Protein AF-0000000077956823 (afdb_homodimer)

pLDDT: mean 92.93, std 8.86, range [56.44, 98.88]

Radius of gyration: 39.24 Å; Cα contacts (8 Å, |Δi|>4): 1219; chains: 2; bounding box: 78×123×87 Å

Structure (mmCIF, N/CA/C/O backbone):
data_AF-0000000077956823-model_v1
#
loop_
_entity.id
_entity.type
_entity.pdbx_description
1 polymer 'B30.2/SPRY domain-containing protein'
#
loop_
_atom_site.group_PDB
_atom_site.id
_atom_site.type_symbol
_atom_site.label_atom_id
_atom_site.label_alt_id
_atom_site.label_comp_id
_atom_site.label_asym_id
_atom_site.label_entity_id
_atom_site.label_seq_id
_atom_site.pdbx_PDB_ins_code
_atom_site.Cartn_x
_atom_site.Cartn_y
_atom_site.Cartn_z
_atom_site.occupancy
_atom_site.B_iso_or_equiv
_atom_site.auth_seq_id
_atom_site.auth_comp_id
_atom_site.auth_asym_id
_atom_site.auth_atom_id
_atom_site.pdbx_PDB_model_num
ATOM 1 N N . MET A 1 1 ? 33.406 -70 -12.953 1 62.03 1 MET A N 1
ATOM 2 C CA . MET A 1 1 ? 33.906 -68.625 -13.039 1 62.03 1 MET A CA 1
ATOM 3 C C . MET A 1 1 ? 35.281 -68.5 -12.445 1 62.03 1 MET A C 1
ATOM 5 O O . MET A 1 1 ? 35.531 -68.938 -11.312 1 62.03 1 MET A O 1
ATOM 9 N N . THR A 1 2 ? 36.219 -68.312 -13.32 1 72.81 2 THR A N 1
ATOM 10 C CA . THR A 1 2 ? 37.625 -68.25 -12.859 1 72.81 2 THR A CA 1
ATOM 11 C C . THR A 1 2 ? 37.812 -67.062 -11.898 1 72.81 2 THR A C 1
ATOM 13 O O . THR A 1 2 ? 37.031 -66.188 -11.852 1 72.81 2 THR A O 1
ATOM 16 N N . GLY A 1 3 ? 38.688 -67.25 -10.914 1 75.56 3 GLY A N 1
ATOM 17 C CA . GLY A 1 3 ? 39.094 -66.188 -9.953 1 75.56 3 GLY A CA 1
ATOM 18 C C . GLY A 1 3 ? 39.219 -64.812 -10.57 1 75.56 3 GLY A C 1
ATOM 19 O O . GLY A 1 3 ? 38.781 -63.844 -9.969 1 75.56 3 GLY A O 1
ATOM 20 N N . SER A 1 4 ? 39.688 -64.75 -11.789 1 82.5 4 SER A N 1
ATOM 21 C CA . SER A 1 4 ? 39.875 -63.5 -12.516 1 82.5 4 S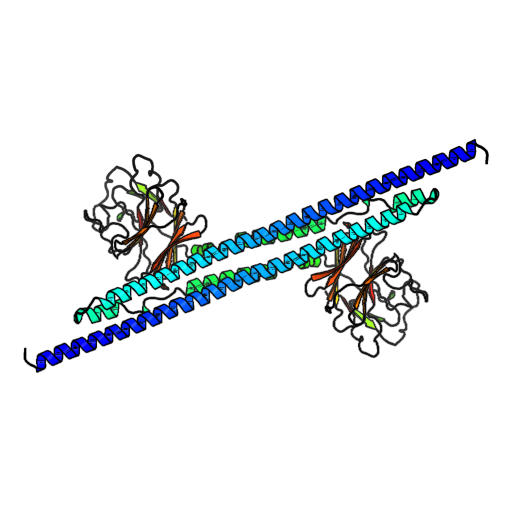ER A CA 1
ATOM 22 C C . SER A 1 4 ? 38.531 -62.906 -12.93 1 82.5 4 SER A C 1
ATOM 24 O O . SER A 1 4 ? 38.344 -61.688 -12.852 1 82.5 4 SER A O 1
ATOM 26 N N . GLU A 1 5 ? 37.594 -63.75 -13.25 1 80.5 5 GLU A N 1
ATOM 27 C CA . GLU A 1 5 ? 36.281 -63.312 -13.664 1 80.5 5 GLU A CA 1
ATOM 28 C C . GLU A 1 5 ? 35.5 -62.75 -12.484 1 80.5 5 GLU A C 1
ATOM 30 O O . GLU A 1 5 ? 34.781 -61.719 -12.617 1 80.5 5 GLU A O 1
ATOM 35 N N . MET A 1 6 ? 35.719 -63.406 -11.359 1 81.75 6 MET A N 1
ATOM 36 C CA . MET A 1 6 ? 35.031 -62.969 -10.141 1 81.75 6 MET A CA 1
ATOM 37 C C . MET A 1 6 ? 35.594 -61.594 -9.711 1 81.75 6 MET A C 1
ATOM 39 O O . MET A 1 6 ? 34.812 -60.75 -9.25 1 81.75 6 MET A O 1
ATOM 43 N N . GLU A 1 7 ? 36.812 -61.469 -9.883 1 81.62 7 GLU A N 1
ATOM 44 C CA . GLU A 1 7 ? 37.438 -60.188 -9.516 1 81.62 7 GLU A CA 1
ATOM 45 C C . GLU A 1 7 ? 36.969 -59.062 -10.414 1 81.62 7 GLU A C 1
ATOM 47 O O . GLU A 1 7 ? 36.781 -57.938 -9.953 1 81.62 7 GLU A O 1
ATOM 52 N N . LYS A 1 8 ? 36.688 -59.25 -11.625 1 79.75 8 LYS A N 1
ATOM 53 C CA . LYS A 1 8 ? 36.188 -58.25 -12.578 1 79.75 8 LYS A CA 1
ATOM 54 C C . LYS A 1 8 ? 34.75 -57.812 -12.242 1 79.75 8 LYS A C 1
ATOM 56 O O . LYS A 1 8 ? 34.438 -56.625 -12.289 1 79.75 8 LYS A O 1
ATOM 61 N N . VAL A 1 9 ? 34 -58.812 -11.828 1 77.12 9 VAL A N 1
ATOM 62 C CA . VAL A 1 9 ? 32.625 -58.531 -11.461 1 77.12 9 VAL A CA 1
ATOM 63 C C . VAL A 1 9 ? 32.562 -57.719 -10.172 1 77.12 9 VAL A C 1
ATOM 65 O O . VAL A 1 9 ? 31.797 -56.781 -10.055 1 77.12 9 VAL A O 1
ATOM 68 N N . GLN A 1 10 ? 33.438 -58.156 -9.266 1 79.25 10 GLN A N 1
ATOM 69 C CA . GLN A 1 10 ? 33.5 -57.438 -7.992 1 79.25 10 GLN A CA 1
ATOM 70 C C . GLN A 1 10 ? 33.938 -56 -8.18 1 79.25 10 GLN A C 1
ATOM 72 O O . GLN A 1 10 ? 33.375 -55.094 -7.566 1 79.25 10 GLN A O 1
ATOM 77 N N . ASN A 1 11 ? 34.938 -55.781 -8.992 1 81 11 ASN A N 1
ATOM 78 C CA . ASN A 1 11 ? 35.406 -54.438 -9.258 1 81 11 ASN A CA 1
ATOM 79 C C . ASN A 1 11 ? 34.344 -53.594 -9.945 1 81 11 ASN A C 1
ATOM 81 O O . ASN A 1 11 ? 34.219 -52.406 -9.672 1 81 11 ASN A O 1
ATOM 85 N N . ARG A 1 12 ? 33.625 -54.188 -10.805 1 78.56 12 ARG A N 1
ATOM 86 C CA . ARG A 1 12 ? 32.562 -53.469 -11.5 1 78.56 12 ARG A CA 1
ATOM 87 C C . ARG A 1 12 ? 31.469 -53.031 -10.516 1 78.56 12 ARG A C 1
ATOM 89 O O . ARG A 1 12 ? 30.984 -51.906 -10.578 1 78.56 12 ARG A O 1
ATOM 96 N N . LEU A 1 13 ? 31.141 -53.906 -9.562 1 76.88 13 LEU A N 1
ATOM 97 C CA . LEU A 1 13 ? 30.125 -53.625 -8.562 1 76.88 13 LEU A CA 1
ATOM 98 C C . LEU A 1 13 ? 30.578 -52.5 -7.629 1 76.88 13 LEU A C 1
ATOM 100 O O . LEU A 1 13 ? 29.781 -51.656 -7.242 1 76.88 13 LEU A O 1
ATOM 104 N N . ILE A 1 14 ? 31.812 -52.531 -7.344 1 80.06 14 ILE A N 1
ATOM 105 C CA . ILE A 1 14 ? 32.344 -51.5 -6.484 1 80.06 14 ILE A CA 1
ATOM 106 C C . ILE A 1 14 ? 32.281 -50.156 -7.195 1 80.06 14 ILE A C 1
ATOM 108 O O . ILE A 1 14 ? 31.891 -49.156 -6.594 1 80.06 14 ILE A O 1
ATOM 112 N N . ARG A 1 15 ? 32.625 -50.156 -8.445 1 80.44 15 ARG A N 1
ATOM 113 C CA . ARG A 1 15 ? 32.562 -48.906 -9.211 1 80.44 15 ARG A CA 1
ATOM 114 C C . ARG A 1 15 ? 31.141 -48.375 -9.312 1 80.44 15 ARG A C 1
ATOM 116 O O . ARG A 1 15 ? 30.922 -47.156 -9.211 1 80.44 15 ARG A O 1
ATOM 123 N N . GLN A 1 16 ? 30.188 -49.25 -9.469 1 76.81 16 GLN A N 1
ATOM 124 C CA . GLN A 1 16 ? 28.781 -48.875 -9.562 1 76.81 16 GLN A CA 1
ATOM 125 C C . GLN A 1 16 ? 28.297 -48.281 -8.25 1 76.81 16 GLN A C 1
ATOM 127 O O . GLN A 1 16 ? 27.578 -47.281 -8.258 1 76.81 16 GLN A O 1
ATOM 132 N N . ARG A 1 17 ? 28.734 -48.906 -7.219 1 78 17 ARG A N 1
ATOM 133 C CA . ARG A 1 17 ? 28.328 -48.406 -5.906 1 78 17 ARG A CA 1
ATOM 134 C C . ARG A 1 17 ? 28.906 -47 -5.652 1 78 17 ARG A C 1
ATOM 136 O O . ARG A 1 17 ? 28.25 -46.156 -5.055 1 78 17 ARG A O 1
ATOM 143 N N . GLU A 1 18 ? 30.062 -46.844 -6.125 1 81.88 18 GLU A N 1
ATOM 144 C CA . GLU A 1 18 ? 30.688 -45.531 -5.961 1 81.88 18 GLU A CA 1
ATOM 145 C C . GLU A 1 18 ? 29.984 -44.469 -6.797 1 81.88 18 GLU A C 1
ATOM 147 O O . GLU A 1 18 ? 29.844 -43.344 -6.363 1 81.88 18 GLU A O 1
ATOM 152 N N . MET A 1 19 ? 29.641 -44.844 -7.949 1 79.25 19 MET A N 1
ATOM 153 C CA . MET A 1 19 ? 28.922 -43.906 -8.82 1 79.25 19 MET A CA 1
ATOM 154 C C . MET A 1 19 ? 27.594 -43.5 -8.211 1 79.25 19 MET A C 1
ATOM 156 O O . MET A 1 19 ? 27.203 -42.344 -8.258 1 79.25 19 MET A O 1
ATOM 160 N N . ILE A 1 20 ? 26.891 -44.469 -7.605 1 79.56 20 ILE A N 1
ATOM 161 C CA . ILE A 1 20 ? 25.594 -44.219 -6.98 1 79.56 20 ILE A CA 1
ATOM 162 C C . ILE A 1 20 ? 25.781 -43.344 -5.75 1 79.56 20 ILE A C 1
ATOM 164 O O . ILE A 1 20 ? 25 -42.406 -5.52 1 79.56 20 ILE A O 1
ATOM 168 N N . ARG A 1 21 ? 26.812 -43.688 -5.027 1 82.25 21 ARG A N 1
ATOM 169 C CA . ARG A 1 21 ? 27.109 -42.875 -3.85 1 82.25 21 ARG A CA 1
ATOM 170 C C . ARG A 1 21 ? 27.406 -41.438 -4.234 1 82.25 21 ARG A C 1
ATOM 172 O O . ARG A 1 21 ? 26.953 -40.5 -3.562 1 82.25 21 ARG A O 1
ATOM 179 N N . SER A 1 22 ? 28.172 -41.312 -5.254 1 85.31 22 SER A N 1
ATOM 180 C CA . SER A 1 22 ? 28.5 -39.969 -5.734 1 85.31 22 SER A CA 1
ATOM 181 C C . SER A 1 22 ? 27.25 -39.219 -6.203 1 85.31 22 SER A C 1
ATOM 183 O O . SER A 1 22 ? 27.109 -38.031 -5.957 1 85.31 22 SER A O 1
ATOM 185 N N . ARG A 1 23 ? 26.359 -39.906 -6.84 1 83.06 23 ARG A N 1
ATOM 186 C CA . ARG A 1 23 ? 25.109 -39.312 -7.316 1 83.06 23 ARG A CA 1
ATOM 187 C C . ARG A 1 23 ? 24.219 -38.906 -6.152 1 83.06 23 ARG A C 1
ATOM 189 O O . ARG A 1 23 ? 23.641 -37.812 -6.172 1 83.06 23 ARG A O 1
ATOM 196 N N . LEU A 1 24 ? 24.141 -39.719 -5.195 1 84.12 24 LEU A N 1
ATOM 197 C CA . LEU A 1 24 ? 23.344 -39.438 -4.012 1 84.12 24 LEU A CA 1
ATOM 198 C C . LEU A 1 24 ? 23.875 -38.188 -3.299 1 84.12 24 LEU A C 1
ATOM 200 O O . LEU A 1 24 ? 23.094 -37.344 -2.82 1 84.12 24 LEU A O 1
ATOM 204 N N . LYS A 1 25 ? 25.125 -38.125 -3.303 1 87.88 25 LYS A N 1
ATOM 205 C CA . LYS A 1 25 ? 25.734 -36.938 -2.711 1 87.88 25 LYS A CA 1
ATOM 206 C C . LYS A 1 25 ? 25.359 -35.688 -3.494 1 87.88 25 LYS A C 1
ATOM 208 O O . LYS A 1 25 ? 25.031 -34.656 -2.904 1 87.88 25 LYS A O 1
ATOM 213 N N . LYS A 1 26 ? 25.422 -35.75 -4.793 1 88.56 26 LYS A N 1
ATOM 214 C CA . LYS A 1 26 ? 25.078 -34.625 -5.641 1 88.56 26 LYS A CA 1
ATOM 215 C C . LYS A 1 26 ? 23.625 -34.25 -5.477 1 88.56 26 LYS A C 1
ATOM 217 O O . LYS A 1 26 ? 23.281 -33.062 -5.492 1 88.56 26 LYS A O 1
ATOM 222 N N . LEU A 1 27 ? 22.766 -35.188 -5.352 1 89.44 27 LEU A N 1
ATOM 223 C CA . LEU A 1 27 ? 21.328 -34.938 -5.168 1 89.44 27 LEU A CA 1
ATOM 224 C C . LEU A 1 27 ? 21.062 -34.25 -3.83 1 89.44 27 LEU A C 1
ATOM 226 O O . LEU A 1 27 ? 20.234 -33.344 -3.742 1 89.44 27 LEU A O 1
ATOM 230 N N . ASN A 1 28 ? 21.828 -34.688 -2.867 1 90.44 28 ASN A N 1
ATOM 231 C CA . ASN A 1 28 ? 21.703 -34.062 -1.555 1 90.44 28 ASN A CA 1
ATOM 232 C C . ASN A 1 28 ? 22.156 -32.625 -1.582 1 90.44 28 ASN A C 1
ATOM 234 O O . ASN A 1 28 ? 21.547 -31.766 -0.947 1 90.44 28 ASN A O 1
ATOM 238 N N . ILE A 1 29 ? 23.219 -32.406 -2.254 1 92.56 29 ILE A N 1
ATOM 239 C CA . ILE A 1 29 ? 23.703 -31.031 -2.402 1 92.56 29 ILE A CA 1
ATOM 240 C C . ILE A 1 29 ? 22.656 -30.172 -3.117 1 92.56 29 ILE A C 1
ATOM 242 O O . ILE A 1 29 ? 22.391 -29.047 -2.713 1 92.56 29 ILE A O 1
ATOM 246 N N . LYS A 1 30 ? 22.078 -30.734 -4.188 1 92.75 30 LYS A N 1
ATOM 247 C CA . LYS A 1 30 ? 21.062 -30.031 -4.941 1 92.75 30 LYS A CA 1
ATOM 248 C C . LYS A 1 30 ? 19.844 -29.719 -4.07 1 92.75 30 LYS A C 1
ATOM 250 O O . LYS A 1 30 ? 19.266 -28.641 -4.18 1 92.75 30 LYS A O 1
ATOM 255 N N . GLN A 1 31 ? 19.469 -30.656 -3.264 1 93.25 31 GLN A N 1
ATOM 256 C CA . GLN A 1 31 ? 18.359 -30.453 -2.332 1 93.25 31 GLN A CA 1
ATOM 257 C C . GLN A 1 31 ? 18.625 -29.266 -1.413 1 93.25 31 GLN A C 1
ATOM 259 O O . GLN A 1 31 ? 17.75 -28.422 -1.225 1 93.25 31 GLN A O 1
ATOM 264 N N . SER A 1 32 ? 19.828 -29.203 -0.846 1 94.75 32 SER A N 1
ATOM 265 C CA . SER A 1 32 ? 20.219 -28.125 0.04 1 94.75 32 SER A CA 1
ATOM 266 C C . SER A 1 32 ? 20.234 -26.781 -0.703 1 94.75 32 SER A C 1
ATOM 268 O O . SER A 1 32 ? 19.828 -25.75 -0.154 1 94.75 32 SER A O 1
ATOM 270 N N . GLU A 1 33 ? 20.703 -26.844 -1.94 1 94.88 33 GLU A N 1
ATOM 271 C CA . GLU A 1 33 ? 20.75 -25.641 -2.764 1 94.88 33 GLU A CA 1
ATOM 272 C C . GLU A 1 33 ? 19.344 -25.109 -3.037 1 94.88 33 GLU A C 1
ATOM 274 O O . GLU A 1 33 ? 19.109 -23.906 -2.938 1 94.88 33 GLU A O 1
ATOM 279 N N . ILE A 1 34 ? 18.438 -25.984 -3.398 1 95.44 34 ILE A N 1
ATOM 280 C CA . ILE A 1 34 ? 17.062 -25.609 -3.697 1 95.44 34 ILE A CA 1
ATOM 281 C C . ILE A 1 34 ? 16.422 -24.984 -2.459 1 95.44 34 ILE A C 1
ATOM 283 O O . ILE A 1 34 ? 15.789 -23.922 -2.543 1 95.44 34 ILE A O 1
ATOM 287 N N . LYS A 1 35 ? 16.625 -25.625 -1.317 1 96.12 35 LYS A N 1
ATOM 288 C CA . LYS A 1 35 ? 16.078 -25.125 -0.065 1 96.12 35 LYS A CA 1
ATOM 289 C C . LYS A 1 35 ? 16.625 -23.75 0.274 1 96.12 35 LYS A C 1
ATOM 291 O O . LYS A 1 35 ? 15.883 -22.844 0.633 1 96.12 35 LYS A O 1
ATOM 296 N N . ALA A 1 36 ? 17.922 -23.594 0.128 1 96.62 36 ALA A N 1
ATOM 297 C CA . ALA A 1 36 ? 18.594 -22.344 0.458 1 96.62 36 ALA A CA 1
ATOM 298 C C . ALA A 1 36 ? 18.141 -21.219 -0.468 1 96.62 36 ALA A C 1
ATOM 300 O O . ALA A 1 36 ? 17.812 -20.125 -0.009 1 96.62 36 ALA A O 1
ATOM 301 N N . ASN A 1 37 ? 18.141 -21.5 -1.785 1 95.81 37 ASN A N 1
ATOM 302 C CA . ASN A 1 37 ? 17.75 -20.5 -2.77 1 95.81 37 ASN A CA 1
ATOM 303 C C . ASN A 1 37 ? 16.281 -20.078 -2.609 1 95.81 37 ASN A C 1
ATOM 305 O O . ASN A 1 37 ? 15.961 -18.906 -2.709 1 95.81 37 ASN A O 1
ATOM 309 N N . SER A 1 38 ? 15.438 -21.062 -2.391 1 96.56 38 SER A N 1
ATOM 310 C CA . SER A 1 38 ? 14.016 -20.781 -2.193 1 96.56 38 SER A CA 1
ATOM 311 C C . SER A 1 38 ? 13.789 -19.938 -0.942 1 96.56 38 SER A C 1
ATOM 313 O O . SER A 1 38 ? 13.031 -18.969 -0.969 1 96.56 38 SER A O 1
ATOM 315 N N . SER A 1 39 ? 14.469 -20.297 0.173 1 97 39 SER A N 1
ATOM 316 C CA . SER A 1 39 ? 14.344 -19.562 1.425 1 97 39 SER A CA 1
ATOM 317 C C . SER A 1 39 ? 14.82 -18.125 1.268 1 97 39 SER A C 1
ATOM 319 O O . SER A 1 39 ? 14.195 -17.188 1.78 1 97 39 SER A O 1
ATOM 321 N N . ALA A 1 40 ? 15.922 -17.953 0.57 1 97.5 40 ALA A N 1
ATOM 322 C CA . ALA A 1 40 ? 16.469 -16.625 0.336 1 97.5 40 ALA A CA 1
ATOM 323 C C . ALA A 1 40 ? 15.484 -15.766 -0.464 1 97.5 40 ALA A C 1
ATOM 325 O O . ALA A 1 40 ? 15.25 -14.602 -0.131 1 97.5 40 ALA A O 1
ATOM 326 N N . MET A 1 41 ? 14.906 -16.328 -1.519 1 97.62 41 MET A N 1
ATOM 327 C CA . MET A 1 41 ? 13.953 -15.617 -2.367 1 97.62 41 MET A CA 1
ATOM 328 C C . MET A 1 41 ? 12.695 -15.25 -1.586 1 97.62 41 MET A C 1
ATOM 330 O O . MET A 1 41 ? 12.242 -14.109 -1.638 1 97.62 41 MET A O 1
ATOM 334 N N . ARG A 1 42 ? 12.156 -16.172 -0.819 1 97.94 42 ARG A N 1
ATOM 335 C CA . ARG A 1 42 ? 10.977 -15.906 0.005 1 97.94 42 ARG A CA 1
ATOM 336 C C . ARG A 1 42 ? 11.266 -14.82 1.034 1 97.94 42 ARG A C 1
ATOM 338 O O . ARG A 1 42 ? 10.43 -13.938 1.259 1 97.94 42 ARG A O 1
ATOM 345 N N . GLY A 1 43 ? 12.43 -14.93 1.639 1 98.25 43 GLY A N 1
ATOM 346 C CA . GLY A 1 43 ? 12.828 -13.906 2.592 1 98.25 43 GLY A CA 1
ATOM 347 C C . GLY A 1 43 ? 12.883 -12.516 1.987 1 98.25 43 GLY A C 1
ATOM 348 O O . GLY A 1 43 ? 12.445 -11.547 2.607 1 98.25 43 GLY A O 1
ATOM 349 N N . SER A 1 44 ? 13.43 -12.422 0.782 1 98.44 44 SER A N 1
ATOM 350 C CA . SER A 1 44 ? 13.547 -11.133 0.098 1 98.44 44 SER A CA 1
ATOM 351 C C . SER A 1 44 ? 12.172 -10.547 -0.214 1 98.44 44 SER A C 1
ATOM 353 O O . SER A 1 44 ? 11.945 -9.352 -0.038 1 98.44 44 SER A O 1
ATOM 355 N N . ILE A 1 45 ? 11.281 -11.359 -0.698 1 98.38 45 ILE A N 1
ATOM 356 C CA . ILE A 1 45 ? 9.938 -10.906 -1.025 1 98.38 45 ILE A CA 1
ATOM 357 C C . ILE A 1 45 ? 9.195 -10.508 0.253 1 98.38 45 ILE A C 1
ATOM 359 O O . ILE A 1 45 ? 8.547 -9.469 0.303 1 98.38 45 ILE A O 1
ATOM 363 N N . MET A 1 46 ? 9.336 -11.344 1.297 1 98.44 46 MET A N 1
ATOM 364 C CA . MET A 1 46 ? 8.695 -11.078 2.58 1 98.44 46 MET A CA 1
ATOM 365 C C . MET A 1 46 ? 9.164 -9.742 3.154 1 98.44 46 MET A C 1
ATOM 367 O O . MET A 1 46 ? 8.375 -9.008 3.746 1 98.44 46 MET A O 1
ATOM 371 N N . LYS A 1 47 ? 10.422 -9.484 2.977 1 98.56 47 LYS A N 1
ATOM 372 C CA . LYS A 1 47 ? 10.984 -8.227 3.467 1 98.56 47 LYS A CA 1
ATOM 373 C C . LYS A 1 47 ? 10.305 -7.027 2.812 1 98.56 47 LYS A C 1
ATOM 375 O O . LYS A 1 47 ? 10.094 -6 3.459 1 98.56 47 LYS A O 1
ATOM 380 N N . LYS A 1 48 ? 9.984 -7.105 1.457 1 98.62 48 LYS A N 1
ATOM 381 C CA . LYS A 1 48 ? 9.273 -6.031 0.776 1 98.62 48 LYS A CA 1
ATOM 382 C C . LYS A 1 48 ? 7.914 -5.777 1.419 1 98.62 48 LYS A C 1
ATOM 384 O O . LYS A 1 48 ? 7.543 -4.629 1.672 1 98.62 48 LYS A O 1
ATOM 389 N N . TYR A 1 49 ? 7.207 -6.855 1.734 1 98.62 49 TYR A N 1
ATOM 390 C CA . TYR A 1 49 ? 5.891 -6.727 2.35 1 98.62 49 TYR A CA 1
ATOM 391 C C . TYR A 1 49 ? 5.996 -6.141 3.752 1 98.62 49 TYR A C 1
ATOM 393 O O . TYR A 1 49 ? 5.16 -5.332 4.156 1 98.62 49 TYR A O 1
ATOM 401 N N . GLU A 1 50 ? 7 -6.559 4.492 1 98.5 50 GLU A N 1
ATOM 402 C CA . GLU A 1 50 ? 7.227 -6.012 5.828 1 98.5 50 GLU A CA 1
ATOM 403 C C . GLU A 1 50 ? 7.492 -4.512 5.77 1 98.5 50 GLU A C 1
ATOM 405 O O . GLU A 1 50 ? 6.996 -3.758 6.613 1 98.5 50 GLU A O 1
ATOM 410 N N . GLU A 1 51 ? 8.281 -4.137 4.797 1 98.5 51 GLU A N 1
ATOM 411 C CA . GLU A 1 51 ? 8.562 -2.715 4.629 1 98.5 51 GLU A CA 1
ATOM 412 C C . GLU A 1 51 ? 7.305 -1.937 4.262 1 98.5 51 GLU A C 1
ATOM 414 O O . GLU A 1 51 ? 7.09 -0.827 4.754 1 98.5 51 GLU A O 1
ATOM 419 N N . MET A 1 52 ? 6.449 -2.496 3.379 1 98.62 52 MET A N 1
ATOM 420 C CA . MET A 1 52 ? 5.184 -1.859 3.037 1 98.62 52 MET A CA 1
ATOM 421 C C . MET A 1 52 ? 4.332 -1.637 4.281 1 98.62 52 MET A C 1
ATOM 423 O O . MET A 1 52 ? 3.795 -0.547 4.488 1 98.62 52 MET A O 1
ATOM 427 N N . ARG A 1 53 ? 4.258 -2.68 5.121 1 98.25 53 ARG A N 1
ATOM 428 C CA . ARG A 1 53 ? 3.479 -2.588 6.355 1 98.25 53 ARG A CA 1
ATOM 429 C C . ARG A 1 53 ? 4.043 -1.513 7.277 1 98.25 53 ARG A C 1
ATOM 431 O O . ARG A 1 53 ? 3.291 -0.722 7.852 1 98.25 53 ARG A O 1
ATOM 438 N N . ARG A 1 54 ? 5.32 -1.501 7.41 1 98.06 54 ARG A N 1
ATOM 439 C CA . ARG A 1 54 ? 5.988 -0.564 8.305 1 98.06 54 ARG A CA 1
ATOM 440 C C . ARG A 1 54 ? 5.727 0.878 7.891 1 98.06 54 ARG A C 1
ATOM 442 O O . ARG A 1 54 ? 5.387 1.721 8.727 1 98.06 54 ARG A O 1
ATOM 449 N N . VAL A 1 55 ? 5.93 1.16 6.586 1 97.94 55 VAL A N 1
ATOM 450 C CA . VAL A 1 55 ? 5.77 2.531 6.113 1 97.94 55 VAL A CA 1
ATOM 451 C C . VAL A 1 55 ? 4.312 2.961 6.254 1 97.94 55 VAL A C 1
ATOM 453 O O . VAL A 1 55 ? 4.027 4.125 6.555 1 97.94 55 VAL A O 1
ATOM 456 N N . LEU A 1 56 ? 3.371 2.074 6.027 1 98.5 56 LEU A N 1
ATOM 457 C CA . LEU A 1 56 ? 1.957 2.385 6.195 1 98.5 56 LEU A CA 1
ATOM 458 C C . LEU A 1 56 ? 1.633 2.656 7.66 1 98.5 56 LEU A C 1
ATOM 460 O O . LEU A 1 56 ? 0.887 3.586 7.977 1 98.5 56 LEU A O 1
ATOM 464 N N . ASP A 1 57 ? 2.191 1.829 8.594 1 98.06 57 ASP A N 1
ATOM 465 C CA . ASP A 1 57 ? 1.987 2.025 10.031 1 98.06 57 ASP A CA 1
ATOM 466 C C . ASP A 1 57 ? 2.51 3.389 10.477 1 98.06 57 ASP A C 1
ATOM 468 O O . ASP A 1 57 ? 1.858 4.082 11.266 1 98.06 57 ASP A O 1
ATOM 472 N N . GLU A 1 58 ? 3.678 3.713 9.992 1 97.56 58 GLU A N 1
ATOM 473 C CA . GLU A 1 58 ? 4.266 5.008 10.328 1 97.56 58 GLU A CA 1
ATOM 474 C C . GLU A 1 58 ? 3.396 6.152 9.812 1 97.56 58 GLU A C 1
ATOM 476 O O . GLU A 1 58 ? 3.172 7.133 10.531 1 97.56 58 GLU A O 1
ATOM 481 N N . ASP A 1 59 ? 2.916 6.07 8.609 1 98.19 59 ASP A N 1
ATOM 482 C CA . ASP A 1 59 ? 2.059 7.098 8.023 1 98.19 59 ASP A CA 1
ATOM 483 C C . ASP A 1 59 ? 0.757 7.234 8.812 1 98.19 59 ASP A C 1
ATOM 485 O O . ASP A 1 59 ? 0.291 8.352 9.055 1 98.19 59 ASP A O 1
ATOM 489 N N . CYS A 1 60 ? 0.175 6.09 9.195 1 98.12 60 CYS A N 1
ATOM 490 C CA . CYS A 1 60 ? -1.043 6.09 10 1 98.12 60 CYS A CA 1
ATOM 491 C C . CYS A 1 60 ? -0.821 6.812 11.328 1 98.12 60 CYS A C 1
ATOM 493 O O . CYS A 1 60 ? -1.632 7.652 11.719 1 98.12 60 CYS A O 1
ATOM 495 N N . ARG A 1 61 ? 0.255 6.5 11.969 1 97.56 61 ARG A N 1
ATOM 496 C CA . ARG A 1 61 ? 0.575 7.125 13.25 1 97.56 61 ARG A CA 1
ATOM 497 C C . ARG A 1 61 ? 0.697 8.641 13.102 1 97.56 61 ARG A C 1
ATOM 499 O O . ARG A 1 61 ? 0.168 9.391 13.922 1 97.56 61 ARG A O 1
ATOM 506 N N . THR A 1 62 ? 1.416 9.062 12.062 1 97.19 62 THR A N 1
ATOM 507 C CA . THR A 1 62 ? 1.607 10.492 11.828 1 97.19 62 THR A CA 1
ATOM 508 C C . THR A 1 62 ? 0.273 11.18 11.555 1 97.19 62 THR A C 1
ATOM 510 O O . THR A 1 62 ? 0.006 12.258 12.086 1 97.19 62 THR A O 1
ATOM 513 N N . THR A 1 63 ? -0.584 10.578 10.758 1 97.94 63 THR A N 1
ATOM 514 C CA . THR A 1 63 ? -1.898 11.117 10.43 1 97.94 63 THR A CA 1
ATOM 515 C C . THR A 1 63 ? -2.77 11.211 11.68 1 97.94 63 THR A C 1
ATOM 517 O O . THR A 1 63 ? -3.42 12.234 11.914 1 97.94 63 THR A O 1
ATOM 520 N N . MET A 1 64 ? -2.734 10.172 12.555 1 97.94 64 MET A N 1
ATOM 521 C CA . MET A 1 64 ? -3.502 10.172 13.789 1 97.94 64 MET A CA 1
ATOM 522 C C . MET A 1 64 ? -3.004 11.258 14.742 1 97.94 64 MET A C 1
ATOM 524 O O . MET A 1 64 ? -3.805 11.953 15.367 1 97.94 64 MET A O 1
ATOM 528 N N . ALA A 1 65 ? -1.688 11.336 14.766 1 97.38 65 ALA A N 1
ATOM 529 C CA . ALA A 1 65 ? -1.096 12.344 15.648 1 97.38 65 ALA A CA 1
ATOM 530 C C . ALA A 1 65 ? -1.536 13.75 15.242 1 97.38 65 ALA A C 1
ATOM 532 O O . ALA A 1 65 ? -1.847 14.578 16.109 1 97.38 65 ALA A O 1
ATOM 533 N N . LEU A 1 66 ? -1.552 14.031 13.953 1 97.81 66 LEU A N 1
ATOM 534 C CA . LEU A 1 66 ? -1.97 15.336 13.461 1 97.81 66 LEU A CA 1
ATOM 535 C C . LEU A 1 66 ? -3.426 15.617 13.828 1 97.81 66 LEU A C 1
ATOM 537 O O . LEU A 1 66 ? -3.746 16.672 14.359 1 97.81 66 LEU A O 1
ATOM 541 N N . LEU A 1 67 ? -4.301 14.688 13.586 1 97.62 67 LEU A N 1
ATOM 542 C CA . LEU A 1 67 ? -5.723 14.867 13.852 1 97.62 67 LEU A CA 1
ATOM 543 C C . LEU A 1 67 ? -5.984 15.008 15.344 1 97.62 67 LEU A C 1
ATOM 545 O O . LEU A 1 67 ? -6.812 15.82 15.758 1 97.62 67 LEU A O 1
ATOM 549 N N . GLU A 1 68 ? -5.297 14.188 16.156 1 97.38 68 GLU A N 1
ATOM 550 C CA . GLU A 1 68 ? -5.438 14.281 17.609 1 97.38 68 GLU A CA 1
ATOM 551 C C . GLU A 1 68 ? -4.965 15.641 18.125 1 97.38 68 GLU A C 1
ATOM 553 O O . GLU A 1 68 ? -5.586 16.219 19.016 1 97.38 68 GLU A O 1
ATOM 558 N N . MET A 1 69 ? -3.914 16.094 17.578 1 97.25 69 MET A N 1
ATOM 559 C CA . MET A 1 69 ? -3.389 17.406 17.969 1 97.25 69 MET A CA 1
ATOM 560 C C . MET A 1 69 ? -4.383 18.516 17.656 1 97.25 69 MET A C 1
ATOM 562 O O . MET A 1 69 ? -4.598 19.422 18.469 1 97.25 69 MET A O 1
ATOM 566 N N . GLU A 1 70 ? -4.965 18.5 16.5 1 96.75 70 GLU A N 1
ATOM 567 C CA . GLU A 1 70 ? -5.973 19.484 16.109 1 96.75 70 GLU A CA 1
ATOM 568 C C . GLU A 1 70 ? -7.195 19.406 17.016 1 96.75 70 GLU A C 1
ATOM 570 O O . GLU A 1 70 ? -7.766 20.438 17.391 1 96.75 70 GLU A O 1
ATOM 575 N N . GLU A 1 71 ? -7.609 18.172 17.344 1 96.69 71 GLU A N 1
ATOM 576 C CA . GLU A 1 71 ? -8.703 17.984 18.297 1 96.69 71 GLU A CA 1
ATOM 577 C C . GLU A 1 71 ? -8.383 18.625 19.641 1 96.69 71 GLU A C 1
ATOM 579 O O . GLU A 1 71 ? -9.203 19.359 20.203 1 96.69 71 GLU A O 1
ATOM 584 N N . MET A 1 72 ? -7.207 18.328 20.141 1 96.62 72 MET A N 1
ATOM 585 C CA . MET A 1 72 ? -6.793 18.875 21.438 1 96.62 72 MET A CA 1
ATOM 586 C C . MET A 1 72 ? -6.777 20.391 21.422 1 96.62 72 MET A C 1
ATOM 588 O O . MET A 1 72 ? -7.137 21.031 22.406 1 96.62 72 MET A O 1
ATOM 592 N N . ALA A 1 73 ? -6.332 20.984 20.312 1 96.81 73 ALA A N 1
ATOM 593 C CA . ALA A 1 73 ? -6.32 22.438 20.188 1 96.81 73 ALA A CA 1
ATOM 594 C C . ALA A 1 73 ? -7.73 23.016 20.281 1 96.81 73 ALA A C 1
ATOM 596 O O . ALA A 1 73 ? -7.953 24.016 20.969 1 96.81 73 ALA A O 1
ATOM 597 N N . ALA A 1 74 ? -8.641 22.406 19.594 1 95.56 74 ALA A N 1
ATOM 598 C CA . ALA A 1 74 ? -10.039 22.844 19.641 1 95.56 74 ALA A CA 1
ATOM 599 C C . ALA A 1 74 ? -10.602 22.719 21.047 1 95.56 74 ALA A C 1
ATOM 601 O O . ALA A 1 74 ? -11.289 23.625 21.531 1 95.56 74 ALA A O 1
ATOM 602 N N . LEU A 1 75 ? -10.312 21.594 21.719 1 94.81 75 LEU A N 1
ATOM 603 C CA . LEU A 1 75 ? -10.805 21.359 23.062 1 94.81 75 LEU A CA 1
ATOM 604 C C . LEU A 1 75 ? -10.203 22.359 24.047 1 94.81 75 LEU A C 1
ATOM 606 O O . LEU A 1 75 ? -10.891 22.828 24.953 1 94.81 75 LEU A O 1
ATOM 610 N N . HIS A 1 76 ? -8.961 22.625 23.891 1 93.81 76 HIS A N 1
ATOM 611 C CA . HIS A 1 76 ? -8.305 23.625 24.734 1 93.81 76 HIS A CA 1
ATOM 612 C C . HIS A 1 76 ? -8.961 24.984 24.594 1 93.81 76 HIS A C 1
ATOM 614 O O . HIS A 1 76 ? -9.133 25.703 25.578 1 93.81 76 HIS A O 1
ATOM 620 N N . LYS A 1 77 ? -9.281 25.344 23.375 1 92.75 77 LYS A N 1
ATOM 621 C CA . LYS A 1 77 ? -9.961 26.609 23.141 1 92.75 77 LYS A CA 1
ATOM 622 C C . LYS A 1 77 ? -11.32 26.641 23.828 1 92.75 77 LYS A C 1
ATOM 624 O O . LYS A 1 77 ? -11.703 27.656 24.422 1 92.75 77 LYS A O 1
ATOM 629 N N . LEU A 1 78 ? -12.047 25.562 23.781 1 90.94 78 LEU A N 1
ATOM 630 C CA . LEU A 1 78 ? -13.344 25.453 24.438 1 90.94 78 LEU A CA 1
ATOM 631 C C . LEU A 1 78 ? -13.203 25.594 25.953 1 90.94 78 LEU A C 1
ATOM 633 O O . LEU A 1 78 ? -14.016 26.25 26.594 1 90.94 78 LEU A O 1
ATOM 637 N N . GLU A 1 79 ? -12.211 24.953 26.469 1 89.06 79 GLU A N 1
ATOM 638 C CA . GLU A 1 79 ? -11.953 25.047 27.906 1 89.06 79 GLU A CA 1
ATOM 639 C C . GLU A 1 79 ? -11.68 26.484 28.328 1 89.06 79 GLU A C 1
ATOM 641 O O . GLU A 1 79 ? -12.156 26.922 29.375 1 89.06 79 GLU A O 1
ATOM 646 N N . LYS A 1 80 ? -10.906 27.172 27.531 1 87.25 80 LYS A N 1
ATOM 647 C CA . LYS A 1 80 ? -10.625 28.578 27.812 1 87.25 80 LYS A CA 1
ATOM 648 C C . LYS A 1 80 ? -11.906 29.406 27.781 1 87.25 80 LYS A C 1
ATOM 650 O O . LYS A 1 80 ? -12.102 30.297 28.625 1 87.25 80 LYS A O 1
ATOM 655 N N . LEU A 1 81 ? -12.773 29.141 26.828 1 84 81 LEU A N 1
ATOM 656 C CA . LEU A 1 81 ? -14.047 29.844 26.734 1 84 81 LEU A CA 1
ATOM 657 C C . LEU A 1 81 ? -14.906 29.547 27.969 1 84 81 LEU A C 1
ATOM 659 O O . LEU A 1 81 ? -15.594 30.438 28.469 1 84 81 LEU A O 1
ATOM 663 N N . MET A 1 82 ? -14.891 28.359 28.453 1 83.62 82 MET A N 1
ATOM 664 C CA . MET A 1 82 ? -15.641 27.969 29.641 1 83.62 82 MET A CA 1
ATOM 665 C C . MET A 1 82 ? -15.125 28.703 30.875 1 83.62 82 MET A C 1
ATOM 667 O O . MET A 1 82 ? -15.914 29.188 31.688 1 83.62 82 MET A O 1
ATOM 671 N N . GLU A 1 83 ? -13.789 28.781 30.969 1 83 83 GLU A N 1
ATOM 672 C CA . GLU A 1 83 ? -13.18 29.469 32.094 1 83 83 GLU A CA 1
ATOM 673 C C . GLU A 1 83 ? -13.539 30.953 32.094 1 83 83 GLU A C 1
ATOM 675 O O . GLU A 1 83 ? -13.828 31.531 33.125 1 83 83 GLU A O 1
ATOM 680 N N . GLU A 1 84 ? -13.492 31.578 30.891 1 79.31 84 GLU A N 1
ATOM 681 C CA . GLU A 1 84 ? -13.828 33 30.766 1 79.31 84 GLU A CA 1
ATOM 682 C C . GLU A 1 84 ? -15.289 33.25 31.109 1 79.31 84 GLU A C 1
ATOM 684 O O . GLU A 1 84 ? -15.625 34.312 31.641 1 79.31 84 GLU A O 1
ATOM 689 N N . SER A 1 85 ? -16.141 32.344 30.734 1 76.12 85 SER A N 1
ATOM 690 C CA . SER A 1 85 ? -17.562 32.469 31.016 1 76.12 85 SER A CA 1
ATOM 691 C C . SER A 1 85 ? -17.844 32.406 32.5 1 76.12 85 SER A C 1
ATOM 693 O O . SER A 1 85 ? -18.797 33.031 33 1 76.12 85 SER A O 1
ATOM 695 N N . CYS A 1 86 ? -17.141 31.719 33.281 1 72.38 86 CYS A N 1
ATOM 696 C CA . CYS A 1 86 ? -17.359 31.516 34.719 1 72.38 86 CYS A CA 1
ATOM 697 C C . CYS A 1 86 ? -16.875 32.719 35.5 1 72.38 86 CYS A C 1
ATOM 699 O O . CYS A 1 86 ? -17.328 32.938 36.625 1 72.38 86 CYS A O 1
ATOM 701 N N . VAL A 1 87 ? -16.062 33.562 35.031 1 69.5 87 VAL A N 1
ATOM 702 C CA . VAL A 1 87 ? -15.445 34.625 35.812 1 69.5 87 VAL A CA 1
ATOM 703 C C . VAL A 1 87 ? -16.281 35.875 35.719 1 69.5 87 VAL A C 1
ATOM 705 O O . VAL A 1 87 ? -16.344 36.688 36.656 1 69.5 87 VAL A O 1
ATOM 708 N N . THR A 1 88 ? -17.031 36.219 34.594 1 62.62 88 THR A N 1
ATOM 709 C CA . THR A 1 88 ? -17.547 37.562 34.406 1 62.62 88 THR A CA 1
ATOM 710 C C . THR A 1 88 ? -18.938 37.688 35.062 1 62.62 88 THR A C 1
ATOM 712 O O . THR A 1 88 ? -19.844 36.938 34.719 1 62.62 88 THR A O 1
ATOM 715 N N . MET A 1 89 ? -19.094 38.094 36.312 1 59.66 89 MET A N 1
ATOM 716 C CA . MET A 1 89 ? -20.312 38.312 37.062 1 59.66 89 MET A CA 1
ATOM 717 C C . MET A 1 89 ? -20.938 39.656 36.719 1 59.66 89 MET A C 1
ATOM 719 O O . MET A 1 89 ? -22.031 40 37.188 1 59.66 89 MET A O 1
ATOM 723 N N . ASN A 1 90 ? -20.297 40.531 36.125 1 57.81 90 ASN A N 1
ATOM 724 C CA . ASN A 1 90 ? -20.938 41.812 35.875 1 57.81 90 ASN A CA 1
ATOM 725 C C . ASN A 1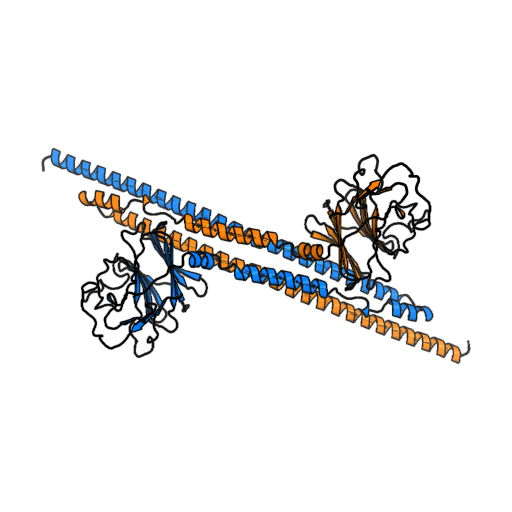 90 ? -21.719 41.812 34.594 1 57.81 90 ASN A C 1
ATOM 727 O O . ASN A 1 90 ? -21.359 41.156 33.625 1 57.81 90 ASN A O 1
ATOM 731 N N . GLU A 1 91 ? -22.984 42.344 34.5 1 58.06 91 GLU A N 1
ATOM 732 C CA . GLU A 1 91 ? -23.984 42.344 33.438 1 58.06 91 GLU A CA 1
ATOM 733 C C . GLU A 1 91 ? -23.375 42.656 32.094 1 58.06 91 GLU A C 1
ATOM 735 O O . GLU A 1 91 ? -23.641 41.969 31.094 1 58.06 91 GLU A O 1
ATOM 740 N N . GLU A 1 92 ? -22.906 43.906 31.859 1 57.91 92 GLU A N 1
ATOM 741 C CA . GLU A 1 92 ? -22.406 44.375 30.578 1 57.91 92 GLU A CA 1
ATOM 742 C C . GLU A 1 92 ? -21.344 43.438 30.016 1 57.91 92 GLU A C 1
ATOM 744 O O . GLU A 1 92 ? -21.312 43.188 28.812 1 57.91 92 GLU A O 1
ATOM 749 N N . ARG A 1 93 ? -20.781 42.844 30.766 1 64.69 93 ARG A N 1
ATOM 750 C CA . ARG A 1 93 ? -19.656 42 30.406 1 64.69 93 ARG A CA 1
ATOM 751 C C . ARG A 1 93 ? -20.125 40.594 30.016 1 64.69 93 ARG A C 1
ATOM 753 O O . ARG A 1 93 ? -19.484 39.906 29.203 1 64.69 93 ARG A O 1
ATOM 760 N N . VAL A 1 94 ? -21.438 40.438 30.5 1 68.06 94 VAL A N 1
ATOM 761 C CA . VAL A 1 94 ? -21.969 39.094 30.203 1 68.06 94 VAL A CA 1
ATOM 762 C C . VAL A 1 94 ? -22.312 39 28.719 1 68.06 94 VAL A C 1
ATOM 764 O O . VAL A 1 94 ? -22.031 37.969 28.094 1 68.06 94 VAL A O 1
ATOM 767 N N . LYS A 1 95 ? -22.984 40.125 28.109 1 67.62 95 LYS A N 1
ATOM 768 C CA . LYS A 1 95 ? -23.328 40.062 26.688 1 67.62 95 LYS A CA 1
ATOM 769 C C . LYS A 1 95 ? -22.062 39.938 25.844 1 67.62 95 LYS A C 1
ATOM 771 O O . LYS A 1 95 ? -22.047 39.156 24.891 1 67.62 95 LYS A O 1
ATOM 776 N N . GLU A 1 96 ? -21.109 40.719 26.078 1 69 96 GLU A N 1
ATOM 777 C CA . GLU A 1 96 ? -19.859 40.656 25.344 1 69 96 GLU A CA 1
ATOM 778 C C . GLU A 1 96 ? -19.203 39.281 25.5 1 69 96 GLU A C 1
ATOM 780 O O . GLU A 1 96 ? -18.656 38.75 24.547 1 69 96 GLU A O 1
ATOM 785 N N . LEU A 1 97 ? -19.438 38.875 26.688 1 68.44 97 LEU A N 1
ATOM 786 C CA . LEU A 1 97 ? -18.844 37.594 27.016 1 68.44 97 LEU A CA 1
ATOM 787 C C . LEU A 1 97 ? -19.547 36.469 26.234 1 68.44 97 LEU A C 1
ATOM 789 O O . LEU A 1 97 ? -18.891 35.562 25.734 1 68.44 97 LEU A O 1
ATOM 793 N N . LEU A 1 98 ? -20.859 36.688 26.156 1 72.25 98 LEU A N 1
ATOM 794 C CA . LEU A 1 98 ? -21.625 35.625 25.484 1 72.25 98 LEU A CA 1
ATOM 795 C C . LEU A 1 98 ? -21.312 35.594 23.984 1 72.25 98 LEU A C 1
ATOM 797 O O . LEU A 1 98 ? -21.281 34.5 23.391 1 72.25 98 LEU A O 1
ATOM 801 N N . THR A 1 99 ? -21.047 36.719 23.422 1 70.12 99 THR A N 1
ATOM 802 C CA . THR A 1 99 ? -20.688 36.75 22 1 70.12 99 THR A CA 1
ATOM 803 C C . THR A 1 99 ? -19.297 36.156 21.781 1 70.12 99 THR A C 1
ATOM 805 O O . THR A 1 99 ? -19.078 35.438 20.797 1 70.12 99 THR A O 1
ATOM 808 N N . ALA A 1 100 ? -18.469 36.406 22.75 1 67.25 100 ALA A N 1
ATOM 809 C CA . ALA A 1 100 ? -17.078 35.938 22.625 1 67.25 100 ALA A CA 1
ATOM 810 C C . ALA A 1 100 ? -16.969 34.438 22.875 1 67.25 100 ALA A C 1
ATOM 812 O O . ALA A 1 100 ? -16.016 33.812 22.422 1 67.25 100 ALA A O 1
ATOM 813 N N . THR A 1 101 ? -17.969 33.969 23.531 1 75.25 101 THR A N 1
ATOM 814 C CA . THR A 1 101 ? -17.875 32.562 23.938 1 75.25 101 THR A CA 1
ATOM 815 C C . THR A 1 101 ? -18.844 31.703 23.125 1 75.25 101 THR A C 1
ATOM 817 O O . THR A 1 101 ? -19.328 30.688 23.609 1 75.25 101 THR A O 1
ATOM 820 N N . ASP A 1 102 ? -19.141 32.188 21.906 1 80.62 102 ASP A N 1
ATOM 821 C CA . ASP A 1 102 ? -20.031 31.422 21.031 1 80.62 102 ASP A CA 1
ATOM 822 C C . ASP A 1 102 ? -19.422 30.078 20.656 1 80.62 102 ASP A C 1
ATOM 824 O O . ASP A 1 102 ? -18.406 30.031 19.953 1 80.62 102 ASP A O 1
ATOM 828 N N . PRO A 1 103 ? -20.016 29 21.219 1 83.5 103 PRO A N 1
ATOM 829 C CA . PRO A 1 103 ? -19.5 27.672 20.891 1 83.5 103 PRO A CA 1
ATOM 830 C C . PRO A 1 103 ? -19.484 27.391 19.391 1 83.5 103 PRO A C 1
ATOM 832 O O . PRO A 1 103 ? -18.719 26.531 18.938 1 83.5 103 PRO A O 1
ATOM 835 N N . GLY A 1 104 ? -20.312 28.047 18.609 1 85.5 104 GLY A N 1
ATOM 836 C CA . GLY A 1 104 ? -20.406 27.828 17.172 1 85.5 104 GLY A CA 1
ATOM 837 C C . GLY A 1 104 ? -19.156 28.25 16.422 1 85.5 104 GLY A C 1
ATOM 838 O O . GLY A 1 104 ? -18.969 27.875 15.266 1 85.5 104 GLY A O 1
ATOM 839 N N . LEU A 1 105 ? -18.312 29.016 17.078 1 86.12 105 LEU A N 1
ATOM 840 C CA . LEU A 1 105 ? -17.109 29.516 16.438 1 86.12 105 LEU A CA 1
ATOM 841 C C . LEU A 1 105 ? -16.016 28.438 16.438 1 86.12 105 LEU A C 1
ATOM 843 O O . LEU A 1 105 ? -15.039 28.547 15.695 1 86.12 105 LEU A O 1
ATOM 847 N N . ILE A 1 106 ? -16.172 27.453 17.281 1 91.81 106 ILE A N 1
ATOM 848 C CA . ILE A 1 106 ? -15.188 26.375 17.375 1 91.81 106 ILE A CA 1
ATOM 849 C C . ILE A 1 106 ? -15.664 25.172 16.578 1 91.81 106 ILE A C 1
ATOM 851 O O . ILE A 1 106 ? -16.719 24.594 16.891 1 91.81 106 ILE A O 1
ATOM 855 N N . LYS A 1 107 ? -14.961 24.891 15.5 1 91 107 LYS A N 1
ATOM 856 C CA . LYS A 1 107 ? -15.328 23.75 14.656 1 91 107 LYS A CA 1
ATOM 857 C C . LYS A 1 107 ? -14.094 23.016 14.156 1 91 107 LYS A C 1
ATOM 859 O O . LYS A 1 107 ? -13.016 23.609 14.039 1 91 107 LYS A O 1
ATOM 864 N N . LEU A 1 108 ? -14.305 21.766 13.992 1 93.12 108 LEU A N 1
ATOM 865 C CA . LEU A 1 108 ? -13.25 21 13.344 1 93.12 108 LEU A CA 1
ATOM 866 C C . LEU A 1 108 ? -13.203 21.281 11.844 1 93.12 108 LEU A C 1
ATOM 868 O O . LEU A 1 108 ? -14.227 21.625 11.25 1 93.12 108 LEU A O 1
ATOM 872 N N . ASP A 1 109 ? -12.062 21.203 11.234 1 95.44 109 ASP A N 1
ATOM 873 C CA . ASP A 1 109 ? -11.898 21.359 9.789 1 95.44 109 ASP A CA 1
ATOM 874 C C . ASP A 1 109 ? -12.312 20.094 9.055 1 95.44 109 ASP A C 1
ATOM 876 O O . ASP A 1 109 ? -11.461 19.281 8.688 1 95.44 109 ASP A O 1
ATOM 880 N N . THR A 1 110 ? -13.578 19.922 8.766 1 94.19 110 THR A N 1
ATOM 881 C CA . THR A 1 110 ? -14.109 18.703 8.164 1 94.19 110 THR A CA 1
ATOM 882 C C . THR A 1 110 ? -13.656 18.578 6.715 1 94.19 110 THR A C 1
ATOM 884 O O . THR A 1 110 ? -13.461 17.469 6.215 1 94.19 110 THR A O 1
ATOM 887 N N . ALA A 1 111 ? -13.523 19.688 6.039 1 95.69 111 ALA A N 1
ATOM 888 C CA . ALA A 1 111 ? -13.07 19.656 4.648 1 95.69 111 ALA A CA 1
ATOM 889 C C . ALA A 1 111 ? -11.688 19.016 4.539 1 95.69 111 ALA A C 1
ATOM 891 O O . ALA A 1 111 ? -11.461 18.141 3.705 1 95.69 111 ALA A O 1
ATOM 892 N N . LYS A 1 112 ? -10.789 19.453 5.305 1 97.19 112 LYS A N 1
ATOM 893 C CA . LYS A 1 112 ? -9.43 18.906 5.32 1 97.19 112 LYS A CA 1
ATOM 894 C C . LYS A 1 112 ? -9.445 17.422 5.695 1 97.19 112 LYS A C 1
ATOM 896 O O . LYS A 1 112 ? -8.766 16.609 5.059 1 97.19 112 LYS A O 1
ATOM 901 N N . SER A 1 113 ? -10.172 17.094 6.789 1 97.25 113 SER A N 1
ATOM 902 C CA . SER A 1 113 ? -10.234 15.703 7.238 1 97.25 113 SER A CA 1
ATOM 903 C C . SER A 1 113 ? -10.836 14.797 6.164 1 97.25 113 SER A C 1
ATOM 905 O O . SER A 1 113 ? -10.398 13.656 5.988 1 97.25 113 SER A O 1
ATOM 907 N N . ASP A 1 114 ? -11.852 15.328 5.465 1 97.75 114 ASP A N 1
ATOM 908 C CA . ASP A 1 114 ? -12.445 14.578 4.363 1 97.75 114 ASP A CA 1
ATOM 909 C C . ASP A 1 114 ? -11.43 14.344 3.248 1 97.75 114 ASP A C 1
ATOM 911 O O . ASP A 1 114 ? -11.43 13.281 2.617 1 97.75 114 ASP A O 1
ATOM 915 N N . GLN A 1 115 ? -10.617 15.328 2.965 1 97.94 115 GLN A N 1
ATOM 916 C CA . GLN A 1 115 ? -9.578 15.164 1.956 1 97.94 115 GLN A CA 1
ATOM 917 C C . GLN A 1 115 ? -8.562 14.109 2.377 1 97.94 115 GLN A C 1
ATOM 919 O O . GLN A 1 115 ? -8.117 13.305 1.556 1 97.94 115 GLN A O 1
ATOM 924 N N . LEU A 1 116 ? -8.211 14.102 3.68 1 98 116 LEU A N 1
ATOM 925 C CA . LEU A 1 116 ? -7.312 13.07 4.203 1 98 116 LEU A CA 1
ATOM 926 C C . LEU A 1 116 ? -7.91 11.68 4.012 1 98 116 LEU A C 1
ATOM 928 O O . LEU A 1 116 ? -7.219 10.766 3.564 1 98 116 LEU A O 1
ATOM 932 N N . LEU A 1 117 ? -9.188 11.578 4.395 1 98.38 117 LEU A N 1
ATOM 933 C CA . LEU A 1 117 ? -9.891 10.32 4.219 1 98.38 117 LEU A CA 1
ATOM 934 C C . LEU A 1 117 ? -9.914 9.906 2.748 1 98.38 117 LEU A C 1
ATOM 936 O O . LEU A 1 117 ? -9.688 8.742 2.422 1 98.38 117 LEU A O 1
ATOM 940 N N . GLY A 1 118 ? -10.172 10.891 1.874 1 98.44 118 GLY A N 1
ATOM 941 C CA . GLY A 1 118 ? -10.164 10.625 0.444 1 98.44 118 GLY A CA 1
ATOM 942 C C . GLY A 1 118 ? -8.828 10.102 -0.055 1 98.44 118 GLY A C 1
ATOM 943 O O . GLY A 1 118 ? -8.773 9.148 -0.829 1 98.44 118 GLY A O 1
ATOM 944 N N . LEU A 1 119 ? -7.754 10.727 0.355 1 98.12 119 LEU A N 1
ATOM 945 C CA . LEU A 1 119 ? -6.414 10.312 -0.058 1 98.12 119 LEU A CA 1
ATOM 946 C C . LEU A 1 119 ? -6.098 8.914 0.447 1 98.12 119 LEU A C 1
ATOM 948 O O . LEU A 1 119 ? -5.504 8.109 -0.277 1 98.12 119 LEU A O 1
ATOM 952 N N . SER A 1 120 ? -6.469 8.609 1.724 1 98.38 120 SER A N 1
ATOM 953 C CA . SER A 1 120 ? -6.266 7.273 2.279 1 98.38 120 SER A CA 1
ATOM 954 C C . SER A 1 120 ? -7.062 6.227 1.505 1 98.38 120 SER A C 1
ATOM 956 O O . SER A 1 120 ? -6.559 5.133 1.237 1 98.38 120 SER A O 1
ATOM 958 N N . ASN A 1 121 ? -8.273 6.594 1.188 1 98.44 121 ASN A N 1
ATOM 959 C CA . ASN A 1 121 ? -9.102 5.695 0.396 1 98.44 121 ASN A CA 1
ATOM 960 C C . ASN A 1 121 ? -8.492 5.438 -0.981 1 98.44 121 ASN A C 1
ATOM 962 O O . ASN A 1 121 ? -8.508 4.309 -1.47 1 98.44 121 ASN A O 1
ATOM 966 N N . ASN A 1 122 ? -8.016 6.488 -1.61 1 98.06 122 ASN A N 1
ATOM 967 C CA . ASN A 1 122 ? -7.387 6.34 -2.916 1 98.06 122 ASN A CA 1
ATOM 968 C C . ASN A 1 122 ? -6.184 5.402 -2.854 1 98.06 122 ASN A C 1
ATOM 970 O O . ASN A 1 122 ? -5.98 4.582 -3.75 1 98.06 122 ASN A O 1
ATOM 974 N N . LEU A 1 123 ? -5.379 5.543 -1.85 1 98.25 123 LEU A N 1
ATOM 975 C CA . LEU A 1 123 ? -4.227 4.664 -1.678 1 98.25 123 LEU A CA 1
ATOM 976 C C . LEU A 1 123 ? -4.672 3.211 -1.533 1 98.25 123 LEU A C 1
ATOM 978 O O . LEU A 1 123 ? -4.09 2.316 -2.152 1 98.25 123 LEU A O 1
ATOM 982 N N . LEU A 1 124 ? -5.723 2.949 -0.736 1 98.5 124 LEU A N 1
ATOM 983 C CA . LEU A 1 124 ? -6.281 1.611 -0.562 1 98.5 124 LEU A CA 1
ATOM 984 C C . LEU A 1 124 ? -6.73 1.031 -1.898 1 98.5 124 LEU A C 1
ATOM 986 O O . LEU A 1 124 ? -6.395 -0.108 -2.23 1 98.5 124 LEU A O 1
ATOM 990 N N . LEU A 1 125 ? -7.492 1.872 -2.658 1 98.06 125 LEU A N 1
ATOM 991 C CA . LEU A 1 125 ? -7.996 1.42 -3.951 1 98.06 125 LEU A CA 1
ATOM 992 C C . LEU A 1 125 ? -6.844 1.073 -4.891 1 98.06 125 LEU A C 1
ATOM 994 O O . LEU A 1 125 ? -6.922 0.098 -5.641 1 98.06 125 LEU A O 1
ATOM 998 N N . PHE A 1 126 ? -5.852 1.775 -4.852 1 97.19 126 PHE A N 1
ATOM 999 C CA . PHE A 1 126 ? -4.688 1.509 -5.688 1 97.19 126 PHE A CA 1
ATOM 1000 C C . PHE A 1 126 ? -4.035 0.186 -5.301 1 97.19 126 PHE A C 1
ATOM 1002 O O . PHE A 1 126 ? -3.73 -0.637 -6.168 1 97.19 126 PHE A O 1
ATOM 1009 N N . ILE A 1 127 ? -3.771 0.03 -4.012 1 98.06 127 ILE A N 1
ATOM 1010 C CA . ILE A 1 127 ? -3.158 -1.211 -3.549 1 98.06 127 ILE A CA 1
ATOM 1011 C C . ILE A 1 127 ? -4 -2.402 -4 1 98.06 127 ILE A C 1
ATOM 1013 O O . ILE A 1 127 ? -3.469 -3.377 -4.539 1 98.06 127 ILE A O 1
ATOM 1017 N N . ARG A 1 128 ? -5.344 -2.262 -3.838 1 97.19 128 ARG A N 1
ATOM 1018 C CA . ARG A 1 128 ? -6.258 -3.33 -4.227 1 97.19 128 ARG A CA 1
ATOM 1019 C C . ARG A 1 128 ? -6.16 -3.621 -5.719 1 97.19 128 ARG A C 1
ATOM 1021 O O . ARG A 1 128 ? -6.336 -4.762 -6.148 1 97.19 128 ARG A O 1
ATOM 1028 N N . SER A 1 129 ? -5.891 -2.594 -6.5 1 96.75 129 SER A N 1
ATOM 1029 C CA . SER A 1 129 ? -5.805 -2.762 -7.945 1 96.75 129 SER A CA 1
ATOM 1030 C C . SER A 1 129 ? -4.516 -3.471 -8.344 1 96.75 129 SER A C 1
ATOM 1032 O O . SER A 1 129 ? -4.426 -4.027 -9.445 1 96.75 129 SER A O 1
ATOM 1034 N N . GLN A 1 130 ? -3.531 -3.438 -7.551 1 95.56 130 GLN A N 1
ATOM 1035 C CA . GLN A 1 130 ? -2.219 -3.98 -7.883 1 95.56 130 GLN A CA 1
ATOM 1036 C C . GLN A 1 130 ? -2.082 -5.422 -7.406 1 95.56 130 GLN A C 1
ATOM 1038 O O . GLN A 1 130 ? -1.201 -6.152 -7.863 1 95.56 130 GLN A O 1
ATOM 1043 N N . ILE A 1 131 ? -2.928 -5.844 -6.426 1 95.38 131 ILE A N 1
ATOM 1044 C CA . ILE A 1 131 ? -2.822 -7.176 -5.84 1 95.38 131 ILE A CA 1
ATOM 1045 C C . ILE A 1 131 ? -4.004 -8.031 -6.289 1 95.38 13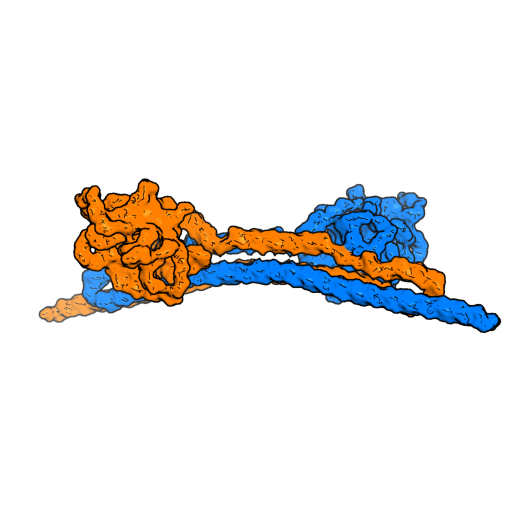1 ILE A C 1
ATOM 1047 O O . ILE A 1 131 ? -5.062 -7.508 -6.637 1 95.38 131 ILE A O 1
ATOM 1051 N N . PRO A 1 132 ? -3.9 -9.312 -6.293 1 96.94 132 PRO A N 1
ATOM 1052 C CA . PRO A 1 132 ? -2.748 -10.133 -5.914 1 96.94 132 PRO A CA 1
ATOM 1053 C C . PRO A 1 132 ? -1.608 -10.055 -6.926 1 96.94 132 PRO A C 1
ATOM 1055 O O . PRO A 1 132 ? -1.838 -10.18 -8.133 1 96.94 132 PRO A O 1
ATOM 1058 N N . ILE A 1 133 ? -0.388 -9.977 -6.473 1 97.69 133 ILE A N 1
ATOM 1059 C CA . ILE A 1 133 ? 0.789 -9.875 -7.328 1 97.69 133 ILE A CA 1
ATOM 1060 C C . ILE A 1 133 ? 0.93 -11.141 -8.164 1 97.69 133 ILE A C 1
ATOM 1062 O O . ILE A 1 133 ? 1.341 -11.078 -9.328 1 97.69 133 ILE A O 1
ATOM 1066 N N . THR A 1 134 ? 0.592 -12.203 -7.559 1 97.69 134 THR A N 1
ATOM 1067 C CA . THR A 1 134 ? 0.646 -13.477 -8.266 1 97.69 134 THR A CA 1
ATOM 1068 C C . THR A 1 134 ? -0.311 -13.469 -9.453 1 97.69 134 THR A C 1
ATOM 1070 O O . THR A 1 134 ? 0.016 -13.992 -10.523 1 97.69 134 THR A O 1
ATOM 1073 N N . LYS A 1 135 ? -1.493 -13 -9.266 1 97.38 135 LYS A N 1
ATOM 1074 C CA . LYS A 1 135 ? -2.465 -12.906 -10.352 1 97.38 135 LYS A CA 1
ATOM 1075 C C . LYS A 1 135 ? -1.926 -12.062 -11.5 1 97.38 135 LYS A C 1
ATOM 1077 O O . LYS A 1 135 ? -2.033 -12.445 -12.664 1 97.38 135 LYS A O 1
ATOM 1082 N N . ARG A 1 136 ? -1.344 -10.914 -11.148 1 96.94 136 ARG A N 1
ATOM 1083 C CA . ARG A 1 136 ? -0.768 -10.031 -12.156 1 96.94 136 ARG A CA 1
ATOM 1084 C C . ARG A 1 136 ? 0.325 -10.742 -12.945 1 96.94 136 ARG A C 1
ATOM 1086 O O . ARG A 1 136 ? 0.375 -10.641 -14.172 1 96.94 136 ARG A O 1
ATOM 1093 N N . LEU A 1 137 ? 1.142 -11.391 -12.258 1 98.19 137 LEU A N 1
ATOM 1094 C CA . LEU A 1 137 ? 2.229 -12.102 -12.922 1 98.19 137 LEU A CA 1
ATOM 1095 C C . LEU A 1 137 ? 1.687 -13.18 -13.852 1 98.19 137 LEU A C 1
ATOM 1097 O O . LEU A 1 137 ? 2.041 -13.227 -15.031 1 98.19 137 LEU A O 1
ATOM 1101 N N . LEU A 1 138 ? 0.834 -14.047 -13.336 1 98.19 138 LEU A N 1
ATOM 1102 C CA . LEU A 1 138 ? 0.334 -15.18 -14.102 1 98.19 138 LEU A CA 1
ATOM 1103 C C . LEU A 1 138 ? -0.473 -14.703 -15.305 1 98.19 138 LEU A C 1
ATOM 1105 O O . LEU A 1 138 ? -0.397 -15.297 -16.391 1 98.19 138 LEU A O 1
ATOM 1109 N N . LYS A 1 139 ? -1.214 -13.656 -15.156 1 97.19 139 LYS A N 1
ATOM 1110 C CA . LYS A 1 139 ? -1.971 -13.094 -16.266 1 97.19 139 LYS A CA 1
ATOM 1111 C C . LYS A 1 139 ? -1.039 -12.594 -17.375 1 97.19 139 LYS A C 1
ATOM 1113 O O . LYS A 1 139 ? -1.391 -12.625 -18.547 1 97.19 139 LYS A O 1
ATOM 1118 N N . SER A 1 140 ? 0.144 -12.164 -16.969 1 97.75 140 SER A N 1
ATOM 1119 C CA . SER A 1 140 ? 1.114 -11.742 -17.969 1 97.75 140 SER A CA 1
ATOM 1120 C C . SER A 1 140 ? 1.61 -12.922 -18.797 1 97.75 140 SER A C 1
ATOM 1122 O O . SER A 1 140 ? 2.18 -12.734 -19.875 1 97.75 140 SER A O 1
ATOM 1124 N N . TYR A 1 141 ? 1.413 -14.133 -18.297 1 98.31 141 TYR A N 1
ATOM 1125 C CA . TYR A 1 141 ? 1.799 -15.352 -19 1 98.31 141 TYR A CA 1
ATOM 1126 C C . TYR A 1 141 ? 0.621 -15.938 -19.781 1 98.31 141 TYR A C 1
ATOM 1128 O O . TYR A 1 141 ? 0.713 -17.031 -20.328 1 98.31 141 TYR A O 1
ATOM 1136 N N . SER A 1 142 ? -0.509 -15.211 -19.781 1 98.38 142 SER A N 1
ATOM 1137 C CA . SER A 1 142 ? -1.707 -15.727 -20.438 1 98.38 142 SER A CA 1
ATOM 1138 C C . SER A 1 142 ? -1.423 -16.109 -21.891 1 98.38 142 SER A C 1
ATOM 1140 O O . SER A 1 142 ? -0.812 -15.336 -22.625 1 98.38 142 SER A O 1
ATOM 1142 N N . THR A 1 143 ? -1.867 -17.25 -22.266 1 98.06 143 THR A N 1
ATOM 1143 C CA . THR A 1 143 ? -1.568 -17.812 -23.578 1 98.06 143 THR A CA 1
ATOM 1144 C C . THR A 1 143 ? -2.854 -18.203 -24.297 1 98.06 143 THR A C 1
ATOM 1146 O O . THR A 1 143 ? -3.715 -18.875 -23.734 1 98.06 143 THR A O 1
ATOM 1149 N N . GLU A 1 144 ? -2.949 -17.766 -25.562 1 97 144 GLU A N 1
ATOM 1150 C CA . GLU A 1 144 ? -4.105 -18.156 -26.359 1 97 144 GLU A CA 1
ATOM 1151 C C . GLU A 1 144 ? -4.078 -19.641 -26.688 1 97 144 GLU A C 1
ATOM 1153 O O . GLU A 1 144 ? -3.012 -20.203 -26.953 1 97 144 GLU A O 1
ATOM 1158 N N . VAL A 1 145 ? -5.305 -20.203 -26.609 1 98.19 145 VAL A N 1
ATOM 1159 C CA . VAL A 1 145 ? -5.379 -21.641 -26.859 1 98.19 145 VAL A CA 1
ATOM 1160 C C . VAL A 1 145 ? -6.742 -21.984 -27.453 1 98.19 145 VAL A C 1
ATOM 1162 O O . VAL A 1 145 ? -7.75 -21.359 -27.109 1 98.19 145 VAL A O 1
ATOM 1165 N N . VAL A 1 146 ? -6.719 -22.906 -28.406 1 98.5 146 VAL A N 1
ATOM 1166 C CA . VAL A 1 146 ? -7.934 -23.406 -29.047 1 98.5 146 VAL A CA 1
ATOM 1167 C C . VAL A 1 146 ? -7.984 -24.922 -28.953 1 98.5 146 VAL A C 1
ATOM 1169 O O . VAL A 1 146 ? -6.984 -25.609 -29.188 1 98.5 146 VAL A O 1
ATOM 1172 N N . LEU A 1 147 ? -9.156 -25.438 -28.625 1 98.62 147 LEU A N 1
ATOM 1173 C CA . LEU A 1 147 ? -9.328 -26.891 -28.547 1 98.62 147 LEU A CA 1
ATOM 1174 C C . LEU A 1 147 ? -9.391 -27.5 -29.938 1 98.62 147 LEU A C 1
ATOM 1176 O O . LEU A 1 147 ? -9.984 -26.922 -30.844 1 98.62 147 LEU A O 1
ATOM 1180 N N . ASP A 1 148 ? -8.836 -28.641 -30.078 1 98.31 148 ASP A N 1
ATOM 1181 C CA . ASP A 1 148 ? -8.781 -29.359 -31.344 1 98.31 148 ASP A CA 1
ATOM 1182 C C . ASP A 1 148 ? -9.93 -30.359 -31.469 1 98.31 148 ASP A C 1
ATOM 1184 O O . ASP A 1 148 ? -9.859 -31.453 -30.922 1 98.31 148 ASP A O 1
ATOM 1188 N N . PRO A 1 149 ? -10.906 -30.078 -32.281 1 97.88 149 PRO A N 1
ATOM 1189 C CA . PRO A 1 149 ? -12.023 -31.016 -32.406 1 97.88 149 PRO A CA 1
ATOM 1190 C C . PRO A 1 149 ? -11.586 -32.375 -32.938 1 97.88 149 PRO A C 1
ATOM 1192 O O . PRO A 1 149 ? -12.227 -33.406 -32.656 1 97.88 149 PRO A O 1
ATOM 1195 N N . SER A 1 150 ? -10.555 -32.406 -33.656 1 97.56 150 SER A N 1
ATOM 1196 C CA . SER A 1 150 ? -10.102 -33.688 -34.25 1 97.56 150 SER A CA 1
ATOM 1197 C C . SER A 1 150 ? -9.539 -34.625 -33.188 1 97.56 150 SER A C 1
ATOM 1199 O O . SER A 1 150 ? -9.445 -35.812 -33.438 1 97.56 150 SER A O 1
ATOM 1201 N N . SER A 1 151 ? -9.156 -34.062 -32.031 1 97.88 151 SER A N 1
ATOM 1202 C CA . SER A 1 151 ? -8.609 -34.906 -30.984 1 97.88 151 SER A CA 1
ATOM 1203 C C . SER A 1 151 ? -9.711 -35.344 -30.016 1 97.88 151 SER A C 1
ATOM 1205 O O . SER A 1 151 ? -9.5 -36.25 -29.203 1 97.88 151 SER A O 1
ATOM 1207 N N . ALA A 1 152 ? -10.883 -34.75 -30.078 1 98.12 152 ALA A N 1
ATO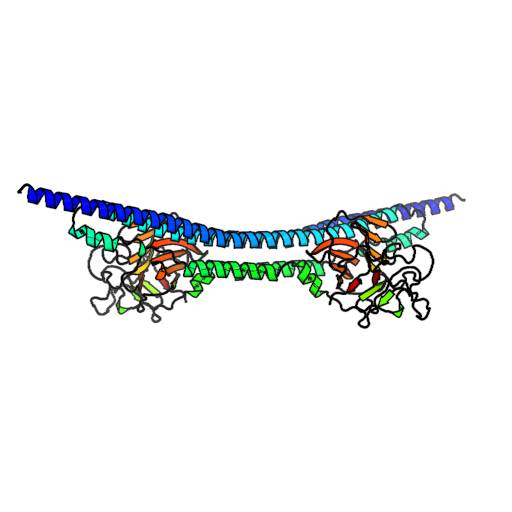M 1208 C CA . ALA A 1 152 ? -11.922 -34.875 -29.062 1 98.12 152 ALA A CA 1
ATOM 1209 C C . ALA A 1 152 ? -12.625 -36.219 -29.156 1 98.12 152 ALA A C 1
ATOM 1211 O O . ALA A 1 152 ? -12.867 -36.719 -30.25 1 98.12 152 ALA A O 1
ATOM 1212 N N . HIS A 1 153 ? -12.922 -36.781 -28 1 96.94 153 HIS A N 1
ATOM 1213 C CA . HIS A 1 153 ? -13.82 -37.938 -27.969 1 96.94 153 HIS A CA 1
ATOM 1214 C C . HIS A 1 153 ? -15.109 -37.656 -28.734 1 96.94 153 HIS A C 1
ATOM 1216 O O . HIS A 1 153 ? -15.648 -36.531 -28.672 1 96.94 153 HIS A O 1
ATOM 1222 N N . PRO A 1 154 ? -15.648 -38.688 -29.344 1 97.06 154 PRO A N 1
ATOM 1223 C CA . PRO A 1 154 ? -16.828 -38.438 -30.172 1 97.06 154 PRO A CA 1
ATOM 1224 C C . PRO A 1 154 ? -18.031 -37.969 -29.375 1 97.06 154 PRO A C 1
ATOM 1226 O O . PRO A 1 154 ? -18.969 -37.406 -29.938 1 97.06 154 PRO A O 1
ATOM 1229 N N . LYS A 1 155 ? -18 -38.156 -28.109 1 97.25 155 LYS A N 1
ATOM 1230 C CA . LYS A 1 155 ? -19.125 -37.719 -27.281 1 97.25 155 LYS A CA 1
ATOM 1231 C C . LYS A 1 155 ? -18.906 -36.344 -26.719 1 97.25 155 LYS A C 1
ATOM 1233 O O . LYS A 1 155 ? -19.562 -35.938 -25.75 1 97.25 155 LYS A O 1
ATOM 1238 N N . LEU A 1 156 ? -17.984 -35.625 -27.219 1 98 156 LEU A N 1
ATOM 1239 C CA . LEU A 1 156 ? -17.766 -34.25 -26.828 1 98 156 LEU A CA 1
ATOM 1240 C C . LEU A 1 156 ? -18.172 -33.281 -27.953 1 98 156 LEU A C 1
ATOM 1242 O O . LEU A 1 156 ? -17.938 -33.562 -29.125 1 98 156 LEU A O 1
ATOM 1246 N N . ILE A 1 157 ? -18.781 -32.219 -27.547 1 97.62 157 ILE A N 1
ATOM 1247 C CA . ILE A 1 157 ? -19.094 -31.125 -28.453 1 97.62 157 ILE A CA 1
ATOM 1248 C C . ILE A 1 157 ? -18.141 -29.953 -28.188 1 97.62 157 ILE A C 1
ATOM 1250 O O . ILE A 1 157 ? -18.125 -29.406 -27.094 1 97.62 157 ILE A O 1
ATOM 1254 N N . ILE A 1 158 ? -17.391 -29.609 -29.188 1 98.06 158 ILE A N 1
ATOM 1255 C CA . ILE A 1 158 ? -16.484 -28.469 -29.094 1 98.06 158 ILE A CA 1
ATOM 1256 C C . ILE A 1 158 ? -17.125 -27.234 -29.719 1 98.06 158 ILE A C 1
ATOM 1258 O O . ILE A 1 158 ? -17.703 -27.312 -30.812 1 98.06 158 ILE A O 1
ATOM 1262 N N . SER A 1 159 ? -17.109 -26.188 -29 1 97.88 159 SER A N 1
ATOM 1263 C CA . SER A 1 159 ? -17.688 -24.953 -29.531 1 97.88 159 SER A CA 1
ATOM 1264 C C . SER A 1 159 ? -17.016 -24.531 -30.828 1 97.88 159 SER A C 1
ATOM 1266 O O . SER A 1 159 ? -15.875 -24.906 -31.094 1 97.88 159 SER A O 1
ATOM 1268 N N . PRO A 1 160 ? -17.75 -23.766 -31.656 1 96.69 160 PRO A N 1
ATOM 1269 C CA . PRO A 1 160 ? -17.156 -23.297 -32.906 1 96.69 160 PRO A CA 1
ATOM 1270 C C . PRO A 1 160 ? -15.875 -22.5 -32.719 1 96.69 160 PRO A C 1
ATOM 1272 O O . PRO A 1 160 ? -14.961 -22.578 -33.531 1 96.69 160 PRO A O 1
ATOM 1275 N N . GLN A 1 161 ? -15.773 -21.766 -31.625 1 96.19 161 GLN A N 1
ATOM 1276 C CA . GLN A 1 161 ? -14.586 -20.953 -31.344 1 96.19 161 GLN A CA 1
ATOM 1277 C C . GLN A 1 161 ? -13.461 -21.812 -30.766 1 96.19 161 GLN A C 1
ATOM 1279 O O . GLN A 1 161 ? -12.32 -21.359 -30.688 1 96.19 161 GLN A O 1
ATOM 1284 N N . GLY A 1 162 ? -13.766 -23.047 -30.359 1 98 162 GLY A N 1
ATOM 1285 C CA . GLY A 1 162 ? -12.773 -23.953 -29.812 1 98 162 GLY A CA 1
ATOM 1286 C C . GLY A 1 162 ? -12.398 -23.641 -28.375 1 98 162 GLY A C 1
ATOM 1287 O O . GLY A 1 162 ? -11.266 -23.891 -27.953 1 98 162 GLY A O 1
ATOM 1288 N N . ASP A 1 163 ? -13.297 -22.984 -27.672 1 98.12 163 ASP A N 1
ATOM 1289 C CA . ASP A 1 163 ? -12.922 -22.547 -26.328 1 98.12 163 ASP A CA 1
ATOM 1290 C C . ASP A 1 163 ? -13.797 -23.219 -25.266 1 98.12 163 ASP A C 1
ATOM 1292 O O . ASP A 1 163 ? -13.727 -22.875 -24.094 1 98.12 163 ASP A O 1
ATOM 1296 N N . SER A 1 164 ? -14.633 -24.188 -25.625 1 98.38 164 SER A N 1
ATOM 1297 C CA . SER A 1 164 ? -15.422 -24.922 -24.641 1 98.38 164 SER A CA 1
ATOM 1298 C C . SER A 1 164 ? -15.727 -26.328 -25.109 1 98.38 164 SER A C 1
ATOM 1300 O O . SER A 1 164 ? -15.688 -26.609 -26.312 1 98.38 164 SER A O 1
ATOM 1302 N N . ALA A 1 165 ? -15.945 -27.234 -24.188 1 98.5 165 ALA A N 1
ATOM 1303 C CA . ALA A 1 165 ? -16.281 -28.625 -24.438 1 98.5 165 ALA A CA 1
ATOM 1304 C C . ALA A 1 165 ? -17.422 -29.078 -23.531 1 98.5 165 ALA A C 1
ATOM 1306 O O . ALA A 1 165 ? -17.422 -28.781 -22.328 1 98.5 165 ALA A O 1
ATOM 1307 N N . SER A 1 166 ? -18.359 -29.719 -24.062 1 97.12 166 SER A N 1
ATOM 1308 C CA . SER A 1 166 ? -19.469 -30.281 -23.312 1 97.12 166 SER A CA 1
ATOM 1309 C C . SER A 1 166 ? -19.719 -31.734 -23.688 1 97.12 166 SER A C 1
ATOM 1311 O O . SER A 1 166 ? -19.328 -32.188 -24.766 1 97.12 166 SER A O 1
ATOM 1313 N N . PHE A 1 167 ? -20.312 -32.438 -22.766 1 97.62 167 PHE A N 1
ATOM 1314 C CA . PHE A 1 167 ? -20.625 -33.844 -22.953 1 97.62 167 PHE A CA 1
ATOM 1315 C C . PHE A 1 167 ? -21.984 -34 -23.609 1 97.62 167 PHE A C 1
ATOM 1317 O O . PHE A 1 167 ? -22.906 -33.25 -23.344 1 97.62 167 PHE A O 1
ATOM 1324 N N . THR A 1 168 ? -22.062 -34.938 -24.531 1 95.94 168 THR A N 1
ATOM 1325 C CA . THR A 1 168 ? -23.328 -35.375 -25.109 1 95.94 168 THR A CA 1
ATOM 1326 C C . THR A 1 168 ? -23.422 -36.906 -25.094 1 95.94 168 THR A C 1
ATOM 1328 O O . THR A 1 168 ? -22.406 -37.594 -25.188 1 95.94 168 THR A O 1
ATOM 1331 N N . ASP A 1 169 ? -24.578 -37.438 -24.953 1 93.94 169 ASP A N 1
ATOM 1332 C CA . ASP A 1 169 ? -24.781 -38.875 -24.938 1 93.94 169 ASP A CA 1
ATOM 1333 C C . ASP A 1 169 ? -24.781 -39.469 -26.359 1 93.94 169 ASP A C 1
ATOM 1335 O O . ASP A 1 169 ? -24.75 -40.688 -26.547 1 93.94 169 ASP A O 1
ATOM 1339 N N . VAL A 1 170 ? -24.625 -38.594 -27.297 1 94.56 170 VAL A N 1
ATOM 1340 C CA . VAL A 1 170 ? -24.641 -39 -28.703 1 94.56 170 VAL A CA 1
ATOM 1341 C C . VAL A 1 170 ? -23.203 -39.25 -29.188 1 94.56 170 VAL A C 1
ATOM 1343 O O . VAL A 1 170 ? -22.328 -38.406 -29 1 94.56 170 VAL A O 1
ATOM 1346 N N . TRP A 1 171 ? -23 -40.406 -29.719 1 96.06 171 TRP A N 1
ATOM 1347 C CA . TRP A 1 171 ? -21.75 -40.656 -30.422 1 96.06 171 TRP A CA 1
ATOM 1348 C C . TRP A 1 171 ? -21.719 -39.938 -31.766 1 96.06 171 TRP A C 1
ATOM 1350 O O . TRP A 1 171 ? -22.297 -40.406 -32.75 1 96.06 171 TRP A O 1
ATOM 1360 N N . GLN A 1 172 ? -21.047 -38.844 -31.875 1 95 172 GLN A N 1
ATOM 1361 C CA . GLN A 1 172 ? -21.047 -38 -33.062 1 95 172 GLN A CA 1
ATOM 1362 C C . GLN A 1 172 ? -20.359 -38.688 -34.219 1 95 172 GLN A C 1
ATOM 1364 O O . GLN A 1 172 ? -19.484 -39.531 -34.031 1 95 172 GLN A O 1
ATOM 1369 N N . ASP A 1 173 ? -20.875 -38.312 -35.438 1 95.12 173 ASP A N 1
ATOM 1370 C CA . ASP A 1 173 ? -20.266 -38.844 -36.656 1 95.12 173 ASP A CA 1
ATOM 1371 C C . ASP A 1 173 ? -19.016 -38.062 -37.031 1 95.12 173 ASP A C 1
ATOM 1373 O O . ASP A 1 173 ? -19.078 -37.156 -37.875 1 95.12 173 ASP A O 1
ATOM 1377 N N . VAL A 1 174 ? -17.984 -38.375 -36.406 1 95.56 174 VAL A N 1
ATOM 1378 C CA . VAL A 1 174 ? -16.703 -37.75 -36.688 1 95.56 174 VAL A CA 1
ATOM 1379 C C . VAL A 1 174 ? -15.703 -38.781 -37.188 1 95.56 174 VAL A C 1
ATOM 1381 O O . VAL A 1 174 ? -15.812 -39.969 -36.844 1 95.56 174 VAL A O 1
ATOM 1384 N N . PRO A 1 175 ? -14.742 -38.406 -38.031 1 94.5 175 PRO A N 1
ATOM 1385 C CA . PRO A 1 175 ? -13.773 -39.375 -38.562 1 94.5 175 PRO A CA 1
ATOM 1386 C C . PRO A 1 175 ? -12.961 -40.062 -37.469 1 94.5 175 PRO A C 1
ATOM 1388 O O . PRO A 1 175 ? -12.57 -39.406 -36.5 1 94.5 175 PRO A O 1
ATOM 1391 N N . ASP A 1 176 ? -12.781 -41.312 -37.625 1 92.56 176 ASP A N 1
ATOM 1392 C CA . ASP A 1 176 ? -11.914 -42.062 -36.719 1 92.56 176 ASP A CA 1
ATOM 1393 C C . ASP A 1 176 ? -10.469 -42.062 -37.219 1 92.56 176 ASP A C 1
ATOM 1395 O O . ASP A 1 176 ? -10.211 -42.312 -38.406 1 92.56 176 ASP A O 1
ATOM 1399 N N . HIS A 1 177 ? -9.562 -41.562 -36.406 1 94.12 177 HIS A N 1
ATOM 1400 C CA . HIS A 1 177 ? -8.133 -41.562 -36.688 1 94.12 177 HIS A CA 1
ATOM 1401 C C . HIS A 1 177 ? -7.324 -41.75 -35.406 1 94.12 177 HIS A C 1
ATOM 1403 O O . HIS A 1 177 ? -7.867 -41.594 -34.312 1 94.12 177 HIS A O 1
ATOM 1409 N N . ASP A 1 178 ? -6.086 -41.969 -35.438 1 92.81 178 ASP A N 1
ATOM 1410 C CA . ASP A 1 178 ? -5.25 -42.344 -34.312 1 92.81 178 ASP A CA 1
ATOM 1411 C C . ASP A 1 178 ? -5.141 -41.188 -33.312 1 92.81 178 ASP A C 1
ATOM 1413 O O . ASP A 1 178 ? -4.895 -41.406 -32.125 1 92.81 178 ASP A O 1
ATOM 1417 N N . GLY A 1 179 ? -5.434 -40.031 -33.75 1 94.81 179 GLY A N 1
ATOM 1418 C CA . GLY A 1 179 ? -5.254 -38.875 -32.906 1 94.81 179 GLY A CA 1
ATOM 1419 C C . GLY A 1 179 ? -6.484 -38.531 -32.094 1 94.81 179 GLY A C 1
ATOM 1420 O O . GLY A 1 179 ? -6.449 -37.625 -31.25 1 94.81 179 GLY A O 1
ATOM 1421 N N . ARG A 1 180 ? -7.582 -39.219 -32.281 1 96.5 180 ARG A N 1
ATOM 1422 C CA . ARG A 1 180 ? -8.828 -38.938 -31.578 1 96.5 180 ARG A CA 1
ATOM 1423 C C . ARG A 1 180 ? -9.008 -39.875 -30.391 1 96.5 180 ARG A C 1
ATOM 1425 O O . ARG A 1 180 ? -8.766 -41.094 -30.5 1 96.5 180 ARG A O 1
ATOM 1432 N N . PHE A 1 181 ? -9.406 -39.281 -29.297 1 96.19 181 PHE A N 1
ATOM 1433 C CA . PHE A 1 181 ? -9.742 -40.125 -28.156 1 96.19 181 PHE A CA 1
ATOM 1434 C C . PHE A 1 181 ? -11.016 -40.906 -28.406 1 96.19 181 PHE A C 1
ATOM 1436 O O . PHE A 1 181 ? -11.93 -40.438 -29.078 1 96.19 181 PHE A O 1
ATOM 1443 N N . ASP A 1 182 ? -11.109 -42.125 -27.891 1 92.25 182 ASP A N 1
ATOM 1444 C CA . ASP A 1 182 ? -12.344 -42.875 -28.094 1 92.25 182 ASP A CA 1
ATOM 1445 C C . ASP A 1 182 ? -12.766 -43.562 -26.797 1 92.25 182 ASP A C 1
ATOM 1447 O O . ASP A 1 182 ? -13.789 -44.281 -26.781 1 92.25 182 ASP A O 1
ATOM 1451 N N . THR A 1 183 ? -11.984 -43.438 -25.781 1 91.38 183 THR A N 1
ATOM 1452 C CA . THR A 1 183 ? -12.328 -44.062 -24.5 1 91.38 183 THR A CA 1
ATOM 1453 C C . THR A 1 183 ? -12.562 -42.969 -23.438 1 91.38 183 THR A C 1
ATOM 1455 O O . THR A 1 183 ? -13.594 -42.969 -22.766 1 91.38 183 THR A O 1
ATOM 1458 N N . THR A 1 184 ? -11.609 -42.094 -23.344 1 93.94 184 THR A N 1
ATOM 1459 C CA . THR A 1 184 ? -11.695 -41.031 -22.344 1 93.94 184 THR A CA 1
ATOM 1460 C C . THR A 1 184 ? -12.297 -39.781 -22.969 1 93.94 184 THR A C 1
ATOM 1462 O O . THR A 1 184 ? -12.031 -39.438 -24.125 1 93.94 184 THR A O 1
ATOM 1465 N N . LEU A 1 185 ? -13.016 -39.062 -22.188 1 95.94 185 LEU A N 1
ATOM 1466 C CA . LEU A 1 185 ? -13.703 -37.844 -22.641 1 95.94 185 LEU A CA 1
ATOM 1467 C C . LEU A 1 185 ? -12.758 -36.656 -22.641 1 95.94 185 LEU A C 1
ATOM 1469 O O . LEU A 1 185 ? -13.039 -35.625 -22.016 1 95.94 185 LEU A O 1
ATOM 1473 N N . ASN A 1 186 ? -11.688 -36.812 -23.359 1 97.38 186 ASN A N 1
ATOM 1474 C CA . ASN A 1 186 ? -10.656 -35.781 -23.391 1 97.38 186 ASN A CA 1
ATOM 1475 C C . ASN A 1 186 ? -10.688 -35 -24.719 1 97.38 186 ASN A C 1
ATOM 1477 O O . ASN A 1 186 ? -11.219 -35.5 -25.703 1 97.38 186 ASN A O 1
ATOM 1481 N N . VAL A 1 187 ? -10.203 -33.844 -24.688 1 98.38 187 VAL A N 1
ATOM 1482 C CA . VAL A 1 187 ? -9.891 -33.031 -25.859 1 98.38 187 VAL A CA 1
ATOM 1483 C C . VAL A 1 187 ? -8.586 -32.25 -25.625 1 98.38 187 VAL A C 1
ATOM 1485 O O . VAL A 1 187 ? -8.336 -31.781 -24.516 1 98.38 187 VAL A O 1
ATOM 1488 N N . LEU A 1 188 ? -7.738 -32.188 -26.641 1 98.62 188 LEU A N 1
ATOM 1489 C CA . LEU A 1 188 ? -6.465 -31.469 -26.562 1 98.62 188 LEU A CA 1
ATOM 1490 C C . LEU A 1 188 ? -6.531 -30.141 -27.297 1 98.62 188 LEU A C 1
ATOM 1492 O O . LEU A 1 188 ? -7.43 -29.922 -28.109 1 98.62 188 LEU A O 1
ATOM 1496 N N . SER A 1 189 ? -5.633 -29.312 -26.969 1 98.75 189 SER A N 1
ATOM 1497 C CA . SER A 1 189 ? -5.48 -28.062 -27.719 1 98.75 189 SER A CA 1
ATOM 1498 C C . SER A 1 189 ? -4.82 -28.312 -29.062 1 98.75 189 SER A C 1
ATOM 1500 O O . SER A 1 189 ? -4.109 -29.297 -29.25 1 98.75 189 SER A O 1
ATOM 1502 N N . ILE A 1 190 ? -5.078 -27.391 -29.953 1 98.25 190 ILE A N 1
ATOM 1503 C CA . ILE A 1 190 ? -4.414 -27.406 -31.25 1 98.25 190 ILE A CA 1
ATOM 1504 C C . ILE A 1 190 ? -2.941 -27.047 -31.078 1 98.25 190 ILE A C 1
ATOM 1506 O O . ILE A 1 190 ? -2.064 -27.719 -31.625 1 98.25 190 ILE A O 1
ATOM 1510 N N . GLN A 1 191 ? -2.736 -25.906 -30.297 1 98 191 GLN A N 1
ATOM 1511 C CA . GLN A 1 191 ? -1.376 -25.422 -30.078 1 98 191 GLN A CA 1
ATOM 1512 C C . GLN A 1 191 ? -0.633 -26.328 -29.094 1 98 191 GLN A C 1
ATOM 1514 O O . GLN A 1 191 ? -1.25 -26.953 -28.234 1 98 191 GLN A O 1
ATOM 1519 N N . SER A 1 192 ? 0.565 -26.438 -29.203 1 98.19 192 SER A N 1
ATOM 1520 C CA . SER A 1 192 ? 1.478 -27.031 -28.234 1 98.19 192 SER A CA 1
ATOM 1521 C C . SER A 1 192 ? 2.66 -26.109 -27.938 1 98.19 192 SER A C 1
ATOM 1523 O O . SER A 1 192 ? 2.996 -25.266 -28.766 1 98.19 192 SER A O 1
ATOM 1525 N N . TRP A 1 193 ? 3.201 -26.234 -26.781 1 98.44 193 TRP A N 1
ATOM 1526 C CA . TRP A 1 193 ? 4.273 -25.328 -26.359 1 98.44 193 TRP A CA 1
ATOM 1527 C C . TRP A 1 193 ? 5.445 -26.125 -25.797 1 98.44 193 TRP A C 1
ATOM 1529 O O . TRP A 1 193 ? 5.262 -27.219 -25.25 1 98.44 193 TRP A O 1
ATOM 1539 N N . ASP A 1 194 ? 6.695 -25.562 -25.891 1 98.06 194 ASP A N 1
ATOM 1540 C CA . ASP A 1 194 ? 7.871 -26.266 -25.391 1 98.06 194 ASP A CA 1
ATOM 1541 C C . ASP A 1 194 ? 8.844 -25.297 -24.719 1 98.06 194 ASP A C 1
ATOM 1543 O O . ASP A 1 194 ? 9.969 -25.672 -24.391 1 98.06 194 ASP A O 1
ATOM 1547 N N . THR A 1 195 ? 8.375 -24.031 -24.594 1 97.19 195 THR A N 1
ATOM 1548 C CA . THR A 1 195 ? 9.266 -23.062 -23.969 1 97.19 195 THR A CA 1
ATOM 1549 C C . THR A 1 195 ? 8.477 -21.969 -23.266 1 97.19 195 THR A C 1
ATOM 1551 O O . THR A 1 195 ? 7.27 -21.828 -23.484 1 97.19 195 THR A O 1
ATOM 1554 N N . GLY A 1 196 ? 9.195 -21.344 -22.344 1 97.56 196 GLY A N 1
ATOM 1555 C CA . GLY A 1 196 ? 8.656 -20.141 -21.719 1 97.56 196 GLY A CA 1
ATOM 1556 C C . GLY A 1 196 ? 7.672 -20.438 -20.609 1 97.56 196 GLY A C 1
ATOM 1557 O O . GLY A 1 196 ? 7.754 -21.469 -19.953 1 97.56 196 GLY A O 1
ATOM 1558 N N . HIS A 1 197 ? 6.926 -19.438 -20.172 1 98.56 197 HIS A N 1
ATOM 1559 C CA . HIS A 1 197 ? 5.844 -19.5 -19.188 1 98.56 197 HIS A CA 1
ATOM 1560 C C . HIS A 1 197 ? 4.48 -19.422 -19.875 1 98.56 197 HIS A C 1
ATOM 1562 O O . HIS A 1 197 ? 4.273 -18.594 -20.766 1 98.56 197 HIS A O 1
ATOM 1568 N N . ARG A 1 198 ? 3.623 -20.359 -19.516 1 98.69 198 ARG A N 1
ATOM 1569 C CA . ARG A 1 198 ? 2.281 -20.406 -20.078 1 98.69 198 ARG A CA 1
ATOM 1570 C C . ARG A 1 198 ? 1.225 -20.469 -18.984 1 98.69 198 ARG A C 1
ATOM 1572 O O . ARG A 1 198 ? 1.419 -21.141 -17.969 1 98.69 198 ARG A O 1
ATOM 1579 N N . TYR A 1 199 ? 0.128 -19.719 -19.203 1 98.75 199 TYR A N 1
ATOM 1580 C CA . TYR A 1 199 ? -0.934 -19.672 -18.203 1 98.75 199 TYR A CA 1
ATOM 1581 C C . TYR A 1 199 ? -2.307 -19.688 -18.875 1 98.75 199 TYR A C 1
ATOM 1583 O O . TYR A 1 199 ? -2.529 -18.984 -19.859 1 98.75 199 TYR A O 1
ATOM 1591 N N . TRP A 1 200 ? -3.221 -20.531 -18.375 1 98.75 200 TRP A N 1
ATOM 1592 C CA . TRP A 1 200 ? -4.602 -20.625 -18.828 1 98.75 200 TRP A CA 1
ATOM 1593 C C . TRP A 1 200 ? -5.57 -20.625 -17.656 1 98.75 200 TRP A C 1
ATOM 1595 O O . TRP A 1 200 ? -5.254 -21.156 -16.594 1 98.75 200 TRP A O 1
ATOM 1605 N N . GLU A 1 201 ? -6.695 -20.031 -17.781 1 98.75 201 GLU A N 1
ATOM 1606 C CA . GLU A 1 201 ? -7.793 -20.141 -16.828 1 98.75 201 GLU A CA 1
ATOM 1607 C C . GLU A 1 201 ? -8.984 -20.875 -17.438 1 98.75 201 GLU A C 1
ATOM 1609 O O . GLU A 1 201 ? -9.367 -20.609 -18.578 1 98.75 201 GLU A O 1
ATOM 1614 N N . VAL A 1 202 ? -9.5 -21.797 -16.719 1 98.81 202 VAL A N 1
ATOM 1615 C CA . VAL A 1 202 ? -10.594 -22.641 -17.188 1 98.81 202 VAL A CA 1
ATOM 1616 C C . VAL A 1 202 ? -11.805 -22.484 -16.266 1 98.81 202 VAL A C 1
ATOM 1618 O O . VAL A 1 202 ? -11.703 -22.641 -15.055 1 98.81 202 VAL A O 1
ATOM 1621 N N . ASP A 1 203 ? -12.93 -22.125 -16.875 1 98.81 203 ASP A N 1
ATOM 1622 C CA . ASP A 1 203 ? -14.188 -22 -16.141 1 98.81 203 ASP A CA 1
ATOM 1623 C C . ASP A 1 203 ? -14.836 -23.359 -15.93 1 98.81 203 ASP A C 1
ATOM 1625 O O . ASP A 1 203 ? -15.148 -24.062 -16.891 1 98.81 203 ASP A O 1
ATOM 1629 N N . VAL A 1 204 ? -15.047 -23.719 -14.695 1 98.31 204 VAL A N 1
ATOM 1630 C CA . VAL A 1 204 ? -15.633 -25.016 -14.344 1 98.31 204 VAL A CA 1
ATOM 1631 C C . VAL A 1 204 ? -16.891 -24.797 -13.5 1 98.31 204 VAL A C 1
ATOM 1633 O O . VAL A 1 204 ? -17.297 -25.688 -12.758 1 98.31 204 VAL A O 1
ATOM 1636 N N . THR A 1 205 ? -17.469 -23.641 -13.609 1 97.19 205 THR A N 1
ATOM 1637 C CA . THR A 1 205 ? -18.594 -23.25 -12.773 1 97.19 205 THR A CA 1
ATOM 1638 C C . THR A 1 205 ? -19.75 -24.234 -12.945 1 97.19 205 THR A C 1
ATOM 1640 O O . THR A 1 205 ? -20.125 -24.578 -14.07 1 97.19 205 THR A O 1
ATOM 1643 N N . GLY A 1 206 ? -20.281 -24.625 -11.844 1 95.06 206 GLY A N 1
ATOM 1644 C CA . GLY A 1 206 ? -21.484 -25.438 -11.836 1 95.06 206 GLY A CA 1
ATOM 1645 C C . GLY A 1 206 ? -21.219 -26.906 -12.141 1 95.06 206 GLY A C 1
ATOM 1646 O O . GLY A 1 206 ? -22.156 -27.703 -12.203 1 95.06 206 GLY A O 1
ATOM 1647 N N . LYS A 1 207 ? -20.016 -27.312 -12.344 1 96.94 207 LYS A N 1
ATOM 1648 C CA . LYS A 1 207 ? -19.688 -28.703 -12.641 1 96.94 207 LYS A CA 1
ATOM 1649 C C . LYS A 1 207 ? -19.281 -29.453 -11.383 1 96.94 207 LYS A C 1
ATOM 1651 O O . LYS A 1 207 ? -18.672 -28.875 -10.477 1 96.94 207 LYS A O 1
ATOM 1656 N N . ILE A 1 208 ? -19.594 -30.734 -11.32 1 96.44 208 ILE A N 1
ATOM 1657 C CA . ILE A 1 208 ? -19.25 -31.516 -10.141 1 96.44 208 ILE A CA 1
ATOM 1658 C C . ILE A 1 208 ? -18.219 -32.562 -10.508 1 96.44 208 ILE A C 1
ATOM 1660 O O . ILE A 1 208 ? -17.719 -33.281 -9.633 1 96.44 208 ILE A O 1
ATOM 1664 N N . TYR A 1 209 ? -17.891 -32.656 -11.797 1 97.62 209 TYR A N 1
ATOM 1665 C CA . TYR A 1 209 ? -16.812 -33.531 -12.242 1 97.62 209 TYR A CA 1
ATOM 1666 C C . TYR A 1 209 ? -16.094 -32.938 -13.445 1 97.62 209 TYR A C 1
ATOM 1668 O O . TYR A 1 209 ? -16.734 -32.5 -14.406 1 97.62 209 TYR A O 1
ATOM 1676 N N . TRP A 1 210 ? -14.852 -32.875 -13.398 1 98.06 210 TRP A N 1
ATOM 1677 C CA . TRP A 1 210 ? -14 -32.469 -14.508 1 98.06 210 TRP A CA 1
ATOM 1678 C C . TRP A 1 210 ? -12.547 -32.844 -14.258 1 98.06 210 TRP A C 1
ATOM 1680 O O . TRP A 1 210 ? -12.156 -33.094 -13.117 1 98.06 210 TRP A O 1
ATOM 1690 N N . GLU A 1 211 ? -11.781 -33 -15.297 1 98.25 211 GLU A N 1
ATOM 1691 C CA . GLU A 1 211 ? -10.328 -33.125 -15.273 1 98.25 211 GLU A CA 1
ATOM 1692 C C . GLU A 1 211 ? -9.672 -32.125 -16.234 1 98.25 211 GLU A C 1
ATOM 1694 O O . GLU A 1 211 ? -10.211 -31.859 -17.312 1 98.25 211 GLU A O 1
ATOM 1699 N N . LEU A 1 212 ? -8.672 -31.531 -15.781 1 98.56 212 LEU A N 1
ATOM 1700 C CA . LEU A 1 212 ? -7.914 -30.656 -16.672 1 98.56 212 LEU A CA 1
ATOM 1701 C C . LEU A 1 212 ? -6.426 -30.719 -16.344 1 98.56 212 LEU A C 1
ATOM 1703 O O . LEU A 1 212 ? -6.039 -31.094 -15.242 1 98.56 212 LEU A O 1
ATOM 1707 N N . GLY A 1 213 ? -5.586 -30.422 -17.344 1 98.62 213 GLY A N 1
ATOM 1708 C CA . GLY A 1 213 ? -4.145 -30.438 -17.141 1 98.62 213 GLY A CA 1
ATOM 1709 C C . GLY A 1 213 ? -3.361 -30.297 -18.438 1 98.62 213 GLY A C 1
ATOM 1710 O O . GLY A 1 213 ? -3.779 -29.594 -19.359 1 98.62 213 GLY A O 1
ATOM 1711 N N . LEU A 1 214 ? -2.148 -30.812 -18.406 1 98.88 214 LEU A N 1
ATOM 1712 C CA . LEU A 1 214 ? -1.238 -30.766 -19.531 1 98.88 214 LEU A CA 1
ATOM 1713 C C . LEU A 1 214 ? -0.766 -32.156 -19.906 1 98.88 214 LEU A C 1
ATOM 1715 O O . LEU A 1 214 ? -0.669 -33.031 -19.047 1 98.88 214 LEU A O 1
ATOM 1719 N N . THR A 1 215 ? -0.474 -32.375 -21.188 1 98.5 215 THR A N 1
ATOM 1720 C CA . THR A 1 215 ? -0.045 -33.688 -21.625 1 98.5 215 THR A CA 1
ATOM 1721 C C . THR A 1 215 ? 0.881 -33.594 -22.828 1 98.5 215 THR A C 1
ATOM 1723 O O . THR A 1 215 ? 0.791 -32.625 -23.609 1 98.5 215 THR A O 1
ATOM 1726 N N . TYR A 1 216 ? 1.748 -34.531 -22.906 1 98.19 216 TYR A N 1
ATOM 1727 C CA . TYR A 1 216 ? 2.475 -34.719 -24.156 1 98.19 216 TYR A CA 1
ATOM 1728 C C . TYR A 1 216 ? 1.555 -35.25 -25.234 1 98.19 216 TYR A C 1
ATOM 1730 O O . TYR A 1 216 ? 0.518 -35.844 -24.953 1 98.19 216 TYR A O 1
ATOM 1738 N N . SER A 1 217 ? 2 -35.062 -26.484 1 96.06 217 SER A N 1
ATOM 1739 C CA . SER A 1 217 ? 1.234 -35.531 -27.625 1 96.06 217 SER A CA 1
ATOM 1740 C C . SER A 1 217 ? 1.184 -37.062 -27.641 1 96.06 217 SER A C 1
ATOM 1742 O O . SER A 1 217 ? 0.311 -37.656 -28.281 1 96.06 217 SER A O 1
ATOM 1744 N N . SER A 1 218 ? 2.061 -37.719 -26.891 1 94.94 218 SER A N 1
ATOM 1745 C CA . SER A 1 218 ? 2.215 -39.156 -26.938 1 94.94 218 SER A CA 1
ATOM 1746 C C . SER A 1 218 ? 1.195 -39.844 -26.031 1 94.94 218 SER A C 1
ATOM 1748 O O . SER A 1 218 ? 1.155 -41.062 -25.953 1 94.94 218 SER A O 1
ATOM 1750 N N . ILE A 1 219 ? 0.394 -39.094 -25.328 1 95.38 219 ILE A N 1
ATOM 1751 C CA . ILE A 1 219 ? -0.618 -39.719 -24.5 1 95.38 219 ILE A CA 1
ATOM 1752 C C . ILE A 1 219 ? -1.446 -40.688 -25.328 1 95.38 219 ILE A C 1
ATOM 1754 O O . ILE A 1 219 ? -1.863 -40.375 -26.438 1 95.38 219 ILE A O 1
ATOM 1758 N N . PRO A 1 220 ? -1.655 -41.844 -24.797 1 94.12 220 PRO A N 1
ATOM 1759 C CA . PRO A 1 220 ? -2.486 -42.781 -25.547 1 94.12 220 PRO A CA 1
ATOM 1760 C C . PRO A 1 220 ? -3.9 -42.25 -25.797 1 94.12 220 PRO A C 1
ATOM 1762 O O . PRO A 1 220 ? -4.508 -41.656 -24.891 1 94.12 220 PRO A O 1
ATOM 1765 N N . ARG A 1 221 ? -4.383 -42.531 -27.062 1 94.06 221 ARG A N 1
ATOM 1766 C CA . ARG A 1 221 ? -5.691 -42 -27.438 1 94.06 221 ARG A CA 1
ATOM 1767 C C . ARG A 1 221 ? -6.734 -43.125 -27.484 1 94.06 221 ARG A C 1
ATOM 1769 O O . ARG A 1 221 ? -7.934 -42.844 -27.391 1 94.06 221 ARG A O 1
ATOM 1776 N N . LYS A 1 222 ? -6.207 -44.312 -27.719 1 88.81 222 LYS A N 1
ATOM 1777 C CA . LYS A 1 222 ? -7.086 -45.469 -27.875 1 88.81 222 LYS A CA 1
ATOM 1778 C C . LYS A 1 222 ? -6.902 -46.438 -26.719 1 88.81 222 LYS A C 1
ATOM 1780 O O . LYS A 1 222 ? -5.887 -46.406 -26.031 1 88.81 222 LYS A O 1
ATOM 1785 N N . GLY A 1 223 ? -7.828 -47.344 -26.594 1 73.19 223 GLY A N 1
ATOM 1786 C CA . GLY A 1 223 ? -7.641 -48.469 -25.703 1 73.19 223 GLY A CA 1
ATOM 1787 C C . GLY A 1 223 ? -8.5 -48.375 -24.453 1 73.19 223 GLY A C 1
ATOM 1788 O O . GLY A 1 223 ? -9.008 -47.312 -24.109 1 73.19 223 GLY A O 1
ATOM 1789 N N . LYS A 1 224 ? -9.062 -49.531 -24 1 66 224 LYS A N 1
ATOM 1790 C CA . LYS A 1 224 ? -10 -49.688 -22.891 1 66 224 LYS A CA 1
ATOM 1791 C C . LYS A 1 224 ? -9.336 -49.375 -21.562 1 66 224 LYS A C 1
ATOM 1793 O O . LYS A 1 224 ? -10.016 -49.25 -20.531 1 66 224 LYS A O 1
ATOM 1798 N N . LYS A 1 225 ? -8.031 -49.188 -21.547 1 68.06 225 LYS A N 1
ATOM 1799 C CA . LYS A 1 225 ? -7.363 -49.156 -20.25 1 68.06 225 LYS A CA 1
ATOM 1800 C C . LYS A 1 225 ? -7.117 -47.75 -19.781 1 68.06 225 LYS A C 1
ATOM 1802 O O . LYS A 1 225 ? -7.387 -46.781 -20.516 1 68.06 225 LYS A O 1
ATOM 1807 N N . GLU A 1 226 ? -6.812 -47.562 -18.516 1 78.94 226 GLU A N 1
ATOM 1808 C CA . GLU A 1 226 ? -6.539 -46.344 -17.766 1 78.94 226 GLU A CA 1
ATOM 1809 C C . GLU A 1 226 ? -5.34 -45.625 -18.344 1 78.94 226 GLU A C 1
ATOM 1811 O O . GLU A 1 226 ? -5.016 -44.5 -17.891 1 78.94 226 GLU A O 1
ATOM 1816 N N . ALA A 1 227 ? -4.887 -46.031 -19.516 1 82.62 227 ALA A N 1
ATOM 1817 C CA . ALA A 1 227 ? -3.66 -45.469 -20.062 1 82.62 227 ALA A CA 1
ATOM 1818 C C . ALA A 1 227 ? -3.938 -44.094 -20.703 1 82.62 227 ALA A C 1
ATOM 1820 O O . ALA A 1 227 ? -3.072 -43.219 -20.719 1 82.62 227 ALA A O 1
ATOM 1821 N N . SER A 1 228 ? -5.188 -43.938 -21.156 1 89.62 228 SER A N 1
ATOM 1822 C CA . SER A 1 228 ? -5.523 -42.719 -21.859 1 89.62 228 SER A CA 1
ATOM 1823 C C . SER A 1 228 ? -6.059 -41.656 -20.906 1 89.62 228 SER A C 1
ATOM 1825 O O . SER A 1 228 ? -6.34 -40.531 -21.312 1 89.62 228 SER A O 1
ATOM 1827 N N . TRP A 1 229 ? -6.125 -42.062 -19.609 1 92.12 229 TRP A N 1
ATOM 1828 C CA . TRP A 1 229 ? -6.629 -41.125 -18.609 1 92.12 229 TRP A CA 1
ATOM 1829 C C . TRP A 1 229 ? -5.566 -40.094 -18.25 1 92.12 229 TRP A C 1
ATOM 1831 O O . TRP A 1 229 ? -4.395 -40.438 -18.078 1 92.12 229 TRP A O 1
ATOM 1841 N N . LEU A 1 230 ? -6.059 -38.875 -18.188 1 95.56 230 LEU A N 1
ATOM 1842 C CA . LEU A 1 230 ? -5.133 -37.812 -17.812 1 95.56 230 LEU A CA 1
ATOM 1843 C C . LEU A 1 230 ? -4.508 -38.094 -16.453 1 95.56 230 LEU A C 1
ATOM 1845 O O . LEU A 1 230 ? -5.215 -38.406 -15.492 1 95.56 230 LEU A O 1
ATOM 1849 N N . GLY A 1 231 ? -3.213 -38.062 -16.359 1 96 231 GLY A N 1
ATOM 1850 C CA . GLY A 1 231 ? -2.484 -38.156 -15.102 1 96 231 GLY A CA 1
ATOM 1851 C C . GLY A 1 231 ? -2.209 -39.594 -14.695 1 96 231 GLY A C 1
ATOM 1852 O O . GLY A 1 231 ? -1.539 -39.844 -13.688 1 96 231 GLY A O 1
ATOM 1853 N N . ARG A 1 232 ? -2.631 -40.562 -15.406 1 94.56 232 ARG A N 1
ATOM 1854 C CA . ARG A 1 232 ? -2.512 -41.969 -14.977 1 94.56 232 ARG A CA 1
ATOM 1855 C C . ARG A 1 232 ? -1.22 -42.594 -15.492 1 94.56 232 ARG A C 1
ATOM 1857 O O . ARG A 1 232 ? -0.846 -43.688 -15.086 1 94.56 232 ARG A O 1
ATOM 1864 N N . ARG A 1 233 ? -0.599 -41.875 -16.391 1 92.94 233 ARG A N 1
ATOM 1865 C CA . ARG A 1 233 ? 0.724 -42.25 -16.859 1 92.94 233 ARG A CA 1
ATOM 1866 C C . ARG A 1 233 ? 1.679 -41.062 -16.859 1 92.94 233 ARG A C 1
ATOM 1868 O O . ARG A 1 233 ? 1.322 -39.969 -16.391 1 92.94 233 ARG A O 1
ATOM 1875 N N . ALA A 1 234 ? 2.887 -41.25 -17.312 1 92.94 234 ALA A N 1
ATOM 1876 C CA . ALA A 1 234 ? 3.955 -40.281 -17.188 1 92.94 234 ALA A CA 1
ATOM 1877 C C . ALA A 1 234 ? 3.781 -39.156 -18.203 1 92.94 234 ALA A C 1
ATOM 1879 O O . ALA A 1 234 ? 4.434 -38.125 -18.109 1 92.94 234 ALA A O 1
ATOM 1880 N N . GLU A 1 235 ? 2.803 -39.312 -19.078 1 95.19 235 GLU A N 1
ATOM 1881 C CA . GLU A 1 235 ? 2.711 -38.375 -20.203 1 95.19 235 GLU A CA 1
ATOM 1882 C C . GLU A 1 235 ? 1.938 -37.125 -19.828 1 95.19 235 GLU A C 1
ATOM 1884 O O . GLU A 1 235 ? 1.979 -36.125 -20.531 1 95.19 235 GLU A O 1
ATOM 1889 N N . SER A 1 236 ? 1.199 -37.25 -18.688 1 97.56 236 SER A N 1
ATOM 1890 C CA . SER A 1 236 ? 0.304 -36.125 -18.453 1 97.56 236 SER A CA 1
ATOM 1891 C C . SER A 1 236 ? 0.237 -35.781 -16.969 1 97.56 236 SER A C 1
ATOM 1893 O O . SER A 1 236 ? 0.604 -36.594 -16.109 1 97.56 236 SER A O 1
ATOM 1895 N N . TRP A 1 237 ? -0.051 -34.531 -16.609 1 98.56 237 TRP A N 1
ATOM 1896 C CA . TRP A 1 237 ? -0.345 -33.969 -15.289 1 98.56 237 TRP A CA 1
ATOM 1897 C C . TRP A 1 237 ? -1.78 -33.469 -15.219 1 98.56 237 TRP A C 1
ATOM 1899 O O . TRP A 1 237 ? -2.217 -32.719 -16.094 1 98.56 237 TRP A O 1
ATOM 1909 N N . CYS A 1 238 ? -2.48 -33.875 -14.117 1 98.38 238 CYS A N 1
ATOM 1910 C CA . CYS A 1 238 ? -3.92 -33.625 -14.164 1 98.38 238 CYS A CA 1
ATOM 1911 C C . CYS A 1 238 ? -4.449 -33.219 -12.789 1 98.38 238 CYS A C 1
ATOM 1913 O O . CYS A 1 238 ? -3.994 -33.75 -11.766 1 98.38 238 CYS A O 1
ATOM 1915 N N . LEU A 1 239 ? -5.316 -32.219 -12.742 1 98.81 239 LEU A N 1
ATOM 1916 C CA . LEU A 1 239 ? -6.176 -31.953 -11.594 1 98.81 239 LEU A CA 1
ATOM 1917 C C . LEU A 1 239 ? -7.59 -32.469 -11.844 1 98.81 239 LEU A C 1
ATOM 1919 O O . LEU A 1 239 ? -8.188 -32.188 -12.883 1 98.81 239 LEU A O 1
ATOM 1923 N N . GLU A 1 240 ? -8.055 -33.219 -10.938 1 98.44 240 GLU A N 1
ATOM 1924 C CA . GLU A 1 240 ? -9.383 -33.844 -11.008 1 98.44 240 GLU A CA 1
ATOM 1925 C C . GLU A 1 240 ? -10.289 -33.312 -9.898 1 98.44 240 GLU A C 1
ATOM 1927 O O . GLU A 1 240 ? -9.852 -33.156 -8.758 1 98.44 240 GLU A O 1
ATOM 1932 N N . TYR A 1 241 ? -11.469 -32.906 -10.242 1 98.19 241 TYR A N 1
ATOM 1933 C CA . TYR A 1 241 ? -12.516 -32.594 -9.281 1 98.19 241 TYR A CA 1
ATOM 1934 C C . TYR A 1 241 ? -13.695 -33.531 -9.414 1 98.19 241 TYR A C 1
ATOM 1936 O O . TYR A 1 241 ? -14.203 -33.75 -10.516 1 98.19 241 TYR A O 1
ATOM 1944 N N . PHE A 1 242 ? -14.078 -34.156 -8.32 1 96.25 242 PHE A N 1
ATOM 1945 C CA . PHE A 1 242 ? -15.234 -35.031 -8.32 1 96.25 242 PHE A CA 1
ATOM 1946 C C . PHE A 1 242 ? -16.016 -34.906 -7.016 1 96.25 242 PHE A C 1
ATOM 1948 O O . PHE A 1 242 ? -15.516 -35.312 -5.957 1 96.25 242 PHE A O 1
ATOM 1955 N N . ASP A 1 243 ? -17.156 -34.375 -7.094 1 92.69 243 ASP A N 1
ATOM 1956 C CA . ASP A 1 243 ? -18.125 -34.281 -6.016 1 92.69 243 ASP A CA 1
ATOM 1957 C C . ASP A 1 243 ? -17.5 -33.688 -4.758 1 92.69 243 ASP A C 1
ATOM 1959 O O . AS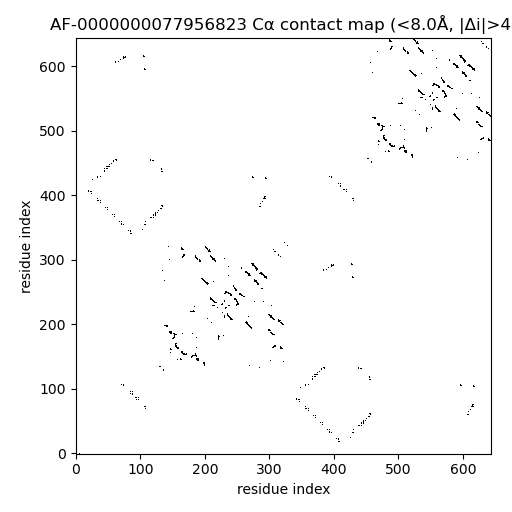P A 1 243 ? -17.578 -34.281 -3.676 1 92.69 243 ASP A O 1
ATOM 1963 N N . GLY A 1 244 ? -16.766 -32.656 -4.961 1 94.25 244 GLY A N 1
ATOM 1964 C CA . GLY A 1 244 ? -16.266 -31.891 -3.822 1 94.25 244 GLY A CA 1
ATOM 1965 C C . GLY A 1 244 ? -14.805 -32.188 -3.51 1 94.25 244 GLY A C 1
ATOM 1966 O O . GLY A 1 244 ? -14.18 -31.438 -2.748 1 94.25 244 GLY A O 1
ATOM 1967 N N . ASP A 1 245 ? -14.25 -33.188 -4.137 1 97 245 ASP A N 1
ATOM 1968 C CA . ASP A 1 245 ? -12.875 -33.562 -3.816 1 97 245 ASP A CA 1
ATOM 1969 C C . ASP A 1 245 ? -11.938 -33.25 -4.977 1 97 245 ASP A C 1
ATOM 1971 O O . ASP A 1 245 ? -12.281 -33.469 -6.141 1 97 245 ASP A O 1
ATOM 1975 N N . TYR A 1 246 ? -10.789 -32.656 -4.594 1 98.31 246 TYR A N 1
ATOM 1976 C CA . TYR A 1 246 ? -9.734 -32.438 -5.57 1 98.31 246 TYR A CA 1
ATOM 1977 C C . TYR A 1 246 ? -8.641 -33.469 -5.465 1 98.31 246 TYR A C 1
ATOM 1979 O O . TYR A 1 246 ? -8.242 -33.875 -4.359 1 98.31 246 TYR A O 1
ATOM 1987 N N . ASN A 1 247 ? -8.18 -34 -6.641 1 98.31 247 ASN A N 1
ATOM 1988 C CA . ASN A 1 247 ? -7.047 -34.906 -6.719 1 98.31 247 ASN A CA 1
ATOM 1989 C C . ASN A 1 247 ? -6.062 -34.5 -7.809 1 98.31 247 ASN A C 1
ATOM 1991 O O . ASN A 1 247 ? -6.465 -34.219 -8.938 1 98.31 247 ASN A O 1
ATOM 1995 N N . ALA A 1 248 ? -4.871 -34.406 -7.473 1 98.56 248 ALA A N 1
ATOM 1996 C CA . ALA A 1 248 ? -3.818 -34.219 -8.469 1 98.56 248 ALA A CA 1
ATOM 1997 C C . ALA A 1 248 ? -3.215 -35.562 -8.891 1 98.56 248 ALA A C 1
ATOM 1999 O O . ALA A 1 248 ? -2.855 -36.375 -8.039 1 98.56 248 ALA A O 1
ATOM 2000 N N . TRP A 1 249 ? -3.127 -35.781 -10.219 1 97.75 249 TRP A N 1
ATOM 2001 C CA . TRP A 1 249 ? -2.703 -37.094 -10.734 1 97.75 249 TRP A CA 1
ATOM 2002 C C . TRP A 1 249 ? -1.478 -36.938 -11.625 1 97.75 249 TRP A C 1
ATOM 2004 O O . TRP A 1 249 ? -1.428 -36.062 -12.484 1 97.75 249 TRP A O 1
ATOM 2014 N N . HIS A 1 250 ? -0.537 -37.812 -11.445 1 97.5 250 HIS A N 1
ATOM 2015 C CA . HIS A 1 250 ? 0.589 -38 -12.352 1 97.5 250 HIS A CA 1
ATOM 2016 C C . HIS A 1 250 ? 1.21 -39.375 -12.188 1 97.5 250 HIS A C 1
ATOM 2018 O O . HIS A 1 250 ? 1.412 -39.844 -11.062 1 97.5 250 HIS A O 1
ATOM 2024 N N . GLY A 1 251 ? 1.429 -40 -13.227 1 93.69 251 GLY A N 1
ATOM 2025 C CA . GLY A 1 251 ? 2.076 -41.281 -13.172 1 93.69 251 GLY A CA 1
ATOM 2026 C C . GLY A 1 251 ? 1.255 -42.344 -12.438 1 93.69 251 GLY A C 1
ATOM 2027 O O . GLY A 1 251 ? 1.809 -43.219 -11.773 1 93.69 251 GLY A O 1
ATOM 2028 N N . GLY A 1 252 ? 0.036 -42.125 -12.438 1 94.25 252 GLY A N 1
ATOM 2029 C CA . GLY A 1 252 ? -0.84 -43.062 -11.781 1 94.25 252 GLY A CA 1
ATOM 2030 C C . GLY A 1 252 ? -0.933 -42.844 -10.281 1 94.25 252 GLY A C 1
ATOM 2031 O O . GLY A 1 252 ? -1.596 -43.625 -9.578 1 94.25 252 GLY A O 1
ATOM 2032 N N . ILE A 1 253 ? -0.261 -41.906 -9.758 1 94.62 253 ILE A N 1
ATOM 2033 C CA . ILE A 1 253 ? -0.269 -41.594 -8.328 1 94.62 253 ILE A CA 1
ATOM 2034 C C . ILE A 1 253 ? -1.22 -40.438 -8.047 1 94.62 253 ILE A C 1
ATOM 2036 O O . ILE A 1 253 ? -1.099 -39.375 -8.648 1 94.62 253 ILE A O 1
ATOM 2040 N N . ALA A 1 254 ? -2.139 -40.656 -7.164 1 96.12 254 ALA A N 1
ATOM 2041 C CA . ALA A 1 254 ? -3.109 -39.625 -6.766 1 96.12 254 ALA A CA 1
ATOM 2042 C C . ALA A 1 254 ? -2.625 -38.875 -5.543 1 96.12 254 ALA A C 1
ATOM 2044 O O . ALA A 1 254 ? -2.059 -39.438 -4.617 1 96.12 254 ALA A O 1
ATOM 2045 N N . HIS A 1 255 ? -2.764 -37.594 -5.562 1 97 255 HIS A N 1
ATOM 2046 C CA . HIS A 1 255 ? -2.527 -36.719 -4.418 1 97 255 HIS A CA 1
ATOM 2047 C C . HIS A 1 255 ? -3.799 -35.969 -4.02 1 97 255 HIS A C 1
ATOM 2049 O O . HIS A 1 255 ? -4.117 -34.938 -4.586 1 97 255 HIS A O 1
ATOM 2055 N N . PRO A 1 256 ? -4.496 -36.531 -3.031 1 97.88 256 PRO A N 1
ATOM 2056 C CA . PRO A 1 256 ? -5.691 -35.812 -2.58 1 97.88 256 PRO A CA 1
ATOM 2057 C C . PRO A 1 256 ? -5.363 -34.469 -1.961 1 97.88 256 PRO A C 1
ATOM 2059 O O . PRO A 1 256 ? -4.387 -34.344 -1.217 1 97.88 256 PRO A O 1
ATOM 2062 N N . LEU A 1 257 ? -6.129 -33.5 -2.367 1 97.75 257 LEU A N 1
ATOM 2063 C CA . LEU A 1 257 ? -5.895 -32.156 -1.851 1 97.75 257 LEU A CA 1
ATOM 2064 C C . LEU A 1 257 ? -6.879 -31.828 -0.734 1 97.75 257 LEU A C 1
ATOM 2066 O O . LEU A 1 257 ? -8.086 -32.062 -0.878 1 97.75 257 LEU A O 1
ATOM 2070 N N . PRO A 1 258 ? -6.359 -31.375 0.456 1 95.56 258 PRO A N 1
ATOM 2071 C CA . PRO A 1 258 ? -7.23 -31.031 1.577 1 95.56 258 PRO A CA 1
ATOM 2072 C C . PRO A 1 258 ? -7.934 -29.688 1.374 1 95.56 258 PRO A C 1
ATOM 2074 O O . PRO A 1 258 ? -7.766 -28.766 2.178 1 95.56 258 PRO A O 1
ATOM 2077 N N . ILE A 1 259 ? -8.656 -29.5 0.334 1 95.06 259 ILE A N 1
ATOM 2078 C CA . ILE A 1 259 ? -9.359 -28.281 -0.033 1 95.06 259 ILE A CA 1
ATOM 2079 C C . ILE A 1 259 ? -10.859 -28.562 -0.147 1 95.06 259 ILE A C 1
ATOM 2081 O O . ILE A 1 259 ? -11.273 -29.5 -0.815 1 95.06 259 ILE A O 1
ATOM 2085 N N . SER A 1 260 ? -11.625 -27.75 0.499 1 92.56 260 SER A N 1
ATOM 2086 C CA . SER A 1 260 ? -13.07 -27.953 0.467 1 92.56 260 SER A CA 1
ATOM 2087 C C . SER A 1 260 ? -13.75 -26.859 -0.358 1 92.56 260 SER A C 1
ATOM 2089 O O . SER A 1 260 ? -14.93 -26.984 -0.703 1 92.56 260 SER A O 1
ATOM 2091 N N . THR A 1 261 ? -13.055 -25.875 -0.698 1 94.19 261 THR A N 1
ATOM 2092 C CA . THR A 1 261 ? -13.609 -24.766 -1.461 1 94.19 261 THR A CA 1
ATOM 2093 C C . THR A 1 261 ? -13.898 -25.188 -2.898 1 94.19 261 THR A C 1
ATOM 2095 O O . THR A 1 261 ? -13.078 -25.844 -3.533 1 94.19 261 THR A O 1
ATOM 2098 N N . CYS A 1 262 ? -15.055 -24.875 -3.381 1 95.44 262 CYS A N 1
ATOM 2099 C CA . CYS A 1 262 ? -15.391 -25.078 -4.785 1 95.44 262 CYS A CA 1
ATOM 2100 C C . CYS A 1 262 ? -14.992 -23.859 -5.617 1 95.44 262 CYS A C 1
ATOM 2102 O O . CYS A 1 262 ? -15.57 -22.781 -5.469 1 95.44 262 CYS A O 1
ATOM 2104 N N . PHE A 1 263 ? -14.062 -24.016 -6.457 1 97.62 263 PHE A N 1
ATOM 2105 C CA . PHE A 1 263 ? -13.578 -22.906 -7.273 1 97.62 263 PHE A CA 1
ATOM 2106 C C . PHE A 1 263 ? -14.367 -22.812 -8.57 1 97.62 263 PHE A C 1
ATOM 2108 O O . PHE A 1 263 ? -14.734 -23.844 -9.164 1 97.62 263 PHE A O 1
ATOM 2115 N N . HIS A 1 264 ? -14.594 -21.625 -9.031 1 97.69 264 HIS A N 1
ATOM 2116 C CA . HIS A 1 264 ? -15.289 -21.406 -10.297 1 97.69 264 HIS A CA 1
ATOM 2117 C C . HIS A 1 264 ? -14.312 -21.438 -11.469 1 97.69 264 HIS A C 1
ATOM 2119 O O . HIS A 1 264 ? -14.703 -21.766 -12.594 1 97.69 264 HIS A O 1
ATOM 2125 N N . ARG A 1 265 ? -13.141 -21.125 -11.258 1 98.19 265 ARG A N 1
ATOM 2126 C CA . ARG A 1 265 ? -12.109 -21.109 -12.289 1 98.19 265 ARG A CA 1
ATOM 2127 C C . ARG A 1 265 ? -10.812 -21.75 -11.789 1 98.19 265 ARG A C 1
ATOM 2129 O O . ARG A 1 265 ? -10.406 -21.516 -10.648 1 98.19 265 ARG A O 1
ATOM 2136 N N . ILE A 1 266 ? -10.289 -22.531 -12.633 1 98.75 266 ILE A N 1
ATOM 2137 C CA . ILE A 1 266 ? -9.023 -23.172 -12.312 1 98.75 266 ILE A CA 1
ATOM 2138 C C . ILE A 1 266 ? -7.926 -22.625 -13.227 1 98.75 266 ILE A C 1
ATOM 2140 O O . ILE A 1 266 ? -8.117 -22.531 -14.445 1 98.75 266 ILE A O 1
ATOM 2144 N N . GLY A 1 267 ? -6.859 -22.188 -12.586 1 98.75 267 GLY A N 1
ATOM 2145 C CA . GLY A 1 267 ? -5.691 -21.781 -13.352 1 98.75 267 GLY A CA 1
ATOM 2146 C C . GLY A 1 267 ? -4.707 -22.906 -13.586 1 98.75 267 GLY A C 1
ATOM 2147 O O . GLY A 1 267 ? -4.477 -23.734 -12.695 1 98.75 267 GLY A O 1
ATOM 2148 N N . VAL A 1 268 ? -4.18 -22.984 -14.734 1 98.88 268 VAL A N 1
ATOM 2149 C CA . VAL A 1 268 ? -3.117 -23.922 -15.102 1 98.88 268 VAL A CA 1
ATOM 2150 C C . VAL A 1 268 ? -1.874 -23.141 -15.531 1 98.88 268 VAL A C 1
ATOM 2152 O O . VAL A 1 268 ? -1.89 -22.438 -16.547 1 98.88 268 VAL A O 1
ATOM 2155 N N . PHE A 1 269 ? -0.845 -23.266 -14.719 1 98.81 269 PHE A N 1
ATOM 2156 C CA . PHE A 1 269 ? 0.412 -22.578 -14.992 1 98.81 269 PHE A CA 1
ATOM 2157 C C . PHE A 1 269 ? 1.509 -23.578 -15.336 1 98.81 269 PHE A C 1
ATOM 2159 O O . PHE A 1 269 ? 1.67 -24.594 -14.656 1 98.81 269 PHE A O 1
ATOM 2166 N N . CYS A 1 270 ? 2.229 -23.297 -16.438 1 98.75 270 CYS A N 1
ATOM 2167 C CA . CYS A 1 270 ? 3.346 -24.141 -16.875 1 98.75 270 CYS A CA 1
ATOM 2168 C C . CYS A 1 270 ? 4.633 -23.328 -16.953 1 98.75 270 CYS A C 1
ATOM 2170 O O . CYS A 1 270 ? 4.684 -22.312 -17.656 1 98.75 270 CYS A O 1
ATOM 2172 N N . SER A 1 271 ? 5.598 -23.719 -16.219 1 98.38 271 SER A N 1
ATOM 2173 C CA . SER A 1 271 ? 6.941 -23.156 -16.312 1 98.38 271 SER A CA 1
ATOM 2174 C C . SER A 1 271 ? 7.906 -24.141 -16.969 1 98.38 271 SER A C 1
ATOM 2176 O O . SER A 1 271 ? 8.32 -25.125 -16.359 1 98.38 271 SER A O 1
ATOM 2178 N N . PHE A 1 272 ? 8.305 -23.859 -18.188 1 97.75 272 PHE A N 1
ATOM 2179 C CA . PHE A 1 272 ? 9.258 -24.734 -18.859 1 97.75 272 PHE A CA 1
ATOM 2180 C C . PHE A 1 272 ? 10.648 -24.594 -18.25 1 97.75 272 PHE A C 1
ATOM 2182 O O . PHE A 1 272 ? 11.328 -25.609 -18.016 1 97.75 272 PHE A O 1
ATOM 2189 N N . PRO A 1 273 ? 11.031 -23.328 -17.844 1 95.69 273 PRO A N 1
ATOM 2190 C CA . PRO A 1 273 ? 12.344 -23.203 -17.203 1 95.69 273 PRO A CA 1
ATOM 2191 C C . PRO A 1 273 ? 12.43 -23.984 -15.898 1 95.69 273 PRO A C 1
ATOM 2193 O O . PRO A 1 273 ? 13.492 -24.531 -15.578 1 95.69 273 PRO A O 1
ATOM 2196 N N . GLY A 1 274 ? 11.352 -24.156 -15.195 1 95.56 274 GLY A N 1
ATOM 2197 C CA . GLY A 1 274 ? 11.359 -24.828 -13.914 1 95.56 274 GLY A CA 1
ATOM 2198 C C . GLY A 1 274 ? 10.812 -26.25 -13.992 1 95.56 274 GLY A C 1
ATOM 2199 O O . GLY A 1 274 ? 10.914 -27.016 -13.031 1 95.56 274 GLY A O 1
ATOM 2200 N N . GLY A 1 275 ? 10.273 -26.594 -15.18 1 97.12 275 GLY A N 1
ATOM 2201 C CA . GLY A 1 275 ? 9.641 -27.906 -15.32 1 97.12 275 GLY A CA 1
ATOM 2202 C C . GLY A 1 275 ? 8.438 -28.078 -14.414 1 97.12 275 GLY A C 1
ATOM 2203 O O . GLY A 1 275 ? 8.25 -29.141 -13.82 1 97.12 275 GLY A O 1
ATOM 2204 N N . LEU A 1 276 ? 7.688 -27 -14.227 1 98.25 276 LEU A N 1
ATOM 2205 C CA . LEU A 1 276 ? 6.598 -27.016 -13.258 1 98.25 276 LEU A CA 1
ATOM 2206 C C . LEU A 1 276 ? 5.242 -27.016 -13.961 1 98.25 276 LEU A C 1
ATOM 2208 O O . LEU A 1 276 ? 5.07 -26.328 -14.969 1 98.25 276 LEU A O 1
ATOM 2212 N N . VAL A 1 277 ? 4.312 -27.766 -13.5 1 98.75 277 VAL A N 1
ATOM 2213 C CA . VAL A 1 277 ? 2.883 -27.656 -13.773 1 98.75 277 VAL A CA 1
ATOM 2214 C C . VAL A 1 277 ? 2.135 -27.328 -12.484 1 98.75 277 VAL A C 1
ATOM 2216 O O . VAL A 1 277 ? 2.09 -28.125 -11.555 1 98.75 277 VAL A O 1
ATOM 2219 N N . THR A 1 278 ? 1.564 -26.156 -12.461 1 98.81 278 THR A N 1
ATOM 2220 C CA . THR A 1 278 ? 0.932 -25.688 -11.234 1 98.81 278 THR A CA 1
ATOM 2221 C C . THR A 1 278 ? -0.546 -25.391 -11.469 1 98.81 278 THR A C 1
ATOM 2223 O O . THR A 1 278 ? -0.912 -24.797 -12.492 1 98.81 278 THR A O 1
ATOM 2226 N N . PHE A 1 279 ? -1.374 -25.828 -10.531 1 98.88 279 PHE A N 1
ATOM 2227 C CA . PHE A 1 279 ? -2.807 -25.547 -10.555 1 98.88 279 PHE A CA 1
ATOM 2228 C C . PHE A 1 279 ? -3.195 -24.578 -9.453 1 98.88 279 PHE A C 1
ATOM 2230 O O . PHE A 1 279 ? -2.682 -24.656 -8.336 1 98.88 279 PHE A O 1
ATOM 2237 N N . LEU A 1 280 ? -4.094 -23.688 -9.773 1 98.44 280 LEU A N 1
ATOM 2238 C CA . LEU A 1 280 ? -4.508 -22.672 -8.82 1 98.44 280 LEU A CA 1
ATOM 2239 C C . LEU A 1 280 ? -6.016 -22.469 -8.859 1 98.44 280 LEU A C 1
ATOM 2241 O O . LEU A 1 280 ? -6.641 -22.625 -9.914 1 98.44 280 LEU A O 1
ATOM 2245 N N . GLY A 1 281 ? -6.566 -22.203 -7.672 1 98.12 281 GLY A N 1
ATOM 2246 C CA . GLY A 1 281 ? -7.902 -21.625 -7.652 1 98.12 281 GLY A CA 1
ATOM 2247 C C . GLY A 1 281 ? -7.914 -20.141 -7.961 1 98.12 281 GLY A C 1
ATOM 2248 O O . GLY A 1 281 ? -7.473 -19.328 -7.145 1 98.12 281 GLY A O 1
ATOM 2249 N N . VAL A 1 282 ? -8.5 -19.766 -9.078 1 97.75 282 VAL A N 1
ATOM 2250 C CA . VAL A 1 282 ? -8.375 -18.406 -9.617 1 97.75 282 VAL A CA 1
ATOM 2251 C C . VAL A 1 282 ? -9.164 -17.438 -8.742 1 97.75 282 VAL A C 1
ATOM 2253 O O . VAL A 1 282 ? -8.812 -16.25 -8.656 1 97.75 282 VAL A O 1
ATOM 2256 N N . ASP A 1 283 ? -10.164 -17.938 -8.039 1 95.12 283 ASP A N 1
ATOM 2257 C CA . ASP A 1 283 ? -11.062 -17.078 -7.266 1 95.12 283 ASP A CA 1
ATOM 2258 C C . ASP A 1 283 ? -10.289 -16.25 -6.238 1 95.12 283 ASP A C 1
ATOM 2260 O O . ASP A 1 283 ? -10.625 -15.102 -5.984 1 95.12 283 ASP A O 1
ATOM 2264 N N . ASN A 1 284 ? -9.32 -16.781 -5.68 1 93.31 284 ASN A N 1
ATOM 2265 C CA . ASN A 1 284 ? -8.492 -16.078 -4.699 1 93.31 284 ASN A CA 1
ATOM 2266 C C . ASN A 1 284 ? -7.016 -16.453 -4.848 1 93.31 284 ASN A C 1
ATOM 2268 O O . ASN A 1 284 ? -6.23 -16.281 -3.914 1 93.31 284 ASN A O 1
ATOM 2272 N N . MET A 1 285 ? -6.68 -17.016 -5.996 1 96.38 285 MET A N 1
ATOM 2273 C CA . MET A 1 285 ? -5.316 -17.375 -6.379 1 96.38 285 MET A CA 1
ATOM 2274 C C . MET A 1 285 ? -4.719 -18.375 -5.391 1 96.38 285 MET A C 1
ATOM 2276 O O . MET A 1 285 ? -3.52 -18.328 -5.113 1 96.38 285 MET A O 1
ATOM 2280 N N . THR A 1 286 ? -5.508 -19.234 -4.867 1 96.69 286 THR A N 1
ATOM 2281 C CA . THR A 1 286 ? -5.047 -20.297 -3.971 1 96.69 286 THR A CA 1
ATOM 2282 C C . THR A 1 286 ? -4.25 -21.344 -4.738 1 96.69 286 THR A C 1
ATOM 2284 O O . THR A 1 286 ? -4.758 -21.938 -5.688 1 96.69 286 THR A O 1
ATOM 2287 N N . PRO A 1 287 ? -3.01 -21.453 -4.344 1 97.75 287 PRO A N 1
ATOM 2288 C CA . PRO A 1 287 ? -2.293 -22.562 -4.961 1 97.75 287 PRO A CA 1
ATOM 2289 C C . PRO A 1 287 ? -2.873 -23.922 -4.57 1 97.75 287 PRO A C 1
ATOM 2291 O O . PRO A 1 287 ? -3.096 -24.188 -3.387 1 97.75 287 PRO A O 1
ATOM 2294 N N . LEU A 1 288 ? -3.127 -24.766 -5.492 1 98.25 288 LEU A N 1
ATOM 2295 C CA . LEU A 1 288 ? -3.729 -26.062 -5.219 1 98.25 288 LEU A CA 1
ATOM 2296 C C . LEU A 1 288 ? -2.67 -27.156 -5.195 1 98.25 288 LEU A C 1
ATOM 2298 O O . LEU A 1 288 ? -2.539 -27.875 -4.203 1 98.25 288 LEU A O 1
ATOM 2302 N N . PHE A 1 289 ? -1.882 -27.266 -6.305 1 98.56 289 PHE A N 1
ATOM 2303 C CA . PHE A 1 289 ? -0.855 -28.312 -6.383 1 98.56 289 PHE A CA 1
ATOM 2304 C C . PHE A 1 289 ? 0.15 -27.984 -7.484 1 98.56 289 PHE A C 1
ATOM 2306 O O . PHE A 1 289 ? -0.211 -27.422 -8.516 1 98.56 289 PHE A O 1
ATOM 2313 N N . SER A 1 290 ? 1.352 -28.328 -7.27 1 98.69 290 SER A N 1
ATOM 2314 C CA . SER A 1 290 ? 2.398 -28.172 -8.273 1 98.69 290 SER A CA 1
ATOM 2315 C C . SER A 1 290 ? 3.164 -29.484 -8.477 1 98.69 290 SER A C 1
ATOM 2317 O O . SER A 1 290 ? 3.549 -30.141 -7.508 1 98.69 290 SER A O 1
ATOM 2319 N N . PHE A 1 291 ? 3.305 -29.859 -9.734 1 98.31 291 PHE A N 1
ATOM 2320 C CA . PHE A 1 291 ? 4.188 -30.953 -10.117 1 98.31 291 PHE A CA 1
ATOM 2321 C C . PHE A 1 291 ? 5.516 -30.422 -10.641 1 98.31 291 PHE A C 1
ATOM 2323 O O . PHE A 1 291 ? 5.566 -29.344 -11.234 1 98.31 291 PHE A O 1
ATOM 2330 N N . CYS A 1 292 ? 6.52 -31.172 -10.383 1 97.12 292 CYS A N 1
ATOM 2331 C CA . CYS A 1 292 ? 7.809 -30.891 -11 1 97.12 292 CYS A CA 1
ATOM 2332 C C . CYS A 1 292 ? 8.25 -32.031 -11.906 1 97.12 292 CYS A C 1
ATOM 2334 O O . CYS A 1 292 ? 8.477 -33.156 -11.43 1 97.12 292 CYS A O 1
ATOM 2336 N N . ALA A 1 293 ? 8.398 -31.672 -13.156 1 94.56 293 ALA A N 1
ATOM 2337 C CA . ALA A 1 293 ? 8.859 -32.656 -14.125 1 94.56 293 ALA A CA 1
ATOM 2338 C C . ALA A 1 293 ? 10.375 -32.625 -14.258 1 94.56 293 ALA A C 1
ATOM 2340 O O . ALA A 1 293 ? 10.977 -33.531 -14.82 1 94.56 293 ALA A O 1
ATOM 2341 N N . GLY A 1 294 ? 10.992 -31.688 -13.648 1 92.38 294 GLY A N 1
ATOM 2342 C CA . GLY A 1 294 ? 12.391 -31.438 -13.953 1 92.38 294 GLY A CA 1
ATOM 2343 C C . GLY A 1 294 ? 12.609 -30.812 -15.312 1 92.38 294 GLY A C 1
ATOM 2344 O O . GLY A 1 294 ? 12.656 -29.594 -15.438 1 92.38 294 GLY A O 1
ATOM 2345 N N . GLN A 1 295 ? 12.664 -31.625 -16.297 1 92.69 295 GLN A N 1
ATOM 2346 C CA . GLN A 1 295 ? 12.68 -31.203 -17.688 1 92.69 295 GLN A CA 1
ATOM 2347 C C . GLN A 1 295 ? 11.617 -31.922 -18.5 1 92.69 295 GLN A C 1
ATOM 2349 O O . GLN A 1 295 ? 11.578 -33.156 -18.516 1 92.69 295 GLN A O 1
ATOM 2354 N N . PHE A 1 296 ? 10.812 -31.109 -19.141 1 96.19 296 PHE A N 1
ATOM 2355 C CA . PHE A 1 296 ? 9.836 -31.734 -20.016 1 96.19 296 PHE A CA 1
ATOM 2356 C C . PHE A 1 296 ? 10.523 -32.375 -21.219 1 96.19 296 PHE A C 1
ATOM 2358 O O . PHE A 1 296 ? 11.477 -31.812 -21.766 1 96.19 296 PHE A O 1
ATOM 2365 N N . ILE A 1 297 ? 10.055 -33.406 -21.625 1 93.88 297 ILE A N 1
ATOM 2366 C CA . ILE A 1 297 ? 10.758 -34.188 -22.656 1 93.88 297 ILE A CA 1
ATOM 2367 C C . ILE A 1 297 ? 10.148 -33.875 -24.031 1 93.88 297 ILE A C 1
ATOM 2369 O O . ILE A 1 297 ? 10.695 -34.281 -25.062 1 93.88 297 ILE A O 1
ATOM 2373 N N . ASP A 1 298 ? 9.023 -33.25 -24.094 1 97.06 298 ASP A N 1
ATOM 2374 C CA . ASP A 1 298 ? 8.328 -32.906 -25.328 1 97.06 298 ASP A CA 1
ATOM 2375 C C . ASP A 1 298 ? 7.41 -31.703 -25.141 1 97.06 298 ASP A C 1
ATOM 2377 O O . ASP A 1 298 ? 7.289 -31.172 -24.031 1 97.06 298 ASP A O 1
ATOM 2381 N N . SER A 1 299 ? 6.852 -31.203 -26.281 1 98.25 299 SER A N 1
ATOM 2382 C CA . SER A 1 299 ? 5.879 -30.125 -26.203 1 98.25 299 SER A CA 1
ATOM 2383 C C . SER A 1 299 ? 4.625 -30.547 -25.453 1 98.25 299 SER A C 1
ATOM 2385 O O . SER A 1 299 ? 4.301 -31.734 -25.406 1 98.25 299 SER A O 1
ATOM 2387 N N . LEU A 1 300 ? 3.984 -29.547 -24.859 1 98.69 300 LEU A N 1
ATOM 2388 C CA . LEU A 1 300 ? 2.809 -29.844 -24.031 1 98.69 300 LEU A CA 1
ATOM 2389 C C . LEU A 1 300 ? 1.555 -29.234 -24.656 1 98.69 300 LEU A C 1
ATOM 2391 O O . LEU A 1 300 ? 1.594 -28.125 -25.203 1 98.69 300 LEU A O 1
ATOM 2395 N N . HIS A 1 301 ? 0.454 -30.016 -24.562 1 98.75 301 HIS A N 1
ATOM 2396 C CA . HIS A 1 301 ? -0.883 -29.562 -24.922 1 98.75 301 HIS A CA 1
ATOM 2397 C C . HIS A 1 301 ? -1.752 -29.359 -23.688 1 98.75 301 HIS A C 1
ATOM 2399 O O . HIS A 1 301 ? -1.596 -30.062 -22.688 1 98.75 301 HIS A O 1
ATOM 2405 N N . LEU A 1 302 ? -2.629 -28.328 -23.766 1 98.81 302 LEU A N 1
ATOM 2406 C CA . LEU A 1 302 ? -3.705 -28.266 -22.781 1 98.81 302 LEU A CA 1
ATOM 2407 C C . LEU A 1 302 ? -4.711 -29.391 -23.016 1 98.81 302 LEU A C 1
ATOM 2409 O O . LEU A 1 302 ? -5.078 -29.688 -24.156 1 98.81 302 LEU A O 1
ATOM 2413 N N . ALA A 1 303 ? -5.059 -30.078 -21.969 1 98.75 303 ALA A N 1
ATOM 2414 C CA . ALA A 1 303 ? -6.016 -31.188 -22.047 1 98.75 303 ALA A CA 1
ATOM 2415 C C . ALA A 1 303 ? -7.195 -30.938 -21.109 1 98.75 303 ALA A C 1
ATOM 2417 O O . ALA A 1 303 ? -7.008 -30.609 -19.938 1 98.75 303 ALA A O 1
ATOM 2418 N N . LEU A 1 304 ? -8.406 -31.062 -21.594 1 98.69 304 LEU A N 1
ATOM 2419 C CA . LEU A 1 304 ? -9.609 -30.875 -20.797 1 98.69 304 LEU A CA 1
ATOM 2420 C C . LEU A 1 304 ? -10.531 -32.094 -20.906 1 98.69 304 LEU A C 1
ATOM 2422 O O . LEU A 1 304 ? -10.648 -32.688 -21.969 1 98.69 304 LEU A O 1
ATOM 2426 N N . CYS A 1 305 ? -11.156 -32.438 -19.812 1 98.25 305 CYS A N 1
ATOM 2427 C CA . CYS A 1 305 ? -12.203 -33.469 -19.703 1 98.25 305 CYS A CA 1
ATOM 2428 C C . CYS A 1 305 ? -13.414 -32.906 -18.953 1 98.25 305 CYS A C 1
ATOM 2430 O O . CYS A 1 305 ? -13.383 -32.781 -17.734 1 98.25 305 CYS A O 1
ATOM 2432 N N . PRO A 1 306 ? -14.523 -32.594 -19.641 1 97.94 306 PRO A N 1
ATOM 2433 C CA . PRO A 1 306 ? -15.711 -32.062 -18.969 1 97.94 306 PRO A CA 1
ATOM 2434 C C . PRO A 1 306 ? -16.453 -33.094 -18.125 1 97.94 306 PRO A C 1
ATOM 2436 O O . PRO A 1 306 ? -17.312 -32.75 -17.328 1 97.94 306 PRO A O 1
ATOM 2439 N N . GLY A 1 307 ? -16.094 -34.375 -18.297 1 95.69 307 GLY A N 1
ATOM 2440 C CA . GLY A 1 307 ? -16.797 -35.406 -17.547 1 95.69 307 GLY A CA 1
ATOM 2441 C C . GLY A 1 307 ? -18.172 -35.719 -18.109 1 95.69 307 GLY A C 1
ATOM 2442 O O . GLY A 1 307 ? -18.688 -34.969 -18.953 1 95.69 307 GLY A O 1
ATOM 2443 N N . HIS A 1 308 ? -18.688 -36.812 -17.688 1 94.06 308 HIS A N 1
ATOM 2444 C CA . HIS A 1 308 ? -20.031 -37.219 -18.062 1 94.06 308 HIS A CA 1
ATOM 2445 C C . HIS A 1 308 ? -21.078 -36.312 -17.438 1 94.06 308 HIS A C 1
ATOM 2447 O O . HIS A 1 308 ? -20.781 -35.562 -16.516 1 94.06 308 HIS A O 1
ATOM 2453 N N . ASP A 1 309 ? -22.25 -36.375 -17.969 1 92 309 ASP A N 1
ATOM 2454 C CA . ASP A 1 309 ? -23.328 -35.5 -17.547 1 92 309 ASP A CA 1
ATOM 2455 C C . ASP A 1 309 ? -23.828 -35.875 -16.141 1 92 309 ASP A C 1
ATOM 2457 O O . ASP A 1 309 ? -24.344 -35.031 -15.422 1 92 309 ASP A O 1
ATOM 2461 N N . LEU A 1 310 ? -23.641 -37.031 -15.672 1 91.5 310 LEU A N 1
ATOM 2462 C CA . LEU A 1 310 ? -24.078 -37.531 -14.375 1 91.5 310 LEU A CA 1
ATOM 2463 C C . LEU A 1 310 ? -25.547 -37.188 -14.133 1 91.5 310 LEU A C 1
ATOM 2465 O O . LEU A 1 310 ? -25.891 -36.562 -13.125 1 91.5 310 LEU A O 1
ATOM 2469 N N . GLN A 1 311 ? -26.422 -37.594 -15.055 1 90.44 311 GLN A N 1
ATOM 2470 C CA . GLN A 1 311 ? -27.859 -37.438 -15.023 1 90.44 311 GLN A CA 1
ATOM 2471 C C . GLN A 1 311 ? -28.25 -35.969 -14.93 1 90.44 311 GLN A C 1
ATOM 2473 O O . GLN A 1 311 ? -29.141 -35.594 -14.156 1 90.44 311 GLN A O 1
ATOM 2478 N N . GLY A 1 312 ? -27.469 -35.094 -15.516 1 89.94 312 GLY A N 1
ATOM 2479 C CA . GLY A 1 312 ? -27.828 -33.688 -15.641 1 89.94 312 GLY A CA 1
ATOM 2480 C C . GLY A 1 312 ? -27.125 -32.781 -14.641 1 89.94 312 GLY A C 1
ATOM 2481 O O . GLY A 1 312 ? -27.156 -31.562 -14.766 1 89.94 312 GLY A O 1
ATOM 2482 N N . THR A 1 313 ? -26.5 -33.312 -13.641 1 92.06 313 THR A N 1
ATOM 2483 C CA . THR A 1 313 ? -25.875 -32.531 -12.578 1 92.06 313 THR A CA 1
ATOM 2484 C C . THR A 1 313 ? -24.516 -31.984 -13.023 1 92.06 313 THR A C 1
ATOM 2486 O O . THR A 1 313 ? -23.953 -31.094 -12.375 1 92.06 313 THR A O 1
ATOM 2489 N N . ASN A 1 314 ? -24 -32.438 -14.148 1 96.75 314 ASN A N 1
ATOM 2490 C CA . ASN A 1 314 ? -22.703 -32.031 -14.68 1 96.75 314 ASN A CA 1
ATOM 2491 C C . ASN A 1 314 ? -22.797 -31.672 -16.156 1 96.75 314 ASN A C 1
ATOM 2493 O O . ASN A 1 314 ? -21.891 -31.984 -16.938 1 96.75 314 ASN A O 1
ATOM 2497 N N . SER A 1 315 ? -23.906 -31.016 -16.562 1 93.94 315 SER A N 1
ATOM 2498 C CA . SER A 1 315 ? -24.219 -30.797 -17.969 1 93.94 315 SER A CA 1
ATOM 2499 C C . SER A 1 315 ? -23.516 -29.547 -18.5 1 93.94 315 SER A C 1
ATOM 2501 O O . SER A 1 315 ? -23.391 -29.375 -19.703 1 93.94 315 SER A O 1
ATOM 2503 N N . LYS A 1 316 ? -23.094 -28.672 -17.641 1 96.31 316 LYS A N 1
ATOM 2504 C CA . LYS A 1 316 ? -22.469 -27.438 -18.078 1 96.31 316 LYS A CA 1
ATOM 2505 C C . LYS A 1 316 ? -21.125 -27.703 -18.75 1 96.31 316 LYS A C 1
ATOM 2507 O O . LYS A 1 316 ? -20.453 -28.688 -18.438 1 96.31 316 LYS A O 1
ATOM 2512 N N . PRO A 1 317 ? -20.734 -26.875 -19.672 1 97.56 317 PRO A N 1
ATOM 2513 C CA . PRO A 1 317 ? -19.453 -27.062 -20.359 1 97.56 317 PRO A CA 1
ATOM 2514 C C . PRO A 1 317 ? -18.25 -26.625 -19.5 1 97.56 317 PRO A C 1
ATOM 2516 O O . PRO A 1 317 ? -18.422 -25.922 -18.5 1 97.56 317 PRO A O 1
ATOM 2519 N N . ILE A 1 318 ? -17.156 -27.203 -19.766 1 98.44 318 ILE A N 1
ATOM 2520 C CA . ILE A 1 318 ? -15.867 -26.656 -19.344 1 98.44 318 ILE A CA 1
ATOM 2521 C C . ILE A 1 318 ? -15.367 -25.641 -20.375 1 98.44 318 ILE A C 1
ATOM 2523 O O . ILE A 1 318 ? -15.445 -25.891 -21.578 1 98.44 318 ILE A O 1
ATOM 2527 N N . ALA A 1 319 ? -14.953 -24.422 -19.922 1 98.5 319 ALA A N 1
ATOM 2528 C CA . ALA A 1 319 ? -14.664 -23.375 -20.906 1 98.5 319 ALA A CA 1
ATOM 2529 C C . ALA A 1 319 ? -13.352 -22.672 -20.578 1 98.5 319 ALA A C 1
ATOM 2531 O O . ALA A 1 319 ? -13.055 -22.406 -19.406 1 98.5 319 ALA A O 1
ATOM 2532 N N . ILE A 1 320 ? -12.555 -22.406 -21.625 1 98.38 320 ILE A N 1
ATOM 2533 C CA . ILE A 1 320 ? -11.336 -21.609 -21.484 1 98.38 320 ILE A CA 1
ATOM 2534 C C . ILE A 1 320 ? -11.703 -20.125 -21.359 1 98.38 320 ILE A C 1
ATOM 2536 O O . ILE A 1 320 ? -12.516 -19.609 -22.141 1 98.38 320 ILE A O 1
ATOM 2540 N N . CYS A 1 321 ? -11.078 -19.5 -20.328 1 95.81 321 CYS A N 1
ATOM 2541 C CA . CYS A 1 321 ? -11.352 -18.094 -20.094 1 95.81 321 CYS A CA 1
ATOM 2542 C C . CYS A 1 321 ? -10.414 -17.219 -20.922 1 95.81 321 CYS A C 1
ATOM 2544 O O . CYS A 1 321 ? -9.219 -17.5 -21.016 1 95.81 321 CYS A O 1
ATOM 2546 N N . HIS A 1 322 ? -10.984 -16.266 -21.672 1 86.56 322 HIS A N 1
ATOM 2547 C CA . HIS A 1 322 ? -10.18 -15.352 -22.469 1 86.56 322 HIS A CA 1
ATOM 2548 C C . HIS A 1 322 ? -10.133 -13.969 -21.828 1 86.56 322 HIS A C 1
ATOM 2550 O O . HIS A 1 322 ? -11.062 -13.57 -21.125 1 86.56 322 HIS A O 1
ATOM 2556 N N . MET B 1 1 ? -31.391 51.812 49.125 1 60.75 1 MET B N 1
ATOM 2557 C CA . MET B 1 1 ? -31.953 51.031 48.031 1 60.75 1 MET B CA 1
ATOM 2558 C C . MET B 1 1 ? -33.312 50.438 48.406 1 60.75 1 MET B C 1
ATOM 2560 O O . MET B 1 1 ? -33.438 49.812 49.469 1 60.75 1 MET B O 1
ATOM 2564 N N . THR B 1 2 ? -34.312 50.938 47.75 1 71.5 2 THR B N 1
ATOM 2565 C CA . THR B 1 2 ? -35.656 50.5 48.125 1 71.5 2 THR B CA 1
ATOM 2566 C C . THR B 1 2 ? -35.844 49.031 47.781 1 71.5 2 THR B C 1
ATOM 2568 O O . THR B 1 2 ? -35.094 48.438 47.031 1 71.5 2 THR B O 1
ATOM 2571 N N . GLY B 1 3 ? -36.625 48.312 48.562 1 75.19 3 GLY B N 1
ATOM 2572 C CA . GLY B 1 3 ? -37 46.906 48.375 1 75.19 3 GLY B CA 1
ATOM 2573 C C . GLY B 1 3 ? -37.219 46.531 46.938 1 75.19 3 GLY B C 1
ATOM 2574 O O . GLY B 1 3 ? -36.781 45.469 46.469 1 75.19 3 GLY B O 1
ATOM 2575 N N . SER B 1 4 ? -37.75 47.438 46.156 1 82.38 4 SER B N 1
ATOM 2576 C CA . SER B 1 4 ? -38.031 47.219 44.75 1 82.38 4 SER B CA 1
ATOM 2577 C C . SER B 1 4 ? -36.75 47.219 43.906 1 82.38 4 SER B C 1
ATOM 2579 O O . SER B 1 4 ? -36.594 46.438 43 1 82.38 4 SER B O 1
ATOM 2581 N N . GLU B 1 5 ? -35.844 48.062 44.312 1 80.31 5 GLU B N 1
ATOM 2582 C CA . GLU B 1 5 ? -34.562 48.125 43.594 1 80.31 5 GLU B CA 1
ATOM 2583 C C . GLU B 1 5 ? -33.719 46.906 43.844 1 80.31 5 GLU B C 1
ATOM 2585 O O . GLU B 1 5 ? -33.062 46.406 42.906 1 80.31 5 GLU B O 1
ATOM 2590 N N . MET B 1 6 ? -33.812 46.438 45.062 1 81.69 6 MET B N 1
ATOM 2591 C CA . MET B 1 6 ? -33.094 45.219 45.406 1 81.69 6 MET B CA 1
ATOM 2592 C C . MET B 1 6 ? -33.656 44 44.656 1 81.69 6 MET B C 1
ATOM 2594 O O . MET B 1 6 ? -32.875 43.156 44.219 1 81.69 6 MET B O 1
ATOM 2598 N N . GLU B 1 7 ? -34.906 44 44.531 1 81.56 7 GLU B N 1
ATOM 2599 C CA . GLU B 1 7 ? -35.562 42.906 43.781 1 81.56 7 GLU B CA 1
ATOM 2600 C C . GLU B 1 7 ? -35.188 42.938 42.312 1 81.56 7 GLU B C 1
ATOM 2602 O O . GLU B 1 7 ? -34.969 41.875 41.688 1 81.56 7 GLU B O 1
ATOM 2607 N N . LYS B 1 8 ? -34.969 44.031 41.719 1 79.62 8 LYS B N 1
ATOM 2608 C CA . LYS B 1 8 ? -34.562 44.156 40.312 1 79.62 8 LYS B CA 1
ATOM 2609 C C . LYS B 1 8 ? -33.156 43.688 40.094 1 79.62 8 LYS B C 1
ATOM 2611 O O . LYS B 1 8 ? -32.844 43 39.094 1 79.62 8 LYS B O 1
ATOM 2616 N N . VAL B 1 9 ? -32.344 44 41.031 1 77.12 9 VAL B N 1
ATOM 2617 C CA . VAL B 1 9 ? -30.922 43.594 40.969 1 77.12 9 VAL B CA 1
ATOM 2618 C C . VAL B 1 9 ? -30.812 42.094 41.125 1 77.12 9 VAL B C 1
ATOM 2620 O O . VAL B 1 9 ? -30.062 41.438 40.375 1 77.12 9 VAL B O 1
ATOM 2623 N N . GLN B 1 10 ? -31.594 41.625 42.062 1 79.12 10 GLN B N 1
ATOM 2624 C CA . GLN B 1 10 ? -31.578 40.188 42.312 1 79.12 10 GLN B CA 1
ATOM 2625 C C . GLN B 1 10 ? -32.062 39.406 41.062 1 79.12 10 GLN B C 1
ATOM 2627 O O . GLN B 1 10 ? -31.5 38.375 40.688 1 79.12 10 GLN B O 1
ATOM 2632 N N . ASN B 1 11 ? -33.156 39.906 40.5 1 80.94 11 ASN B N 1
ATOM 2633 C CA . ASN B 1 11 ? -33.688 39.25 39.312 1 80.94 11 ASN B CA 1
ATOM 2634 C C . ASN B 1 11 ? -32.719 39.312 38.125 1 80.94 11 ASN B C 1
ATOM 2636 O O . ASN B 1 11 ? -32.625 38.344 37.344 1 80.94 11 ASN B O 1
ATOM 2640 N N . ARG B 1 12 ? -32.031 40.375 38.031 1 78.5 12 ARG B N 1
ATOM 2641 C CA . ARG B 1 12 ? -31.016 40.531 36.969 1 78.5 12 ARG B CA 1
ATOM 2642 C C . ARG B 1 12 ? -29.891 39.531 37.156 1 78.5 12 ARG B C 1
ATOM 2644 O O . ARG B 1 12 ? -29.453 38.906 36.188 1 78.5 12 ARG B O 1
ATOM 2651 N N . LEU B 1 13 ? -29.469 39.312 38.406 1 77.12 13 LEU B N 1
ATOM 2652 C CA . LEU B 1 13 ? -28.391 38.375 38.719 1 77.12 13 LEU B CA 1
ATOM 2653 C C . LEU B 1 13 ? -28.812 36.938 38.438 1 77.12 13 LEU B C 1
ATOM 2655 O O . LEU B 1 13 ? -28.016 36.125 37.938 1 77.12 13 LEU B O 1
ATOM 2659 N N . ILE B 1 14 ? -30.016 36.719 38.719 1 80.38 14 ILE B N 1
ATOM 2660 C CA . ILE B 1 14 ? -30.547 35.375 38.469 1 80.38 14 ILE B CA 1
ATOM 2661 C C . ILE B 1 14 ? -30.562 35.094 36.969 1 80.38 14 ILE B C 1
ATOM 2663 O O . ILE B 1 14 ? -30.172 34.031 36.531 1 80.38 14 ILE B O 1
ATOM 2667 N N . ARG B 1 15 ? -30.984 36.062 36.219 1 80.38 15 ARG B N 1
ATOM 2668 C CA . ARG B 1 15 ? -31.031 35.906 34.781 1 80.38 15 ARG B CA 1
ATOM 2669 C C . ARG B 1 15 ? -29.641 35.719 34.188 1 80.38 15 ARG B C 1
ATOM 2671 O O . ARG B 1 15 ? -29.438 34.906 33.281 1 80.38 15 ARG B O 1
ATOM 2678 N N . GLN B 1 16 ? -28.672 36.406 34.719 1 77.06 16 GLN B N 1
ATOM 2679 C CA . GLN B 1 16 ? -27.297 36.312 34.281 1 77.06 16 GLN B CA 1
ATOM 2680 C C . GLN B 1 16 ? -26.719 34.906 34.562 1 77.06 16 GLN B C 1
ATOM 2682 O O . GLN B 1 16 ? -26.047 34.312 33.719 1 77.06 16 GLN B O 1
ATOM 2687 N N . ARG B 1 17 ? -27.078 34.469 35.719 1 78.25 17 ARG B N 1
ATOM 2688 C CA . ARG B 1 17 ? -26.609 33.156 36.094 1 78.25 17 ARG B CA 1
ATOM 2689 C C . ARG B 1 17 ? -27.203 32.062 35.188 1 78.25 17 ARG B C 1
ATOM 2691 O O . ARG B 1 17 ? -26.547 31.094 34.844 1 78.25 17 ARG B O 1
ATOM 2698 N N . GLU B 1 18 ? -28.391 32.312 34.875 1 82 18 GLU B N 1
ATOM 2699 C CA . GLU B 1 18 ? -29.062 31.344 33.969 1 82 18 GLU B CA 1
ATOM 2700 C C . GLU B 1 18 ? -28.453 31.375 32.594 1 82 18 GLU B C 1
ATOM 2702 O O . GLU B 1 18 ? -28.328 30.328 31.938 1 82 18 GLU B O 1
ATOM 2707 N N . MET B 1 19 ? -28.172 32.5 32.125 1 79.38 19 MET B N 1
ATOM 2708 C CA . MET B 1 19 ? -27.562 32.656 30.828 1 79.38 19 MET B CA 1
ATOM 2709 C C . MET B 1 19 ? -26.203 31.969 30.781 1 79.38 19 MET B C 1
ATOM 2711 O O . MET B 1 19 ? -25.859 31.297 29.812 1 79.38 19 MET B O 1
ATOM 2715 N N . ILE B 1 20 ? -25.406 32.094 31.875 1 80 20 ILE B N 1
ATOM 2716 C CA . ILE B 1 20 ? -24.094 31.5 31.969 1 80 20 ILE B CA 1
ATOM 2717 C C . ILE B 1 20 ? -24.219 29.984 32.031 1 80 20 ILE B C 1
ATOM 2719 O O . ILE B 1 20 ? -23.453 29.25 31.406 1 80 20 ILE B O 1
ATOM 2723 N N . ARG B 1 21 ? -25.172 29.594 32.812 1 82.62 21 ARG B N 1
ATOM 2724 C CA . ARG B 1 21 ? -25.406 28.156 32.938 1 82.62 21 ARG B CA 1
ATOM 2725 C C . ARG B 1 21 ? -25.781 27.562 31.578 1 82.62 21 ARG B C 1
ATOM 2727 O O . ARG B 1 21 ? -25.328 26.469 31.234 1 82.62 21 ARG B O 1
ATOM 2734 N N . SER B 1 22 ? -26.641 28.25 30.906 1 85.62 22 SER B N 1
ATOM 2735 C CA . SER B 1 22 ? -27.031 27.797 29.594 1 85.62 22 SER B CA 1
ATOM 2736 C C . SER B 1 22 ? -25.844 27.75 28.641 1 85.62 22 SER B C 1
ATOM 2738 O O . SER B 1 22 ? -25.719 26.828 27.828 1 85.62 22 SER B O 1
ATOM 2740 N N . ARG B 1 23 ? -24.984 28.703 28.719 1 83.5 23 ARG B N 1
ATOM 2741 C CA . ARG B 1 23 ? -23.797 28.766 27.875 1 83.5 23 ARG B CA 1
ATOM 2742 C C . ARG B 1 23 ? -22.844 27.609 28.203 1 83.5 23 ARG B C 1
ATOM 2744 O O . ARG B 1 23 ? -22.297 26.984 27.297 1 83.5 23 ARG B O 1
ATOM 2751 N N . LEU B 1 24 ? -22.672 27.375 29.438 1 84.69 24 LEU B N 1
ATOM 2752 C CA . LEU B 1 24 ? -21.781 26.297 29.875 1 84.69 24 LEU B CA 1
ATOM 2753 C C . LEU B 1 24 ? -22.312 24.953 29.375 1 84.69 24 LEU B C 1
ATOM 2755 O O . LEU B 1 24 ? -21.516 24.094 28.969 1 84.69 24 LEU B O 1
ATOM 2759 N N . LYS B 1 25 ? -23.562 24.859 29.406 1 88.25 25 LYS B N 1
ATOM 2760 C CA . LYS B 1 25 ? -24.172 23.641 28.891 1 88.25 25 LYS B CA 1
ATOM 2761 C C . LYS B 1 25 ? -23.891 23.5 27.391 1 88.25 25 LYS B C 1
ATOM 2763 O O . LYS B 1 25 ? -23.562 22.406 26.922 1 88.25 25 LYS B O 1
ATOM 2768 N N . LYS B 1 26 ? -24.062 24.562 26.656 1 88.81 26 LYS B N 1
ATOM 2769 C CA . LYS B 1 26 ? -23.812 24.531 25.203 1 88.81 26 LYS B CA 1
ATOM 2770 C C . LYS B 1 26 ? -22.359 24.219 24.906 1 88.81 26 LYS B C 1
ATOM 2772 O O . LYS B 1 26 ? -22.062 23.5 23.938 1 88.81 26 LYS B O 1
ATOM 2777 N N . LEU B 1 27 ? -21.453 24.734 25.672 1 89.75 27 LEU B N 1
ATOM 2778 C CA . LEU B 1 27 ? -20.031 24.484 25.484 1 89.75 27 LEU B CA 1
ATOM 2779 C C . LEU B 1 27 ? -19.688 23.031 25.766 1 89.75 27 LEU B C 1
ATOM 2781 O O . LEU B 1 27 ? -18.891 22.422 25.047 1 89.75 27 LEU B O 1
ATOM 2785 N N . ASN B 1 28 ? -20.359 22.516 26.766 1 90.75 28 ASN B N 1
ATOM 2786 C CA . ASN B 1 28 ? -20.156 21.109 27.078 1 90.75 28 ASN B CA 1
ATOM 2787 C C . ASN B 1 28 ? -20.656 20.203 25.938 1 90.75 28 ASN B C 1
ATOM 2789 O O . ASN B 1 28 ? -20.031 19.203 25.625 1 90.75 28 ASN B O 1
ATOM 2793 N N . ILE B 1 29 ? -21.781 20.547 25.438 1 92.75 29 ILE B N 1
ATOM 2794 C CA . ILE B 1 29 ? -22.328 19.797 24.312 1 92.75 29 ILE B CA 1
ATOM 2795 C C . ILE B 1 29 ? -21.359 19.875 23.125 1 92.75 29 ILE B C 1
ATOM 2797 O O . ILE B 1 29 ? -21.109 18.859 22.469 1 92.75 29 ILE B O 1
ATOM 2801 N N . LYS B 1 30 ? -20.859 21.078 22.859 1 92.94 30 LYS B N 1
ATOM 2802 C CA . LYS B 1 30 ? -19.906 21.266 21.766 1 92.94 30 LYS B CA 1
ATOM 2803 C C . LYS B 1 30 ? -18.656 20.438 21.969 1 92.94 30 LYS B C 1
ATOM 2805 O O . LYS B 1 30 ? -18.109 19.875 21.016 1 92.94 30 LYS B O 1
ATOM 2810 N N . GLN B 1 31 ? -18.172 20.406 23.172 1 93.44 31 GLN B N 1
ATOM 2811 C CA . GLN B 1 31 ? -17.016 19.594 23.516 1 93.44 31 GLN B CA 1
ATOM 2812 C C . GLN B 1 31 ? -17.25 18.125 23.172 1 93.44 31 GLN B C 1
ATOM 2814 O O . GLN B 1 31 ? -16.391 17.469 22.547 1 93.44 31 GLN B O 1
ATOM 2819 N N . SER B 1 32 ? -18.406 17.609 23.562 1 94.88 32 SER B N 1
ATOM 2820 C CA . SER B 1 32 ? -18.766 16.219 23.266 1 94.88 32 SER B CA 1
ATOM 2821 C C . SER B 1 32 ? -18.891 15.977 21.766 1 94.88 32 SER B C 1
ATOM 2823 O O . SER B 1 32 ? -18.484 14.922 21.281 1 94.88 32 SER B O 1
ATOM 2825 N N . GLU B 1 33 ? -19.453 16.953 21.109 1 95 33 GLU B N 1
ATOM 2826 C CA . GLU B 1 33 ? -19.594 16.859 19.656 1 95 33 GLU B CA 1
ATOM 2827 C C . GLU B 1 33 ? -18.234 16.797 18.969 1 95 33 GLU B C 1
ATOM 2829 O O . GLU B 1 33 ? -18.031 15.977 18.062 1 95 33 GLU B O 1
ATOM 2834 N N . ILE B 1 34 ? -17.328 17.641 19.359 1 95.56 34 ILE B N 1
ATOM 2835 C CA . ILE B 1 34 ? -16 17.688 18.766 1 95.56 34 ILE B CA 1
ATOM 2836 C C . ILE B 1 34 ? -15.289 16.359 19 1 95.56 34 ILE B C 1
ATOM 2838 O O . ILE B 1 34 ? -14.703 15.797 18.078 1 95.56 34 ILE B O 1
ATOM 2842 N N . LYS B 1 35 ? -15.383 15.867 20.234 1 96.19 35 LYS B N 1
ATOM 2843 C CA . LYS B 1 35 ? -14.758 14.594 20.578 1 96.19 35 LYS B CA 1
ATOM 2844 C C . LYS B 1 35 ? -15.336 13.453 19.734 1 96.19 35 LYS B C 1
ATOM 2846 O O . LYS B 1 35 ? -14.594 12.633 19.188 1 96.19 35 LYS B O 1
ATOM 2851 N N . ALA B 1 36 ? -16.641 13.422 19.625 1 96.75 36 ALA B N 1
ATOM 2852 C CA . ALA B 1 36 ? -17.328 12.359 18.891 1 96.75 36 ALA B CA 1
ATOM 2853 C C . ALA B 1 36 ? -16.969 12.406 17.406 1 96.75 36 ALA B C 1
ATOM 2855 O O . ALA B 1 36 ? -16.641 11.375 16.812 1 96.75 36 ALA B O 1
ATOM 2856 N N . ASN B 1 37 ? -17.062 13.609 16.828 1 95.88 37 ASN B N 1
ATOM 2857 C CA . ASN B 1 37 ? -16.797 13.766 15.398 1 95.88 37 ASN B CA 1
ATOM 2858 C C . ASN B 1 37 ? -15.336 13.438 15.07 1 95.88 37 ASN B C 1
ATOM 2860 O O . ASN B 1 37 ? -15.055 12.797 14.062 1 95.88 37 ASN B O 1
ATOM 2864 N N . SER B 1 38 ? -14.438 13.906 15.906 1 96.56 38 SER B N 1
ATOM 2865 C CA . SER B 1 38 ? -13.023 13.633 15.703 1 96.56 38 SER B CA 1
ATOM 2866 C C . SER B 1 38 ? -12.734 12.133 15.797 1 96.56 38 SER B C 1
ATOM 2868 O O . SER B 1 38 ? -12.008 11.586 14.969 1 96.56 38 SER B O 1
ATOM 2870 N N . SER B 1 39 ? -13.312 11.469 16.828 1 97.06 39 SER B N 1
ATOM 2871 C CA . SER B 1 39 ? -13.125 10.039 17 1 97.06 39 SER B CA 1
ATOM 2872 C C . SER B 1 39 ? -13.664 9.25 15.812 1 97.06 39 SER B C 1
ATOM 2874 O O . SER B 1 39 ? -13.039 8.297 15.359 1 97.06 39 SER B O 1
ATOM 2876 N N . ALA B 1 40 ? -14.805 9.648 15.336 1 97.56 40 ALA B N 1
ATOM 2877 C CA . ALA B 1 40 ? -15.414 8.984 14.188 1 97.56 40 ALA B CA 1
ATOM 2878 C C . ALA B 1 40 ? -14.523 9.117 12.953 1 97.56 40 ALA B C 1
ATOM 2880 O O . ALA B 1 40 ? -14.312 8.141 12.227 1 97.56 40 ALA B O 1
ATOM 2881 N N . MET B 1 41 ? -14.016 10.32 12.695 1 97.62 41 MET B N 1
ATOM 2882 C CA . MET B 1 41 ? -13.148 10.578 11.539 1 97.62 41 MET B CA 1
ATOM 2883 C C . MET B 1 41 ? -11.852 9.781 11.648 1 97.62 41 MET B C 1
ATOM 2885 O O . MET B 1 41 ? -11.445 9.133 10.688 1 97.62 41 MET B O 1
ATOM 2889 N N . ARG B 1 42 ? -11.227 9.773 12.797 1 97.94 42 ARG B N 1
ATOM 2890 C CA . ARG B 1 42 ? -10 9.008 13.008 1 97.94 42 ARG B CA 1
ATOM 2891 C C . ARG B 1 42 ? -10.25 7.512 12.812 1 97.94 42 ARG B C 1
ATOM 2893 O O . ARG B 1 42 ? -9.43 6.82 12.203 1 97.94 42 ARG B O 1
ATOM 2900 N N . GLY B 1 43 ? -11.367 7.066 13.367 1 98.25 43 GLY B N 1
ATOM 2901 C CA . GLY B 1 43 ? -11.727 5.672 13.18 1 98.25 43 GLY B CA 1
ATOM 2902 C C . GLY B 1 43 ? -11.867 5.281 11.719 1 98.25 43 GLY B C 1
ATOM 2903 O O . GLY B 1 43 ? -11.422 4.207 11.312 1 98.25 43 GLY B O 1
ATOM 2904 N N . SER B 1 44 ? -12.5 6.141 10.938 1 98.44 44 SER B N 1
ATOM 2905 C CA . SER B 1 44 ? -12.711 5.875 9.516 1 98.44 44 SER B CA 1
ATOM 2906 C C . SER B 1 44 ? -11.383 5.801 8.766 1 98.44 44 SER B C 1
ATOM 2908 O O . SER B 1 44 ? -11.188 4.926 7.922 1 98.44 44 SER B O 1
ATOM 2910 N N . ILE B 1 45 ? -10.5 6.727 9.031 1 98.38 45 ILE B N 1
ATOM 2911 C CA . ILE B 1 45 ? -9.195 6.746 8.375 1 98.38 45 ILE B CA 1
ATOM 2912 C C . ILE B 1 45 ? -8.391 5.523 8.805 1 98.38 45 ILE B C 1
ATOM 2914 O O . ILE B 1 45 ? -7.766 4.859 7.973 1 98.38 45 ILE B O 1
ATOM 2918 N N . MET B 1 46 ? -8.422 5.223 10.117 1 98.44 46 MET B N 1
ATOM 2919 C CA . MET B 1 46 ? -7.695 4.074 10.648 1 98.44 46 MET B CA 1
ATOM 2920 C C . MET B 1 46 ? -8.172 2.779 10 1 98.44 46 MET B C 1
ATOM 2922 O O . MET B 1 46 ? -7.371 1.884 9.727 1 98.44 46 MET B O 1
ATOM 2926 N N . LYS B 1 47 ? -9.438 2.707 9.781 1 98.56 47 LYS B N 1
ATOM 2927 C CA . LYS B 1 47 ? -10.008 1.524 9.141 1 98.56 47 LYS B CA 1
ATOM 2928 C C . LYS B 1 47 ? -9.422 1.316 7.746 1 98.56 47 LYS B C 1
ATOM 2930 O O . LYS B 1 47 ? -9.195 0.18 7.324 1 98.56 47 LYS B O 1
ATOM 2935 N N . LYS B 1 48 ? -9.211 2.438 6.945 1 98.69 48 LYS B N 1
ATOM 2936 C CA . LYS B 1 48 ? -8.586 2.328 5.633 1 98.69 48 LYS B CA 1
ATOM 2937 C C . LYS B 1 48 ? -7.191 1.718 5.734 1 98.69 48 LYS B C 1
ATOM 2939 O O . LYS B 1 48 ? -6.84 0.82 4.965 1 98.69 48 LYS B O 1
ATOM 2944 N N . TYR B 1 49 ? -6.426 2.17 6.707 1 98.62 49 TYR B N 1
ATOM 2945 C CA . TYR B 1 49 ? -5.074 1.653 6.895 1 98.62 49 TYR B CA 1
ATOM 2946 C C . TYR B 1 49 ? -5.102 0.185 7.305 1 98.62 49 TYR B C 1
ATOM 2948 O O . TYR B 1 49 ? -4.27 -0.607 6.855 1 98.62 49 TYR B O 1
ATOM 2956 N N . GLU B 1 50 ? -6.035 -0.164 8.172 1 98.56 50 GLU B N 1
ATOM 2957 C CA . GLU B 1 50 ? -6.184 -1.558 8.586 1 98.56 50 GLU B CA 1
ATOM 2958 C C . GLU B 1 50 ? -6.5 -2.453 7.391 1 98.56 50 GLU B C 1
ATOM 2960 O O . GLU B 1 50 ? -5.973 -3.562 7.281 1 98.56 50 GLU B O 1
ATOM 2965 N N . GLU B 1 51 ? -7.375 -1.958 6.559 1 98.56 51 GLU B N 1
ATOM 2966 C CA . GLU B 1 51 ? -7.723 -2.719 5.363 1 98.56 51 GLU B CA 1
ATOM 2967 C C . GLU B 1 51 ? -6.52 -2.869 4.434 1 98.56 51 GLU B C 1
ATOM 2969 O O . GLU B 1 51 ? -6.309 -3.934 3.85 1 98.56 51 GLU B O 1
ATOM 2974 N N . MET B 1 52 ? -5.711 -1.809 4.258 1 98.69 52 MET B N 1
ATOM 2975 C CA . MET B 1 52 ? -4.492 -1.893 3.457 1 98.69 52 MET B CA 1
ATOM 2976 C C . MET B 1 52 ? -3.562 -2.979 3.988 1 98.69 52 MET B C 1
ATOM 2978 O O . MET B 1 52 ? -3.053 -3.795 3.221 1 98.69 52 MET B O 1
ATOM 2982 N N . ARG B 1 53 ? -3.391 -2.979 5.32 1 98.25 53 ARG B N 1
ATOM 2983 C CA . ARG B 1 53 ? -2.529 -3.975 5.949 1 98.25 53 ARG B CA 1
ATOM 2984 C C . ARG B 1 53 ? -3.062 -5.383 5.715 1 98.25 53 ARG B C 1
ATOM 2986 O O . ARG B 1 53 ? -2.301 -6.297 5.391 1 98.25 53 ARG B O 1
ATOM 2993 N N . ARG B 1 54 ? -4.328 -5.543 5.883 1 98.06 54 ARG B N 1
ATOM 2994 C CA . ARG B 1 54 ? -4.961 -6.848 5.746 1 98.06 54 ARG B CA 1
ATOM 2995 C C . ARG B 1 54 ? -4.777 -7.402 4.34 1 98.06 54 ARG B C 1
ATOM 2997 O O . ARG B 1 54 ? -4.402 -8.562 4.168 1 98.06 54 ARG B O 1
ATOM 3004 N N . VAL B 1 55 ? -5.086 -6.57 3.33 1 97.94 55 VAL B N 1
ATOM 3005 C CA . VAL B 1 55 ? -5.012 -7.043 1.951 1 97.94 55 VAL B CA 1
ATOM 3006 C C . VAL B 1 55 ? -3.561 -7.371 1.597 1 97.94 55 VAL B C 1
ATOM 3008 O O . VAL B 1 55 ? -3.297 -8.312 0.849 1 97.94 55 VAL B O 1
ATOM 3011 N N . LEU B 1 56 ? -2.617 -6.602 2.076 1 98.5 56 LEU B N 1
ATOM 3012 C CA . LEU B 1 56 ? -1.204 -6.875 1.834 1 98.5 56 LEU B CA 1
ATOM 3013 C C . LEU B 1 56 ? -0.782 -8.18 2.504 1 98.5 56 LEU B C 1
ATOM 3015 O O . LEU B 1 56 ? -0.047 -8.977 1.914 1 98.5 56 LEU B O 1
ATOM 3019 N N . ASP B 1 57 ? -1.236 -8.414 3.771 1 98.06 57 ASP B N 1
ATOM 3020 C CA . ASP B 1 57 ? -0.935 -9.656 4.484 1 98.06 57 ASP B CA 1
ATOM 3021 C C . ASP B 1 57 ? -1.472 -10.867 3.729 1 98.06 57 ASP B C 1
ATOM 3023 O O . ASP B 1 57 ? -0.792 -11.891 3.621 1 98.06 57 ASP B O 1
ATOM 3027 N N . GLU B 1 58 ? -2.684 -10.742 3.268 1 97.62 58 GLU B N 1
ATOM 3028 C CA . GLU B 1 58 ? -3.289 -11.82 2.496 1 97.62 58 GLU B CA 1
ATOM 3029 C C . GLU B 1 58 ? -2.498 -12.102 1.223 1 97.62 58 GLU B C 1
ATOM 3031 O O . GLU B 1 58 ? -2.254 -13.258 0.88 1 97.62 58 GLU B O 1
ATOM 3036 N N . ASP B 1 59 ? -2.104 -11.086 0.509 1 98.19 59 ASP B N 1
ATOM 3037 C CA . ASP B 1 59 ? -1.324 -11.234 -0.717 1 98.19 59 ASP B CA 1
ATOM 3038 C C . ASP B 1 59 ? 0.025 -11.891 -0.433 1 98.19 59 ASP B C 1
ATOM 3040 O O . ASP B 1 59 ? 0.469 -12.758 -1.188 1 98.19 59 ASP B O 1
ATOM 3044 N N . CYS B 1 60 ? 0.672 -11.453 0.654 1 98.12 60 CYS B N 1
ATOM 3045 C CA . CYS B 1 60 ? 1.942 -12.047 1.06 1 98.12 60 CYS B CA 1
ATOM 3046 C C . CYS B 1 60 ? 1.79 -13.539 1.324 1 98.12 60 CYS B C 1
ATOM 3048 O O . CYS B 1 60 ? 2.594 -14.344 0.849 1 98.12 60 CYS B O 1
ATOM 3050 N N . ARG B 1 61 ? 0.781 -13.883 2.049 1 97.62 61 ARG B N 1
ATOM 3051 C CA . ARG B 1 61 ? 0.533 -15.281 2.371 1 97.62 61 ARG B CA 1
ATOM 3052 C C . ARG B 1 61 ? 0.347 -16.109 1.104 1 97.62 61 ARG B C 1
ATOM 3054 O O . ARG B 1 61 ? 0.905 -17.203 0.984 1 97.62 61 ARG B O 1
ATOM 3061 N N . THR B 1 62 ? -0.459 -15.594 0.185 1 97.25 62 THR B N 1
ATOM 3062 C CA . THR B 1 62 ? -0.715 -16.297 -1.064 1 97.25 62 THR B CA 1
ATOM 3063 C C . THR 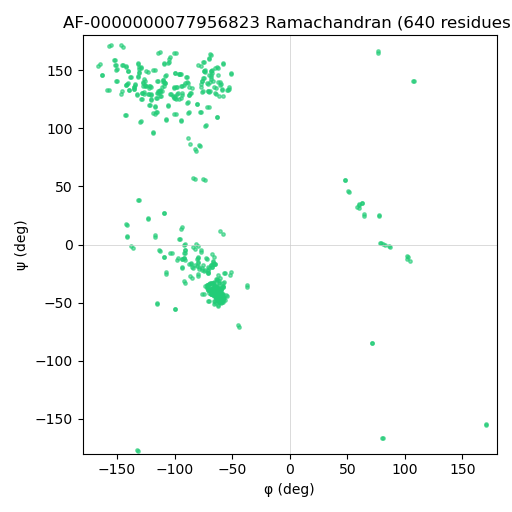B 1 62 ? 0.573 -16.469 -1.866 1 97.25 62 THR B C 1
ATOM 3065 O O . THR B 1 62 ? 0.842 -17.547 -2.406 1 97.25 62 THR B O 1
ATOM 3068 N N . THR B 1 63 ? 1.383 -15.438 -1.955 1 97.94 63 THR B N 1
ATOM 3069 C CA . THR B 1 63 ? 2.65 -15.477 -2.676 1 97.94 63 THR B CA 1
ATOM 3070 C C . THR B 1 63 ? 3.604 -16.484 -2.041 1 97.94 63 THR B C 1
ATOM 3072 O O . THR B 1 63 ? 4.234 -17.281 -2.744 1 97.94 63 THR B O 1
ATOM 3075 N N . MET B 1 64 ? 3.664 -16.516 -0.682 1 97.94 64 MET B N 1
ATOM 3076 C CA . MET B 1 64 ? 4.52 -17.469 0.027 1 97.94 64 MET B CA 1
ATOM 3077 C C . MET B 1 64 ? 4.051 -18.891 -0.206 1 97.94 64 MET B C 1
ATOM 3079 O O . MET B 1 64 ? 4.867 -19.797 -0.428 1 97.94 64 MET B O 1
ATOM 3083 N N . ALA B 1 65 ? 2.742 -19.016 -0.163 1 97.44 65 ALA B N 1
ATOM 3084 C CA . ALA B 1 65 ? 2.182 -20.359 -0.37 1 97.44 65 ALA B CA 1
ATOM 3085 C C . ALA B 1 65 ? 2.545 -20.891 -1.75 1 97.44 65 ALA B C 1
ATOM 3087 O O . ALA B 1 65 ? 2.889 -22.062 -1.893 1 97.44 65 ALA B O 1
ATOM 3088 N N . LEU B 1 66 ? 2.457 -20.047 -2.768 1 97.81 66 LEU B N 1
ATOM 3089 C CA . LEU B 1 66 ? 2.793 -20.469 -4.125 1 97.81 66 LEU B CA 1
ATOM 3090 C C . LEU B 1 66 ? 4.262 -20.859 -4.223 1 97.81 66 LEU B C 1
ATOM 3092 O O . LEU B 1 66 ? 4.582 -21.938 -4.754 1 97.81 66 LEU B O 1
ATOM 3096 N N . LEU B 1 67 ? 5.141 -20.062 -3.713 1 97.62 67 LEU B N 1
ATOM 3097 C CA . LEU B 1 67 ? 6.574 -20.344 -3.785 1 97.62 67 LEU B CA 1
ATOM 3098 C C . LEU B 1 67 ? 6.93 -21.594 -2.996 1 97.62 67 LEU B C 1
ATOM 3100 O O . LEU B 1 67 ? 7.758 -22.391 -3.438 1 97.62 67 LEU B O 1
ATOM 3104 N N . GLU B 1 68 ? 6.34 -21.734 -1.793 1 97.38 68 GLU B N 1
ATOM 3105 C CA . GLU B 1 68 ? 6.586 -22.938 -0.982 1 97.38 68 GLU B CA 1
ATOM 3106 C C . GLU B 1 68 ? 6.102 -24.188 -1.693 1 97.38 68 GLU B C 1
ATOM 3108 O O . GLU B 1 68 ? 6.762 -25.234 -1.64 1 97.38 68 GLU B O 1
ATOM 3113 N N . MET B 1 69 ? 5 -24.094 -2.324 1 97.25 69 MET B N 1
ATOM 3114 C CA . MET B 1 69 ? 4.461 -25.234 -3.062 1 97.25 69 MET B CA 1
ATOM 3115 C C . MET B 1 69 ? 5.391 -25.641 -4.203 1 97.25 69 MET B C 1
ATOM 3117 O O . MET B 1 69 ? 5.633 -26.828 -4.426 1 97.25 69 MET B O 1
ATOM 3121 N N . GLU B 1 70 ? 5.879 -24.688 -4.945 1 96.69 70 GLU B N 1
ATOM 3122 C CA . GLU B 1 70 ? 6.82 -24.969 -6.027 1 96.69 70 GLU B CA 1
ATOM 3123 C C . GLU B 1 70 ? 8.109 -25.578 -5.492 1 96.69 70 GLU B C 1
ATOM 3125 O O . GLU B 1 70 ? 8.664 -26.5 -6.109 1 96.69 70 GLU B O 1
ATOM 3130 N N . GLU B 1 71 ? 8.594 -25.078 -4.359 1 96.62 71 GLU B N 1
ATOM 3131 C CA . GLU B 1 71 ? 9.758 -25.656 -3.703 1 96.62 71 GLU B CA 1
ATOM 3132 C C . GLU B 1 71 ? 9.508 -27.125 -3.35 1 96.62 71 GLU B C 1
ATOM 3134 O O . GLU B 1 71 ? 10.344 -27.984 -3.635 1 96.62 71 GLU B O 1
ATOM 3139 N N . MET B 1 72 ? 8.383 -27.375 -2.729 1 96.56 72 MET B N 1
ATOM 3140 C CA . MET B 1 72 ? 8.047 -28.734 -2.318 1 96.56 72 MET B CA 1
ATOM 3141 C C . MET B 1 72 ? 7.977 -29.656 -3.525 1 96.56 72 MET B C 1
ATOM 3143 O O . MET B 1 72 ? 8.391 -30.828 -3.449 1 96.56 72 MET B O 1
ATOM 3147 N N . ALA B 1 73 ? 7.43 -29.188 -4.633 1 96.69 73 ALA B N 1
ATOM 3148 C CA . ALA B 1 73 ? 7.355 -29.984 -5.859 1 96.69 73 ALA B CA 1
ATOM 3149 C C . ALA B 1 73 ? 8.75 -30.359 -6.344 1 96.69 73 ALA B C 1
ATOM 3151 O O . ALA B 1 73 ? 8.984 -31.516 -6.723 1 96.69 73 ALA B O 1
ATOM 3152 N N . ALA B 1 74 ? 9.641 -29.422 -6.375 1 95.38 74 ALA B N 1
ATOM 3153 C CA . ALA B 1 74 ? 11.016 -29.688 -6.785 1 95.38 74 ALA B CA 1
ATOM 3154 C C . ALA B 1 74 ? 11.68 -30.688 -5.859 1 95.38 74 ALA B C 1
ATOM 3156 O O . ALA B 1 74 ? 12.375 -31.609 -6.32 1 95.38 74 ALA B O 1
ATOM 3157 N N . LEU B 1 75 ? 11.484 -30.516 -4.543 1 94.69 75 LEU B N 1
ATOM 3158 C CA . LEU B 1 75 ? 12.078 -31.422 -3.559 1 94.69 75 LEU B CA 1
ATOM 3159 C C . LEU B 1 75 ? 11.516 -32.812 -3.697 1 94.69 75 LEU B C 1
ATOM 3161 O O . LEU B 1 75 ? 12.25 -33.812 -3.564 1 94.69 75 LEU B O 1
ATOM 3165 N N . HIS B 1 76 ? 10.25 -32.906 -3.916 1 93.62 76 HIS B N 1
ATOM 3166 C CA . HIS B 1 76 ? 9.625 -34.219 -4.117 1 93.62 76 HIS B CA 1
ATOM 3167 C C . HIS B 1 76 ? 10.219 -34.938 -5.328 1 93.62 76 HIS B C 1
ATOM 3169 O O . HIS B 1 76 ? 10.445 -36.156 -5.293 1 93.62 76 HIS B O 1
ATOM 3175 N N . LYS B 1 77 ? 10.445 -34.188 -6.383 1 92.56 77 LYS B N 1
ATOM 3176 C CA . LYS B 1 77 ? 11.062 -34.75 -7.57 1 92.56 77 LYS B CA 1
ATOM 3177 C C . LYS B 1 77 ? 12.469 -35.281 -7.262 1 92.56 77 LYS B C 1
ATOM 3179 O O . LYS B 1 77 ? 12.852 -36.344 -7.719 1 92.56 77 LYS B O 1
ATOM 3184 N N . LEU B 1 78 ? 13.227 -34.531 -6.488 1 90.69 78 LEU B N 1
ATOM 3185 C CA . LEU B 1 78 ? 14.57 -34.938 -6.09 1 90.69 78 LEU B CA 1
ATOM 3186 C C . LEU B 1 78 ? 14.531 -36.219 -5.258 1 90.69 78 LEU B C 1
ATOM 3188 O O . LEU B 1 78 ? 15.359 -37.125 -5.445 1 90.69 78 LEU B O 1
ATOM 3192 N N . GLU B 1 79 ? 13.594 -36.281 -4.367 1 88.69 79 GLU B N 1
ATOM 3193 C CA . GLU B 1 79 ? 13.438 -37.469 -3.531 1 88.69 79 GLU B CA 1
ATOM 3194 C C . GLU B 1 79 ? 13.141 -38.688 -4.379 1 88.69 79 GLU B C 1
ATOM 3196 O O . GLU B 1 79 ? 13.68 -39.781 -4.113 1 88.69 79 GLU B O 1
ATOM 3201 N N . LYS B 1 80 ? 12.281 -38.5 -5.363 1 87.06 80 LYS B N 1
ATOM 3202 C CA . LYS B 1 80 ? 11.977 -39.625 -6.262 1 87.06 80 LYS B CA 1
ATOM 3203 C C . LYS B 1 80 ? 13.219 -40.062 -7.027 1 87.06 80 LYS B C 1
ATOM 3205 O O . LYS B 1 80 ? 13.438 -41.281 -7.211 1 87.06 80 LYS B O 1
ATOM 3210 N N . LEU B 1 81 ? 14.023 -39.125 -7.477 1 83.69 81 LEU B N 1
ATOM 3211 C CA . LEU B 1 81 ? 15.266 -39.438 -8.172 1 83.69 81 LEU B CA 1
ATOM 3212 C C . LEU B 1 81 ? 16.219 -40.219 -7.25 1 83.69 81 LEU B C 1
ATOM 3214 O O . LEU B 1 81 ? 16.906 -41.125 -7.684 1 83.69 81 LEU B O 1
ATOM 3218 N N . MET B 1 82 ? 16.281 -39.844 -6.004 1 83.38 82 MET B N 1
ATOM 3219 C CA . MET B 1 82 ? 17.125 -40.5 -5.023 1 83.38 82 MET B CA 1
ATOM 3220 C C . MET B 1 82 ? 16.672 -41.938 -4.785 1 83.38 82 MET B C 1
ATOM 3222 O O . MET B 1 82 ? 17.5 -42.844 -4.723 1 83.38 82 MET B O 1
ATOM 3226 N N . GLU B 1 83 ? 15.344 -42.094 -4.695 1 82.81 83 GLU B N 1
ATOM 3227 C CA . GLU B 1 83 ? 14.789 -43.438 -4.496 1 82.81 83 GLU B CA 1
ATOM 3228 C C . GLU B 1 83 ? 15.094 -44.344 -5.688 1 82.81 83 GLU B C 1
ATOM 3230 O O . GLU B 1 83 ? 15.445 -45.5 -5.508 1 82.81 83 GLU B O 1
ATOM 3235 N N . GLU B 1 84 ? 14.945 -43.781 -6.918 1 79.06 84 GLU B N 1
ATOM 3236 C CA . GLU B 1 84 ? 15.211 -44.562 -8.133 1 79.06 84 GLU B CA 1
ATOM 3237 C C . GLU B 1 84 ? 16.688 -44.938 -8.227 1 79.06 84 GLU B C 1
ATOM 3239 O O . GLU B 1 84 ? 17.016 -46 -8.742 1 79.06 84 GLU B O 1
ATOM 3244 N N . SER B 1 85 ? 17.547 -44.062 -7.785 1 75.75 85 SER B N 1
ATOM 3245 C CA . SER B 1 85 ? 18.984 -44.312 -7.82 1 75.75 85 SER B CA 1
ATOM 3246 C C . SER B 1 85 ? 19.359 -45.438 -6.859 1 75.75 85 SER B C 1
ATOM 3248 O O . SER B 1 85 ? 20.312 -46.188 -7.109 1 75.75 85 SER B O 1
ATOM 3250 N N . CYS B 1 86 ? 18.734 -45.625 -5.781 1 72.12 86 CYS B N 1
ATOM 3251 C CA . CYS B 1 86 ? 19.062 -46.594 -4.754 1 72.12 86 CYS B CA 1
ATOM 3252 C C . CYS B 1 86 ? 18.594 -48 -5.156 1 72.12 86 CYS B C 1
ATOM 3254 O O . CYS B 1 86 ? 19.109 -49 -4.668 1 72.12 86 CYS B O 1
ATOM 3256 N N . VAL B 1 87 ? 17.672 -48.156 -6.035 1 68.94 87 VAL B N 1
ATOM 3257 C CA . VAL B 1 87 ? 17.078 -49.438 -6.324 1 68.94 87 VAL B CA 1
ATOM 3258 C C . VAL B 1 87 ? 17.859 -50.125 -7.449 1 68.94 87 VAL B C 1
ATOM 3260 O O . VAL B 1 87 ? 17.953 -51.375 -7.488 1 68.94 87 VAL B O 1
ATOM 3263 N N . THR B 1 88 ? 18.469 -49.406 -8.484 1 62.22 88 THR B N 1
ATOM 3264 C CA . THR B 1 88 ? 18.938 -50.094 -9.688 1 62.22 88 THR B CA 1
ATOM 3265 C C . THR B 1 88 ? 20.344 -50.625 -9.484 1 62.22 88 THR B C 1
ATOM 3267 O O . THR B 1 88 ? 21.281 -49.875 -9.203 1 62.22 88 THR B O 1
ATOM 3270 N N . MET B 1 89 ? 20.578 -51.844 -8.93 1 59.28 89 MET B N 1
ATOM 3271 C CA . MET B 1 89 ? 21.844 -52.531 -8.719 1 59.28 89 MET B CA 1
ATOM 3272 C C . MET B 1 89 ? 22.375 -53.094 -10.023 1 59.28 89 MET B C 1
ATOM 3274 O O . MET B 1 89 ? 23.469 -53.688 -10.062 1 59.28 89 MET B O 1
ATOM 3278 N N . ASN B 1 90 ? 21.656 -53.25 -11.023 1 56.44 90 ASN B N 1
ATOM 3279 C CA . ASN B 1 90 ? 22.219 -53.875 -12.211 1 56.44 90 ASN B CA 1
ATOM 3280 C C . ASN B 1 90 ? 22.938 -52.875 -13.109 1 56.44 90 ASN B C 1
ATOM 3282 O O . ASN B 1 90 ? 22.562 -51.719 -13.141 1 56.44 90 ASN B O 1
ATOM 3286 N N . GLU B 1 91 ? 24.156 -53.125 -13.648 1 57.41 91 GLU B N 1
ATOM 3287 C CA . GLU B 1 91 ? 25.125 -52.312 -14.383 1 57.41 91 GLU B CA 1
ATOM 3288 C C . GLU B 1 91 ? 24.422 -51.469 -15.438 1 57.41 91 GLU B C 1
ATOM 3290 O O . GLU B 1 91 ? 24.688 -50.25 -15.547 1 57.41 91 GLU B O 1
ATOM 3295 N N . GLU B 1 92 ? 23.906 -52.062 -16.531 1 57 92 GLU B N 1
ATOM 3296 C CA . GLU B 1 92 ? 23.344 -51.375 -17.688 1 57 92 GLU B CA 1
ATOM 3297 C C . GLU B 1 92 ? 22.312 -50.344 -17.266 1 57 92 GLU B C 1
ATOM 3299 O O . GLU B 1 92 ? 22.234 -49.25 -17.844 1 57 92 GLU B O 1
ATOM 3304 N N . ARG B 1 93 ? 21.844 -50.531 -16.266 1 64.69 93 ARG B N 1
ATOM 3305 C CA . ARG B 1 93 ? 20.734 -49.719 -15.781 1 64.69 93 ARG B CA 1
ATOM 3306 C C . ARG B 1 93 ? 21.219 -48.531 -14.977 1 64.69 93 ARG B C 1
ATOM 3308 O O . ARG B 1 93 ? 20.562 -47.469 -14.922 1 64.69 93 ARG B O 1
ATOM 3315 N N . VAL B 1 94 ? 22.562 -48.719 -14.688 1 67.62 94 VAL B N 1
ATOM 3316 C CA . VAL B 1 94 ? 23.109 -47.656 -13.867 1 67.62 94 VAL B CA 1
ATOM 3317 C C . VAL B 1 94 ? 23.344 -46.406 -14.719 1 67.62 94 VAL B C 1
ATOM 3319 O O . VAL B 1 94 ? 23.047 -45.281 -14.289 1 67.62 94 VAL B O 1
ATOM 3322 N N . LYS B 1 95 ? 23.922 -46.594 -16.031 1 67.12 95 LYS B N 1
ATOM 3323 C CA . LYS B 1 95 ? 24.141 -45.438 -16.891 1 67.12 95 LYS B CA 1
ATOM 3324 C C . LYS B 1 95 ? 22.828 -44.719 -17.219 1 67.12 95 LYS B C 1
ATOM 3326 O O . LYS B 1 95 ? 22.766 -43.5 -17.172 1 67.12 95 LYS B O 1
ATOM 3331 N N . GLU B 1 96 ? 21.859 -45.438 -17.609 1 68.94 96 GLU B N 1
ATOM 3332 C CA . GLU B 1 96 ? 20.547 -44.875 -17.906 1 68.94 96 GLU B CA 1
ATOM 3333 C C . GLU B 1 96 ? 19.969 -44.156 -16.688 1 68.94 96 GLU B C 1
ATOM 3335 O O . GLU B 1 96 ? 19.375 -43.094 -16.797 1 68.94 96 GLU B O 1
ATOM 3340 N N . LEU B 1 97 ? 20.328 -44.812 -15.664 1 68.19 97 LEU B N 1
ATOM 3341 C CA . LEU B 1 97 ? 19.828 -44.281 -14.398 1 68.19 97 LEU B CA 1
ATOM 3342 C C . LEU B 1 97 ? 20.5 -42.969 -14.062 1 68.19 97 LEU B C 1
ATOM 3344 O O . LEU B 1 97 ? 19.844 -42.031 -13.594 1 68.19 97 LEU B O 1
ATOM 3348 N N . LEU B 1 98 ? 21.812 -42.969 -14.383 1 72 98 LEU B N 1
ATOM 3349 C CA . LEU B 1 98 ? 22.562 -41.75 -14.039 1 72 98 LEU B CA 1
ATOM 3350 C C . LEU B 1 98 ? 22.109 -40.594 -14.898 1 72 98 LEU B C 1
ATOM 3352 O O . LEU B 1 98 ? 22.078 -39.438 -14.43 1 72 98 LEU B O 1
ATOM 3356 N N . THR B 1 99 ? 21.734 -40.844 -16.125 1 69.81 99 THR B N 1
ATOM 3357 C CA . THR B 1 99 ? 21.266 -39.781 -17 1 69.81 99 THR B CA 1
ATOM 3358 C C . THR B 1 99 ? 19.875 -39.281 -16.562 1 69.81 99 THR B C 1
ATOM 3360 O O . THR B 1 99 ? 19.609 -38.094 -16.562 1 69.81 99 THR B O 1
ATOM 3363 N N . ALA B 1 100 ? 19.125 -40.219 -16.078 1 67.19 100 ALA B N 1
ATOM 3364 C CA . ALA B 1 100 ? 17.75 -39.906 -15.68 1 67.19 100 ALA B CA 1
ATOM 3365 C C . ALA B 1 100 ? 17.719 -39.156 -14.344 1 67.19 100 ALA B C 1
ATOM 3367 O O . ALA B 1 100 ? 16.75 -38.469 -14.047 1 67.19 100 ALA B O 1
ATOM 3368 N N . THR B 1 101 ? 18.797 -39.344 -13.641 1 74.94 101 THR B N 1
ATOM 3369 C CA . THR B 1 101 ? 18.781 -38.781 -12.289 1 74.94 101 THR B CA 1
ATOM 3370 C C . THR B 1 101 ? 19.719 -37.594 -12.188 1 74.94 101 THR B C 1
ATOM 3372 O O . THR B 1 101 ? 20.266 -37.312 -11.117 1 74.94 101 THR B O 1
ATOM 3375 N N . ASP B 1 102 ? 19.922 -36.938 -13.336 1 80.31 102 ASP B N 1
ATOM 3376 C CA . ASP B 1 102 ? 20.766 -35.75 -13.352 1 80.31 102 ASP B CA 1
ATOM 3377 C C . ASP B 1 102 ? 20.172 -34.625 -12.492 1 80.31 102 ASP B C 1
ATOM 3379 O O . ASP B 1 102 ? 19.125 -34.094 -12.812 1 80.31 102 ASP B O 1
ATOM 3383 N N . PRO B 1 103 ? 20.859 -34.375 -11.352 1 83.06 103 PRO B N 1
ATOM 3384 C CA . PRO B 1 103 ? 20.375 -33.344 -10.469 1 83.06 103 PRO B CA 1
ATOM 3385 C C . PRO B 1 103 ? 20.25 -31.984 -11.172 1 83.06 103 PRO B C 1
ATOM 3387 O O . PRO B 1 103 ? 19.5 -31.109 -10.734 1 83.06 103 PRO B O 1
ATOM 3390 N N . GLY B 1 104 ? 21 -31.75 -12.227 1 85.06 104 GLY B N 1
ATOM 3391 C CA . GLY B 1 104 ? 21 -30.484 -12.961 1 85.06 104 GLY B CA 1
ATOM 3392 C C . GLY B 1 104 ? 19.688 -30.203 -13.664 1 85.06 104 GLY B C 1
ATOM 3393 O O . GLY B 1 104 ? 19.422 -29.062 -14.062 1 85.06 104 GLY B O 1
ATOM 3394 N N . LEU B 1 105 ? 18.859 -31.203 -13.773 1 85.75 105 LEU B N 1
ATOM 3395 C CA . LEU B 1 105 ? 17.594 -31.062 -14.477 1 85.75 105 LEU B CA 1
ATOM 3396 C C . LEU B 1 105 ? 16.547 -30.438 -13.562 1 85.75 105 LEU B C 1
ATOM 3398 O O . LEU B 1 105 ? 15.508 -29.953 -14.031 1 85.75 105 LEU B O 1
ATOM 3402 N N . ILE B 1 106 ? 16.797 -30.469 -12.273 1 91.69 106 ILE B N 1
ATOM 3403 C CA . ILE B 1 106 ? 15.859 -29.922 -11.312 1 91.69 106 ILE B CA 1
ATOM 3404 C C . ILE B 1 106 ? 16.328 -28.531 -10.875 1 91.69 106 ILE B C 1
ATOM 3406 O O . ILE B 1 106 ? 17.406 -28.375 -10.32 1 91.69 106 ILE B O 1
ATOM 3410 N N . LYS B 1 107 ? 15.555 -27.531 -11.266 1 91 107 LYS B N 1
ATOM 3411 C CA . LYS B 1 107 ? 15.898 -26.156 -10.922 1 91 107 LYS B CA 1
ATOM 3412 C C . LYS B 1 107 ? 14.648 -25.359 -10.562 1 91 107 LYS B C 1
ATOM 3414 O O . LYS B 1 107 ? 13.555 -25.656 -11.031 1 91 107 LYS B O 1
ATOM 3419 N N . LEU B 1 108 ? 14.898 -24.453 -9.711 1 93.19 108 LEU B N 1
ATOM 3420 C CA . LEU B 1 108 ? 13.836 -23.5 -9.43 1 93.19 108 LEU B CA 1
ATOM 3421 C C . LEU B 1 108 ? 13.672 -22.5 -10.578 1 93.19 108 LEU B C 1
ATOM 3423 O O . LEU B 1 108 ? 14.641 -22.203 -11.281 1 93.19 108 LEU B O 1
ATOM 3427 N N . ASP B 1 109 ? 12.5 -22.016 -10.797 1 95.44 109 ASP B N 1
ATOM 3428 C CA . ASP B 1 109 ? 12.227 -20.984 -11.805 1 95.44 109 ASP B CA 1
ATOM 3429 C C . ASP B 1 109 ? 12.633 -19.609 -11.289 1 95.44 109 ASP B C 1
ATOM 3431 O O . ASP B 1 109 ? 11.789 -18.844 -10.82 1 95.44 109 ASP B O 1
ATOM 3435 N N . THR B 1 110 ? 13.867 -19.234 -11.43 1 94.12 110 THR B N 1
ATOM 3436 C CA . THR B 1 110 ? 14.406 -17.984 -10.891 1 94.12 110 THR B CA 1
ATOM 3437 C C . THR B 1 110 ? 13.852 -16.797 -11.656 1 94.12 110 THR B C 1
ATOM 3439 O O . THR B 1 110 ? 13.664 -15.719 -11.078 1 94.12 110 THR B O 1
ATOM 3442 N N . ALA B 1 111 ? 13.625 -16.953 -12.93 1 95.69 111 ALA B N 1
ATOM 3443 C CA . ALA B 1 111 ? 13.078 -15.859 -13.727 1 95.69 111 ALA B CA 1
ATOM 3444 C C . ALA B 1 111 ? 11.711 -15.43 -13.203 1 95.69 111 ALA B C 1
ATOM 3446 O O . ALA B 1 111 ? 11.461 -14.234 -13.016 1 95.69 111 ALA B O 1
ATOM 3447 N N . LYS B 1 112 ? 10.867 -16.312 -12.992 1 97.19 112 LYS B N 1
ATOM 3448 C CA . LYS B 1 112 ? 9.539 -16.047 -12.453 1 97.19 112 LYS B CA 1
ATOM 3449 C C . LYS B 1 112 ? 9.625 -15.414 -11.062 1 97.19 112 LYS B C 1
ATOM 3451 O O . LYS B 1 112 ? 8.93 -14.438 -10.773 1 97.19 112 LYS B O 1
ATOM 3456 N N . SER B 1 113 ? 10.445 -16.047 -10.195 1 97.25 113 SER B N 1
ATOM 3457 C CA . SER B 1 113 ? 10.578 -15.531 -8.836 1 97.25 113 SER B CA 1
ATOM 3458 C C . SER B 1 113 ? 11.133 -14.109 -8.828 1 97.25 113 SER B C 1
ATOM 3460 O O . SER B 1 113 ? 10.727 -13.281 -8.016 1 97.25 113 SER B O 1
ATOM 3462 N N . ASP B 1 114 ? 12.07 -13.852 -9.75 1 97.75 114 ASP B N 1
ATOM 3463 C CA . ASP B 1 114 ? 12.609 -12.508 -9.883 1 97.75 114 ASP B CA 1
ATOM 3464 C C . ASP B 1 114 ? 11.531 -11.516 -10.312 1 97.75 114 ASP B C 1
ATOM 3466 O O . ASP B 1 114 ? 11.516 -10.367 -9.867 1 97.75 114 ASP B O 1
ATOM 3470 N N . GLN B 1 115 ? 10.664 -11.938 -11.195 1 98 115 GLN B N 1
ATOM 3471 C CA . GLN B 1 115 ? 9.562 -11.086 -11.625 1 98 115 GLN B CA 1
ATOM 3472 C C . GLN B 1 115 ? 8.617 -10.789 -10.461 1 98 115 GLN B C 1
ATOM 3474 O O . GLN B 1 115 ? 8.141 -9.664 -10.305 1 98 115 GLN B O 1
ATOM 3479 N N . LEU B 1 116 ? 8.352 -11.82 -9.617 1 98 116 LEU B N 1
ATOM 3480 C CA . LEU B 1 116 ? 7.535 -11.625 -8.43 1 98 116 LEU B CA 1
ATOM 3481 C C . LEU B 1 116 ? 8.164 -10.586 -7.5 1 98 116 LEU B C 1
ATOM 3483 O O . LEU B 1 116 ? 7.477 -9.695 -7.004 1 98 116 LEU B O 1
ATOM 3487 N N . LEU B 1 117 ? 9.469 -10.773 -7.27 1 98.38 117 LEU B N 1
ATOM 3488 C CA . LEU B 1 117 ? 10.211 -9.828 -6.441 1 98.38 117 LEU B CA 1
ATOM 3489 C C . LEU B 1 117 ? 10.141 -8.422 -7.027 1 98.38 117 LEU B C 1
ATOM 3491 O O . LEU B 1 117 ? 9.93 -7.453 -6.297 1 98.38 117 LEU B O 1
ATOM 3495 N N . GLY B 1 118 ? 10.305 -8.336 -8.359 1 98.44 118 GLY B N 1
ATOM 3496 C CA . GLY B 1 118 ? 10.203 -7.051 -9.039 1 98.44 118 GLY B CA 1
ATOM 3497 C C . GLY B 1 118 ? 8.852 -6.383 -8.844 1 98.44 118 GLY B C 1
ATOM 3498 O O . GLY B 1 118 ? 8.781 -5.184 -8.57 1 98.44 118 GLY B O 1
ATOM 3499 N N . LEU B 1 119 ? 7.797 -7.129 -9 1 98.12 119 LEU B N 1
ATOM 3500 C CA . LEU B 1 119 ? 6.449 -6.598 -8.836 1 98.12 119 LEU B CA 1
ATOM 3501 C C . LEU B 1 119 ? 6.215 -6.133 -7.402 1 98.12 119 LEU B C 1
ATOM 3503 O O . LEU B 1 119 ? 5.598 -5.09 -7.176 1 98.12 119 LEU B O 1
ATOM 3507 N N . SER B 1 120 ? 6.691 -6.93 -6.406 1 98.38 120 SER B N 1
ATOM 3508 C CA . SER B 1 120 ? 6.574 -6.547 -5 1 98.38 120 SER B CA 1
ATOM 3509 C C . SER B 1 120 ? 7.344 -5.262 -4.715 1 98.38 120 SER B C 1
ATOM 3511 O O . SER B 1 120 ? 6.863 -4.395 -3.984 1 98.38 120 SER B O 1
ATOM 3513 N N . ASN B 1 121 ? 8.516 -5.191 -5.289 1 98.44 121 ASN B N 1
ATOM 3514 C CA . ASN B 1 121 ? 9.312 -3.984 -5.129 1 98.44 121 ASN B CA 1
ATOM 3515 C C . ASN B 1 121 ? 8.625 -2.768 -5.734 1 98.44 121 ASN B C 1
ATOM 3517 O O . ASN B 1 121 ? 8.633 -1.684 -5.148 1 98.44 121 ASN B O 1
ATOM 3521 N N . ASN B 1 122 ? 8.062 -2.941 -6.91 1 98 122 ASN B N 1
ATOM 3522 C CA . ASN B 1 122 ? 7.34 -1.846 -7.551 1 98 122 ASN B CA 1
ATOM 3523 C C . ASN B 1 122 ? 6.176 -1.359 -6.691 1 98 122 ASN B C 1
ATOM 3525 O O . ASN B 1 122 ? 5.938 -0.156 -6.586 1 98 122 ASN B O 1
ATOM 3529 N N . LEU B 1 123 ? 5.441 -2.271 -6.133 1 98.25 123 LEU B N 1
ATOM 3530 C CA . LEU B 1 123 ? 4.336 -1.904 -5.254 1 98.25 123 LEU B CA 1
ATOM 3531 C C . LEU B 1 123 ? 4.836 -1.104 -4.055 1 98.25 123 LEU B C 1
ATOM 3533 O O . LEU B 1 123 ? 4.242 -0.086 -3.693 1 98.25 123 LEU B O 1
ATOM 3537 N N . LEU B 1 124 ? 5.957 -1.524 -3.434 1 98.5 124 LEU B N 1
ATOM 3538 C CA . LEU B 1 124 ? 6.566 -0.815 -2.316 1 98.5 124 LEU B CA 1
ATOM 3539 C C . LEU B 1 124 ? 6.941 0.609 -2.715 1 98.5 124 LEU B C 1
ATOM 3541 O O . LEU B 1 124 ? 6.617 1.562 -2 1 98.5 124 LEU B O 1
ATOM 3545 N N . LEU B 1 125 ? 7.613 0.715 -3.891 1 98 125 LEU B N 1
ATOM 3546 C CA . LEU B 1 125 ? 8.039 2.027 -4.367 1 98 125 LEU B CA 1
ATOM 3547 C C . LEU B 1 125 ? 6.84 2.939 -4.59 1 98 125 LEU B C 1
ATOM 3549 O O . LEU B 1 125 ? 6.898 4.137 -4.293 1 98 125 LEU B O 1
ATOM 3553 N N . PHE B 1 126 ? 5.816 2.436 -5.055 1 97.19 126 PHE B N 1
ATOM 3554 C CA . PHE B 1 126 ? 4.605 3.215 -5.281 1 97.19 126 PHE B CA 1
ATOM 3555 C C . PHE B 1 126 ? 4.027 3.709 -3.959 1 97.19 126 PHE B C 1
ATOM 3557 O O . PHE B 1 126 ? 3.684 4.887 -3.826 1 97.19 126 PHE B O 1
ATOM 3564 N N . ILE B 1 127 ? 3.867 2.773 -3.01 1 98.06 127 ILE B N 1
ATOM 3565 C CA . ILE B 1 127 ? 3.33 3.156 -1.709 1 98.06 127 ILE B CA 1
ATOM 3566 C C . ILE B 1 127 ? 4.18 4.273 -1.107 1 98.06 127 ILE B C 1
ATOM 3568 O O . ILE B 1 127 ? 3.645 5.281 -0.634 1 98.06 127 ILE B O 1
ATOM 3572 N N . ARG B 1 128 ? 5.527 4.125 -1.216 1 97.19 128 ARG B N 1
ATOM 3573 C CA . ARG B 1 128 ? 6.453 5.121 -0.682 1 97.19 128 ARG B CA 1
ATOM 3574 C C . ARG B 1 128 ? 6.258 6.469 -1.364 1 97.19 128 ARG B C 1
ATOM 3576 O O . ARG B 1 128 ? 6.438 7.52 -0.742 1 97.19 128 ARG B O 1
ATOM 3583 N N . SER B 1 129 ? 5.902 6.434 -2.635 1 96.69 129 SER B N 1
ATOM 3584 C CA . SER B 1 129 ? 5.719 7.672 -3.387 1 96.69 129 SER B CA 1
ATOM 3585 C C . SER B 1 129 ? 4.43 8.375 -2.984 1 96.69 129 SER B C 1
ATOM 3587 O O . SER B 1 129 ? 4.277 9.578 -3.211 1 96.69 129 SER B O 1
ATOM 3589 N N . GLN B 1 130 ? 3.502 7.695 -2.447 1 95.56 130 GLN B N 1
ATOM 3590 C CA . GLN B 1 130 ? 2.189 8.25 -2.131 1 95.56 130 GLN B CA 1
ATOM 3591 C C . GLN B 1 130 ? 2.139 8.758 -0.693 1 95.56 130 GLN B C 1
ATOM 3593 O O . GLN B 1 130 ? 1.249 9.531 -0.335 1 95.56 130 GLN B O 1
ATOM 3598 N N . ILE B 1 131 ? 3.072 8.289 0.179 1 95.31 131 ILE B N 1
ATOM 3599 C CA . ILE B 1 131 ? 3.057 8.648 1.593 1 95.31 131 ILE B CA 1
ATOM 3600 C C . ILE B 1 131 ? 4.234 9.578 1.901 1 95.31 131 ILE B C 1
ATOM 3602 O O . ILE B 1 131 ? 5.25 9.555 1.203 1 95.31 131 ILE B O 1
ATOM 3606 N N . PRO B 1 132 ? 4.168 10.375 2.908 1 96.88 132 PRO B N 1
ATOM 3607 C CA . PRO B 1 132 ? 3.072 10.555 3.867 1 96.88 132 PRO B CA 1
ATOM 3608 C C . PRO B 1 132 ? 1.862 11.258 3.258 1 96.88 132 PRO B C 1
ATOM 3610 O O . PRO B 1 132 ? 2.012 12.289 2.6 1 96.88 132 PRO B O 1
ATOM 3613 N N . ILE B 1 133 ? 0.672 10.812 3.557 1 97.62 133 ILE B N 1
ATOM 3614 C CA . ILE B 1 133 ? -0.565 11.383 3.029 1 97.62 133 ILE B CA 1
ATOM 3615 C C . ILE B 1 133 ? -0.723 12.82 3.516 1 97.62 133 ILE B C 1
ATOM 3617 O O . ILE B 1 133 ? -1.216 13.68 2.783 1 97.62 133 ILE B O 1
ATOM 3621 N N . THR B 1 134 ? -0.295 13.008 4.715 1 97.62 134 THR B N 1
ATOM 3622 C CA . THR B 1 134 ? -0.354 14.352 5.281 1 97.62 134 THR B CA 1
ATOM 3623 C C . THR B 1 134 ? 0.514 15.312 4.48 1 97.62 134 THR B C 1
ATOM 3625 O O . THR B 1 134 ? 0.127 16.469 4.25 1 97.62 134 THR B O 1
ATOM 3628 N N . LYS B 1 135 ? 1.69 14.914 4.141 1 97.31 135 LYS B N 1
ATOM 3629 C CA . LYS B 1 135 ? 2.578 15.742 3.326 1 97.31 135 LYS B CA 1
ATOM 3630 C C . LYS B 1 135 ? 1.932 16.094 1.99 1 97.31 135 LYS B C 1
ATOM 3632 O O . LYS B 1 135 ? 1.975 17.25 1.561 1 97.31 135 LYS B O 1
ATOM 3637 N N . ARG B 1 136 ? 1.34 15.086 1.354 1 96.88 136 ARG B N 1
ATOM 3638 C CA . ARG B 1 136 ? 0.665 15.305 0.079 1 96.88 136 ARG B CA 1
ATOM 3639 C C . ARG B 1 136 ? -0.46 16.328 0.224 1 96.88 136 ARG B C 1
ATOM 3641 O O . ARG B 1 136 ? -0.606 17.219 -0.612 1 96.88 136 ARG B O 1
ATOM 3648 N N . LEU B 1 137 ? -1.204 16.156 1.215 1 98.19 137 LEU B N 1
ATOM 3649 C CA . LEU B 1 137 ? -2.314 17.078 1.442 1 98.19 137 LEU B CA 1
ATOM 3650 C C . LEU B 1 137 ? -1.806 18.5 1.68 1 98.19 137 LEU B C 1
ATOM 3652 O O . LEU B 1 137 ? -2.244 19.438 1.013 1 98.19 137 LEU B O 1
ATOM 3656 N N . LEU B 1 138 ? -0.883 18.672 2.611 1 98.12 138 LEU B N 1
ATOM 3657 C CA . LEU B 1 138 ? -0.402 19.984 2.992 1 98.12 138 LEU B CA 1
ATOM 3658 C C . LEU B 1 138 ? 0.302 20.672 1.822 1 98.12 138 LEU B C 1
ATOM 3660 O O . LEU B 1 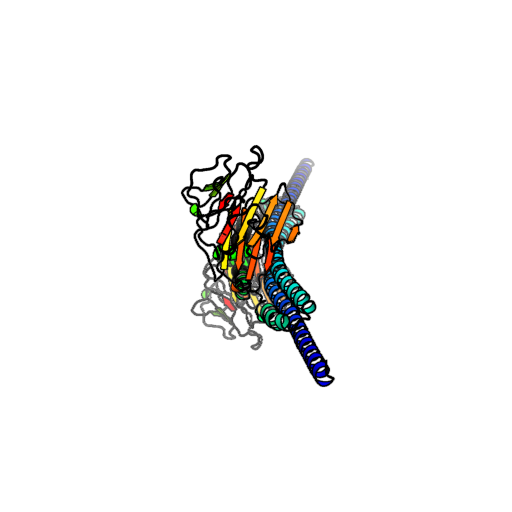138 ? 0.17 21.875 1.632 1 98.12 138 LEU B O 1
ATOM 3664 N N . LYS B 1 139 ? 1.007 19.922 1.044 1 97.12 139 LYS B N 1
ATOM 3665 C CA . LYS B 1 139 ? 1.663 20.484 -0.134 1 97.12 139 LYS B CA 1
ATOM 3666 C C . LYS B 1 139 ? 0.64 21 -1.14 1 97.12 139 LYS B C 1
ATOM 3668 O O . LYS B 1 139 ? 0.907 21.953 -1.866 1 97.12 139 LYS B O 1
ATOM 3673 N N . SER B 1 140 ? -0.52 20.375 -1.143 1 97.75 140 SER B N 1
ATOM 3674 C CA . SER B 1 140 ? -1.573 20.859 -2.027 1 97.75 140 SER B CA 1
ATOM 3675 C C . SER B 1 140 ? -2.088 22.219 -1.577 1 97.75 140 SER B C 1
ATOM 3677 O O . SER B 1 140 ? -2.736 22.938 -2.348 1 97.75 140 SER B O 1
ATOM 3679 N N . TYR B 1 141 ? -1.823 22.594 -0.344 1 98.31 141 TYR B N 1
ATOM 3680 C CA . TYR B 1 141 ? -2.215 23.875 0.21 1 98.31 141 TYR B CA 1
ATOM 3681 C C . TYR B 1 141 ? -1.073 24.875 0.11 1 98.31 141 TYR B C 1
ATOM 3683 O O . TYR B 1 141 ? -1.169 26 0.637 1 98.31 141 TYR B O 1
ATOM 3691 N N . SER B 1 142 ? 0.038 24.469 -0.541 1 98.38 142 SER B N 1
ATOM 3692 C CA . SER B 1 142 ? 1.204 25.344 -0.627 1 98.38 142 SER B CA 1
ATOM 3693 C C . SER B 1 142 ? 0.833 26.719 -1.199 1 98.38 142 SER B C 1
ATOM 3695 O O . SER B 1 142 ? 0.146 26.797 -2.219 1 98.38 142 SER B O 1
ATOM 3697 N N . THR B 1 143 ? 1.278 27.734 -0.573 1 98.06 143 THR B N 1
ATOM 3698 C CA . THR B 1 143 ? 0.906 29.109 -0.907 1 98.06 143 THR B CA 1
ATOM 3699 C C . THR B 1 143 ? 2.146 29.969 -1.141 1 98.06 143 THR B C 1
ATOM 3701 O O . THR B 1 143 ? 3.07 29.969 -0.323 1 98.06 143 THR B O 1
ATOM 3704 N N . GLU B 1 144 ? 2.141 30.672 -2.273 1 97 144 GLU B N 1
ATOM 3705 C CA . GLU B 1 144 ? 3.246 31.594 -2.547 1 97 144 GLU B CA 1
ATOM 3706 C C . GLU B 1 144 ? 3.244 32.75 -1.573 1 97 144 GLU B C 1
ATOM 3708 O O . GLU B 1 144 ? 2.184 33.281 -1.217 1 97 144 GLU B O 1
ATOM 3713 N N . VAL B 1 145 ? 4.496 33.094 -1.178 1 98.12 145 VAL B N 1
ATOM 3714 C CA . VAL B 1 145 ? 4.602 34.188 -0.214 1 98.12 145 VAL B CA 1
ATOM 3715 C C . VAL B 1 145 ? 5.93 34.906 -0.4 1 98.12 145 VAL B C 1
ATOM 3717 O O . VAL B 1 145 ? 6.934 34.281 -0.77 1 98.12 145 VAL B O 1
ATOM 3720 N N . VAL B 1 146 ? 5.867 36.219 -0.272 1 98.5 146 VAL B N 1
ATOM 3721 C CA . VAL B 1 146 ? 7.047 37.094 -0.366 1 98.5 146 VAL B CA 1
ATOM 3722 C C . VAL B 1 146 ? 7.156 37.938 0.885 1 98.5 146 VAL B C 1
ATOM 3724 O O . VAL B 1 146 ? 6.168 38.531 1.338 1 98.5 146 VAL B O 1
ATOM 3727 N N . LEU B 1 147 ? 8.359 38.062 1.41 1 98.62 147 LEU B N 1
ATOM 3728 C CA . LEU B 1 147 ? 8.586 38.906 2.582 1 98.62 147 LEU B CA 1
ATOM 3729 C C . LEU B 1 147 ? 8.57 40.375 2.203 1 98.62 147 LEU B C 1
ATOM 3731 O O . LEU B 1 147 ? 9.078 40.75 1.145 1 98.62 147 LEU B O 1
ATOM 3735 N N . ASP B 1 148 ? 8.047 41.156 3.037 1 98.31 148 ASP B N 1
ATOM 3736 C CA . ASP B 1 148 ? 7.926 42.594 2.824 1 98.31 148 ASP B CA 1
ATOM 3737 C C . ASP B 1 148 ? 9.094 43.344 3.457 1 98.31 148 ASP B C 1
ATOM 3739 O O . ASP B 1 148 ? 9.094 43.625 4.66 1 98.31 148 ASP B O 1
ATOM 3743 N N . PRO B 1 149 ? 10.008 43.844 2.676 1 97.81 149 PRO B N 1
ATOM 3744 C CA . PRO B 1 149 ? 11.141 44.594 3.248 1 97.81 149 PRO B CA 1
ATOM 3745 C C . PRO B 1 149 ? 10.711 45.812 4.023 1 97.81 149 PRO B C 1
ATOM 3747 O O . PRO B 1 149 ? 11.391 46.25 4.961 1 97.81 149 PRO B O 1
ATOM 3750 N N . SER B 1 150 ? 9.625 46.375 3.672 1 97.5 150 SER B N 1
ATOM 3751 C CA . SER B 1 150 ? 9.172 47.594 4.32 1 97.5 150 SER B CA 1
ATOM 3752 C C . SER B 1 150 ? 8.719 47.344 5.75 1 97.5 150 SER B C 1
ATOM 3754 O O . SER B 1 150 ? 8.641 48.25 6.566 1 97.5 150 SER B O 1
ATOM 3756 N N . SER B 1 151 ? 8.398 46.062 6.059 1 97.88 151 SER B N 1
ATOM 3757 C CA . SER B 1 151 ? 7.961 45.75 7.41 1 97.88 151 SER B CA 1
ATOM 3758 C C . SER B 1 151 ? 9.133 45.312 8.273 1 97.88 151 SER B C 1
ATOM 3760 O O . SER B 1 151 ? 9.016 45.219 9.5 1 97.88 151 SER B O 1
ATOM 3762 N N . ALA B 1 152 ? 10.289 45.031 7.672 1 98.12 152 ALA B N 1
ATOM 3763 C CA . ALA B 1 152 ? 11.398 44.344 8.328 1 98.12 152 ALA B CA 1
ATOM 3764 C C . ALA B 1 152 ? 12.141 45.281 9.281 1 98.12 152 ALA B C 1
ATOM 3766 O O . ALA B 1 152 ? 12.32 46.469 8.977 1 98.12 152 ALA B O 1
ATOM 3767 N N . HIS B 1 153 ? 12.539 44.75 10.422 1 96.94 153 HIS B N 1
ATOM 3768 C CA . HIS B 1 153 ? 13.477 45.469 11.281 1 96.94 153 HIS B CA 1
ATOM 3769 C C . HIS B 1 153 ? 14.703 45.938 10.492 1 96.94 153 HIS B C 1
ATOM 3771 O O . HIS B 1 153 ? 15.195 45.219 9.625 1 96.94 153 HIS B O 1
ATOM 3777 N N . PRO B 1 154 ? 15.211 47.031 10.883 1 97 154 PRO B N 1
ATOM 3778 C CA . PRO B 1 154 ? 16.328 47.594 10.109 1 97 154 PRO B CA 1
ATOM 3779 C C . PRO B 1 154 ? 17.578 46.719 10.148 1 97 154 PRO B C 1
ATOM 3781 O O . PRO B 1 154 ? 18.453 46.844 9.289 1 97 154 PRO B O 1
ATOM 3784 N N . LYS B 1 155 ? 17.625 45.844 11.07 1 97.19 155 LYS B N 1
ATOM 3785 C CA . LYS B 1 155 ? 18.797 44.969 11.18 1 97.19 155 LYS B CA 1
ATOM 3786 C C . LYS B 1 155 ? 18.578 43.656 10.445 1 97.19 155 LYS B C 1
ATOM 3788 O O . LYS B 1 155 ? 19.297 42.688 10.68 1 97.19 155 LYS B O 1
ATOM 3793 N N . LEU B 1 156 ? 17.609 43.594 9.656 1 98 156 LEU B N 1
ATOM 3794 C CA . LEU B 1 156 ? 17.375 42.406 8.828 1 98 156 LEU B CA 1
ATOM 3795 C C . LEU B 1 156 ? 17.656 42.719 7.359 1 98 156 LEU B C 1
ATOM 3797 O O . LEU B 1 156 ? 17.359 43.812 6.871 1 98 156 LEU B O 1
ATOM 3801 N N . ILE B 1 157 ? 18.266 41.75 6.738 1 97.62 157 ILE B N 1
ATOM 3802 C CA . ILE B 1 157 ? 18.469 41.812 5.293 1 97.62 157 ILE B CA 1
ATOM 3803 C C . ILE B 1 157 ? 17.5 40.844 4.605 1 97.62 157 ILE B C 1
ATOM 3805 O O . ILE B 1 157 ? 17.547 39.625 4.852 1 97.62 157 ILE B O 1
ATOM 3809 N N . ILE B 1 158 ? 16.672 41.375 3.758 1 98.06 158 ILE B N 1
ATOM 3810 C CA . ILE B 1 158 ? 15.734 40.562 2.986 1 98.06 158 ILE B CA 1
ATOM 3811 C C . ILE B 1 158 ? 16.312 40.281 1.592 1 98.06 158 ILE B C 1
ATOM 3813 O O . ILE B 1 158 ? 16.797 41.219 0.938 1 98.06 158 ILE B O 1
ATOM 3817 N N . SER B 1 159 ? 16.297 39.094 1.223 1 97.88 159 SER B N 1
ATOM 3818 C CA . SER B 1 159 ? 16.797 38.75 -0.105 1 97.88 159 SER B CA 1
ATOM 3819 C C . SER B 1 159 ? 16.031 39.5 -1.191 1 97.88 159 SER B C 1
ATOM 3821 O O . SER B 1 159 ? 14.875 39.906 -0.982 1 97.88 159 SER B O 1
ATOM 3823 N N . PRO B 1 160 ? 16.656 39.688 -2.367 1 96.69 160 PRO B N 1
ATOM 3824 C CA . PRO B 1 160 ? 15.977 40.375 -3.467 1 96.69 160 PRO B CA 1
ATOM 3825 C C . PRO B 1 160 ? 14.68 39.688 -3.881 1 96.69 160 PRO B C 1
ATOM 3827 O O . PRO B 1 160 ? 13.719 40.344 -4.27 1 96.69 160 PRO B O 1
ATOM 3830 N N . GLN B 1 161 ? 14.633 38.375 -3.775 1 96.19 161 GLN B N 1
ATOM 3831 C CA . GLN B 1 161 ? 13.445 37.594 -4.16 1 96.19 161 GLN B CA 1
ATOM 3832 C C . GLN B 1 161 ? 12.391 37.656 -3.061 1 96.19 161 GLN B C 1
ATOM 3834 O O . GLN B 1 161 ? 11.242 37.25 -3.281 1 96.19 161 GLN B O 1
ATOM 3839 N N . GLY B 1 162 ? 12.773 38.094 -1.867 1 98 162 GLY B N 1
ATOM 3840 C CA . GLY B 1 162 ? 11.852 38.188 -0.744 1 98 162 GLY B CA 1
ATOM 3841 C C . GLY B 1 162 ? 11.57 36.844 -0.085 1 98 162 GLY B C 1
ATOM 3842 O O . GLY B 1 162 ? 10.484 36.656 0.453 1 98 162 GLY B O 1
ATOM 3843 N N . ASP B 1 163 ? 12.492 35.938 -0.215 1 98.06 163 ASP B N 1
ATOM 3844 C CA . ASP B 1 163 ? 12.203 34.594 0.3 1 98.06 163 ASP B CA 1
ATOM 3845 C C . ASP B 1 163 ? 13.164 34.219 1.424 1 98.06 163 ASP B C 1
ATOM 3847 O O . ASP B 1 163 ? 13.164 33.062 1.887 1 98.06 163 ASP B O 1
ATOM 3851 N N . SER B 1 164 ? 14.008 35.125 1.89 1 98.38 164 SER B N 1
ATOM 3852 C CA . SER B 1 164 ? 14.883 34.812 3.02 1 98.38 164 SER B CA 1
ATOM 3853 C C . SER B 1 164 ? 15.195 36.094 3.816 1 98.38 164 SER B C 1
ATOM 3855 O O . SER B 1 164 ? 15.086 37.188 3.299 1 98.38 164 SER B O 1
ATOM 3857 N N . ALA B 1 165 ? 15.508 35.938 5.07 1 98.5 165 ALA B N 1
ATOM 3858 C CA . ALA B 1 165 ? 15.875 37 5.996 1 98.5 165 ALA B CA 1
ATOM 3859 C C . ALA B 1 165 ? 17.094 36.594 6.832 1 98.5 165 ALA B C 1
ATOM 3861 O O . ALA B 1 165 ? 17.172 35.469 7.328 1 98.5 165 ALA B O 1
ATOM 3862 N N . SER B 1 166 ? 18.016 37.469 6.938 1 97.12 166 SER B N 1
ATOM 3863 C CA . SER B 1 166 ? 19.188 37.25 7.762 1 97.12 166 SER B CA 1
ATOM 3864 C C . SER B 1 166 ? 19.453 38.469 8.656 1 97.12 166 SER B C 1
ATOM 3866 O O . SER B 1 166 ? 19.016 39.562 8.359 1 97.12 166 SER B O 1
ATOM 3868 N N . PHE B 1 167 ? 20.141 38.188 9.719 1 97.56 167 PHE B N 1
ATOM 3869 C CA . PHE B 1 167 ? 20.469 39.219 10.68 1 97.56 167 PHE B CA 1
ATOM 3870 C C . PHE B 1 167 ? 21.797 39.906 10.32 1 97.56 167 PHE B C 1
ATOM 3872 O O . PHE B 1 167 ? 22.703 39.25 9.812 1 97.56 167 PHE B O 1
ATOM 3879 N N . THR B 1 168 ? 21.844 41.188 10.477 1 95.88 168 THR B N 1
ATOM 3880 C CA . THR B 1 168 ? 23.078 41.969 10.383 1 95.88 168 THR B CA 1
ATOM 3881 C C . THR B 1 168 ? 23.219 42.906 11.578 1 95.88 168 THR B C 1
ATOM 3883 O O . THR B 1 168 ? 22.219 43.344 12.148 1 95.88 168 THR B O 1
ATOM 3886 N N . ASP B 1 169 ? 24.406 43.188 12 1 93.81 169 ASP B N 1
ATOM 3887 C CA . ASP B 1 169 ? 24.656 44.062 13.125 1 93.81 169 ASP B CA 1
ATOM 3888 C C . ASP B 1 169 ? 24.578 45.531 12.703 1 93.81 169 ASP B C 1
ATOM 3890 O O . ASP B 1 169 ? 24.578 46.438 13.547 1 93.81 169 ASP B O 1
ATOM 3894 N N . VAL B 1 170 ? 24.297 45.719 11.461 1 94.44 170 VAL B N 1
ATOM 3895 C CA . VAL B 1 170 ? 24.234 47.062 10.914 1 94.44 170 VAL B CA 1
ATOM 3896 C C . VAL B 1 170 ? 22.781 47.562 10.898 1 94.44 170 VAL B C 1
ATOM 3898 O O . VAL B 1 170 ? 21.906 46.844 10.414 1 94.44 170 VAL B O 1
ATOM 3901 N N . TRP B 1 171 ? 22.594 48.688 11.5 1 95.94 171 TRP B N 1
ATOM 3902 C CA . TRP B 1 171 ? 21.297 49.344 11.352 1 95.94 171 TRP B CA 1
ATOM 3903 C C . TRP B 1 171 ? 21.141 49.938 9.961 1 95.94 171 TRP B C 1
ATOM 3905 O O . TRP B 1 171 ? 21.688 51.031 9.672 1 95.94 171 TRP B O 1
ATOM 3915 N N . GLN B 1 172 ? 20.438 49.344 9.109 1 94.88 172 GLN B N 1
ATOM 3916 C CA . GLN B 1 172 ? 20.312 49.75 7.707 1 94.88 172 GLN B CA 1
ATOM 3917 C C . GLN B 1 172 ? 19.562 51.062 7.574 1 94.88 172 GLN B C 1
ATOM 3919 O O . GLN B 1 172 ? 18.734 51.406 8.422 1 94.88 172 GLN B O 1
ATOM 3924 N N . ASP B 1 173 ? 19.984 51.781 6.477 1 95 173 ASP B N 1
ATOM 3925 C CA . ASP B 1 173 ? 19.312 53.031 6.188 1 95 173 ASP B CA 1
ATOM 3926 C C . ASP B 1 173 ? 18.016 52.812 5.422 1 95 173 ASP B C 1
ATOM 3928 O O . ASP B 1 173 ? 17.984 52.906 4.195 1 95 173 ASP B O 1
ATOM 3932 N N . VAL B 1 174 ? 17.031 52.5 6.137 1 95.44 174 VAL B N 1
ATOM 3933 C CA . VAL B 1 174 ? 15.719 52.281 5.559 1 95.44 174 VAL B CA 1
ATOM 3934 C C . VAL B 1 174 ? 14.719 53.281 6.141 1 95.44 174 VAL B C 1
ATOM 3936 O O . VAL B 1 174 ? 14.891 53.75 7.27 1 95.44 174 VAL B O 1
ATOM 3939 N N . PRO B 1 175 ? 13.695 53.656 5.363 1 94.31 175 PRO B N 1
ATOM 3940 C CA . PRO B 1 175 ? 12.719 54.656 5.855 1 94.31 175 PRO B CA 1
ATOM 3941 C C . PRO B 1 175 ? 12 54.188 7.117 1 94.31 175 PRO B C 1
ATOM 3943 O O . PRO B 1 175 ? 11.664 53 7.242 1 94.31 175 PRO B O 1
ATOM 3946 N N . ASP B 1 176 ? 11.852 55.062 8.023 1 92.38 176 ASP B N 1
ATOM 3947 C CA . ASP B 1 176 ? 11.07 54.781 9.234 1 92.38 176 ASP B CA 1
ATOM 3948 C C . ASP B 1 176 ? 9.594 55.125 9.016 1 92.38 176 ASP B C 1
ATOM 3950 O O . ASP B 1 176 ? 9.258 56.188 8.492 1 92.38 176 ASP B O 1
ATOM 3954 N N . HIS B 1 177 ? 8.742 54.156 9.195 1 93.94 177 HIS B N 1
ATOM 3955 C CA . HIS B 1 177 ? 7.293 54.344 9.141 1 93.94 177 HIS B CA 1
ATOM 3956 C C . HIS B 1 177 ? 6.59 53.406 10.117 1 93.94 177 HIS B C 1
ATOM 3958 O O . HIS B 1 177 ? 7.203 52.469 10.656 1 93.94 177 HIS B O 1
ATOM 3964 N N . ASP B 1 178 ? 5.352 53.5 10.359 1 92.62 178 ASP B N 1
ATOM 3965 C CA . ASP B 1 178 ? 4.609 52.812 11.406 1 92.62 178 ASP B CA 1
ATOM 3966 C C . ASP B 1 178 ? 4.543 51.312 11.133 1 92.62 178 ASP B C 1
ATOM 3968 O O . ASP B 1 178 ? 4.387 50.531 12.055 1 92.62 178 ASP B O 1
ATOM 3972 N N . GLY B 1 179 ? 4.77 50.969 9.953 1 94.81 179 GLY B N 1
ATOM 3973 C CA . GLY B 1 179 ? 4.613 49.562 9.562 1 94.81 179 GLY B CA 1
ATOM 3974 C C . GLY B 1 179 ? 5.891 48.75 9.711 1 94.81 179 GLY B C 1
ATOM 3975 O O . GLY B 1 179 ? 5.887 47.531 9.523 1 94.81 179 GLY B O 1
ATOM 3976 N N . ARG B 1 180 ? 6.992 49.406 10.062 1 96.5 180 ARG B N 1
ATOM 3977 C CA . ARG B 1 180 ? 8.273 48.719 10.188 1 96.5 180 ARG B CA 1
ATOM 3978 C C . ARG B 1 180 ? 8.57 48.375 11.641 1 96.5 180 ARG B C 1
ATOM 3980 O O . ARG B 1 180 ? 8.352 49.188 12.539 1 96.5 180 ARG B O 1
ATOM 3987 N N . PHE B 1 181 ? 9.023 47.156 11.812 1 96.12 181 PHE B N 1
ATOM 3988 C CA . PHE B 1 181 ? 9.469 46.781 13.148 1 96.12 181 PHE B CA 1
ATOM 3989 C C . PHE B 1 181 ? 10.742 47.531 13.531 1 96.12 181 PHE B C 1
ATOM 3991 O O . PHE B 1 181 ? 11.594 47.781 12.68 1 96.12 181 PHE B O 1
ATOM 3998 N N . ASP B 1 182 ? 10.906 47.875 14.789 1 92.06 182 ASP B N 1
ATOM 3999 C CA . ASP B 1 182 ? 12.141 48.531 15.172 1 92.06 182 ASP B CA 1
ATOM 4000 C C . ASP B 1 182 ? 12.68 48 16.5 1 92.06 182 ASP B C 1
ATOM 4002 O O . ASP B 1 182 ? 13.727 48.438 16.984 1 92.06 182 ASP B O 1
ATOM 4006 N N . THR B 1 183 ? 11.969 47.094 17.078 1 91.25 183 THR B N 1
ATOM 4007 C CA . THR B 1 183 ? 12.422 46.469 18.328 1 91.25 183 THR B CA 1
ATOM 4008 C C . THR B 1 183 ? 12.695 44.969 18.125 1 91.25 183 THR B C 1
ATOM 4010 O O . THR B 1 183 ? 13.773 44.5 18.484 1 91.25 183 THR B O 1
ATOM 4013 N N . THR B 1 184 ? 11.727 44.312 17.547 1 93.88 184 THR B N 1
ATOM 4014 C CA . THR B 1 184 ? 11.859 42.875 17.312 1 93.88 184 THR B CA 1
ATOM 4015 C C . THR B 1 184 ? 12.367 42.594 15.906 1 93.88 184 THR B C 1
ATOM 4017 O O . THR B 1 184 ? 12.016 43.312 14.961 1 93.88 184 THR B O 1
ATOM 4020 N N . LEU B 1 185 ? 13.109 41.562 15.781 1 95.94 185 LEU B N 1
ATOM 4021 C CA . LEU B 1 185 ? 13.719 41.219 14.508 1 95.94 185 LEU B CA 1
ATOM 4022 C C . LEU B 1 185 ? 12.742 40.438 13.633 1 95.94 185 LEU B C 1
ATOM 4024 O O . LEU B 1 185 ? 13.039 39.312 13.195 1 95.94 185 LEU B O 1
ATOM 4028 N N . ASN B 1 186 ? 11.625 41.062 13.398 1 97.44 186 ASN B N 1
ATOM 4029 C CA . ASN B 1 186 ? 10.562 40.406 12.633 1 97.44 186 ASN B CA 1
ATOM 4030 C C . ASN B 1 186 ? 10.477 40.969 11.219 1 97.44 186 ASN B C 1
ATOM 4032 O O . ASN B 1 186 ? 10.953 42.062 10.945 1 97.44 186 ASN B O 1
ATOM 4036 N N . VAL B 1 187 ? 9.953 40.219 10.352 1 98.38 187 VAL B N 1
ATOM 4037 C CA . VAL B 1 187 ? 9.531 40.625 9.016 1 98.38 187 VAL B CA 1
ATOM 4038 C C . VAL B 1 187 ? 8.227 39.938 8.648 1 98.38 187 VAL B C 1
ATOM 4040 O O . VAL B 1 187 ? 8.039 38.75 8.969 1 98.38 187 VAL B O 1
ATOM 4043 N N . LEU B 1 188 ? 7.301 40.625 8.023 1 98.62 188 LEU B N 1
ATOM 4044 C CA . LEU B 1 188 ? 6.016 40.094 7.605 1 98.62 188 LEU B CA 1
ATOM 4045 C C . LEU B 1 188 ? 5.988 39.844 6.102 1 98.62 188 LEU B C 1
ATOM 4047 O O . LEU B 1 188 ? 6.816 40.375 5.367 1 98.62 188 LEU B O 1
ATOM 4051 N N . SER B 1 189 ? 5.09 39.031 5.719 1 98.75 189 SER B N 1
ATOM 4052 C CA . SER B 1 189 ? 4.848 38.844 4.289 1 98.75 189 SER B CA 1
ATOM 4053 C C . SER B 1 189 ? 4.098 40.031 3.693 1 98.75 189 SER B C 1
ATOM 4055 O O . SER B 1 189 ? 3.404 40.75 4.41 1 98.75 189 SER B O 1
ATOM 4057 N N . ILE B 1 190 ? 4.27 40.156 2.406 1 98.25 190 ILE B N 1
ATOM 4058 C CA . ILE B 1 190 ? 3.518 41.156 1.672 1 98.25 190 ILE B CA 1
ATOM 4059 C C . ILE B 1 190 ? 2.049 40.75 1.588 1 98.25 190 ILE B C 1
ATOM 4061 O O . ILE B 1 190 ? 1.157 41.562 1.844 1 98.25 190 ILE B O 1
ATOM 4065 N N . GLN B 1 191 ? 1.858 39.438 1.188 1 97.94 191 GLN B N 1
ATOM 4066 C CA . GLN B 1 191 ? 0.504 38.906 1.046 1 97.94 191 GLN B CA 1
ATOM 4067 C C . GLN B 1 191 ? -0.138 38.656 2.408 1 97.94 191 GLN B C 1
ATOM 4069 O O . GLN B 1 191 ? 0.559 38.406 3.391 1 97.94 191 GLN B O 1
ATOM 4074 N N . SER B 1 192 ? -1.345 38.781 2.514 1 98.19 192 SER B N 1
ATOM 4075 C CA . SER B 1 192 ? -2.166 38.375 3.643 1 98.19 192 SER B CA 1
ATOM 4076 C C . SER B 1 192 ? -3.352 37.531 3.178 1 98.19 192 SER B C 1
ATOM 4078 O O . SER B 1 192 ? -3.77 37.625 2.023 1 98.19 192 SER B O 1
ATOM 4080 N N . TRP B 1 193 ? -3.797 36.688 4.023 1 98.44 193 TRP B N 1
ATOM 4081 C CA . TRP B 1 193 ? -4.863 35.75 3.662 1 98.44 193 TRP B CA 1
ATOM 4082 C C . TRP B 1 193 ? -5.969 35.75 4.711 1 98.44 193 TRP B C 1
ATOM 4084 O O . TRP B 1 193 ? -5.711 36 5.891 1 98.44 193 TRP B O 1
ATOM 4094 N N . ASP B 1 194 ? -7.238 35.438 4.281 1 98.06 194 ASP B N 1
ATOM 4095 C CA . ASP B 1 194 ? -8.352 35.438 5.227 1 98.06 194 ASP B CA 1
ATOM 4096 C C . ASP B 1 194 ? -9.312 34.281 4.949 1 98.06 194 ASP B C 1
ATOM 4098 O O . ASP B 1 194 ? -10.391 34.219 5.535 1 98.06 194 ASP B O 1
ATOM 4102 N N . THR B 1 195 ? -8.867 33.406 4.012 1 97.25 195 THR B N 1
ATOM 4103 C CA . THR B 1 195 ? -9.75 32.312 3.707 1 97.25 195 THR B CA 1
ATOM 4104 C C . THR B 1 195 ? -8.953 31.094 3.225 1 97.25 195 THR B C 1
ATOM 4106 O O . THR B 1 195 ? -7.777 31.219 2.883 1 97.25 195 THR B O 1
ATOM 4109 N N . GLY B 1 196 ? -9.625 29.953 3.35 1 97.56 196 GLY B N 1
ATOM 4110 C CA . GLY B 1 196 ? -9.094 28.734 2.758 1 97.56 196 GLY B CA 1
ATOM 4111 C C . GLY B 1 196 ? -8.016 28.094 3.602 1 97.56 196 GLY B C 1
ATOM 4112 O O . GLY B 1 196 ? -8.016 28.219 4.828 1 97.56 196 GLY B O 1
ATOM 4113 N N . HIS B 1 197 ? -7.266 27.141 3.041 1 98.56 197 HIS B N 1
ATOM 4114 C CA . HIS B 1 197 ? -6.113 26.453 3.615 1 98.56 197 HIS B CA 1
ATOM 4115 C C . HIS B 1 197 ? -4.809 27 3.039 1 98.56 197 HIS B C 1
ATOM 4117 O O . HIS B 1 197 ? -4.695 27.203 1.827 1 98.56 197 HIS B O 1
ATOM 4123 N N . ARG B 1 198 ? -3.904 27.328 3.93 1 98.69 198 ARG B N 1
ATOM 4124 C CA . ARG B 1 198 ? -2.604 27.844 3.525 1 98.69 198 ARG B CA 1
ATOM 4125 C C . ARG B 1 198 ? -1.471 27.062 4.18 1 98.69 198 ARG B C 1
ATOM 4127 O O . ARG B 1 198 ? -1.571 26.672 5.348 1 98.69 198 ARG B O 1
ATOM 4134 N N . TYR B 1 199 ? -0.411 26.797 3.379 1 98.75 199 TYR B N 1
ATOM 4135 C CA . TYR B 1 199 ? 0.716 26.031 3.887 1 98.75 199 TYR B CA 1
ATOM 4136 C C . TYR B 1 199 ? 2.037 26.609 3.389 1 98.75 199 TYR B C 1
ATOM 4138 O O . TYR B 1 199 ? 2.166 26.953 2.215 1 98.75 199 TYR B O 1
ATOM 4146 N N . TRP B 1 200 ? 3.006 26.781 4.309 1 98.75 200 TRP B N 1
ATOM 4147 C CA . TRP B 1 200 ? 4.355 27.234 3.992 1 98.75 200 TRP B CA 1
ATOM 4148 C C . TRP B 1 200 ? 5.402 26.359 4.656 1 98.75 200 TRP B C 1
ATOM 4150 O O . TRP B 1 200 ? 5.18 25.844 5.754 1 98.75 200 TRP B O 1
ATOM 4160 N N . GLU B 1 201 ? 6.5 26.125 4.039 1 98.75 201 GLU B N 1
ATOM 4161 C CA . GLU B 1 201 ? 7.664 25.484 4.629 1 98.75 201 GLU B CA 1
ATOM 4162 C C . GLU B 1 201 ? 8.836 26.453 4.746 1 98.75 201 GLU B C 1
ATOM 4164 O O . GLU B 1 201 ? 9.125 27.203 3.812 1 98.75 201 GLU B O 1
ATOM 4169 N N . VAL B 1 202 ? 9.438 26.484 5.879 1 98.81 202 VAL B N 1
ATOM 4170 C CA . VAL B 1 202 ? 10.523 27.406 6.172 1 98.81 202 VAL B CA 1
ATOM 4171 C C . VAL B 1 202 ? 11.789 26.641 6.527 1 98.81 202 VAL B C 1
ATOM 4173 O O . VAL B 1 202 ? 11.773 25.781 7.414 1 98.81 202 VAL B O 1
ATOM 4176 N N . ASP B 1 203 ? 12.844 26.938 5.805 1 98.81 203 ASP B N 1
ATOM 4177 C CA . ASP B 1 203 ? 14.148 26.328 6.066 1 98.81 203 ASP B CA 1
ATOM 4178 C C . ASP B 1 203 ? 14.859 27.031 7.223 1 98.81 203 ASP B C 1
ATOM 4180 O O . ASP B 1 203 ? 15.117 28.234 7.16 1 98.81 203 ASP B O 1
ATOM 4184 N N . VAL B 1 204 ? 15.172 26.297 8.25 1 98.31 204 VAL B N 1
ATOM 4185 C CA . VAL B 1 204 ? 15.82 26.844 9.43 1 98.31 204 VAL B CA 1
ATOM 4186 C C . VAL B 1 204 ? 17.125 26.094 9.695 1 98.31 204 VAL B C 1
ATOM 4188 O O . VAL B 1 204 ? 17.625 26.094 10.828 1 98.31 204 VAL B O 1
ATOM 4191 N N . THR B 1 205 ? 17.672 25.484 8.68 1 97.19 205 THR B N 1
ATOM 4192 C CA . THR B 1 205 ? 18.844 24.625 8.812 1 97.19 205 THR B CA 1
ATOM 4193 C C . THR B 1 205 ? 20.016 25.406 9.398 1 97.19 205 THR B C 1
ATOM 4195 O O . THR B 1 205 ? 20.328 26.516 8.938 1 97.19 205 THR B O 1
ATOM 4198 N N . GLY B 1 206 ? 20.625 24.812 10.352 1 95 206 GLY B N 1
ATOM 4199 C CA . GLY B 1 206 ? 21.844 25.359 10.914 1 95 206 GLY B CA 1
ATOM 4200 C C . GLY B 1 206 ? 21.609 26.484 11.883 1 95 206 GLY B C 1
ATOM 4201 O O . GLY B 1 206 ? 22.562 27.078 12.398 1 95 206 GLY B O 1
ATOM 4202 N N . LYS B 1 207 ? 20.406 26.859 12.172 1 96.94 207 LYS B N 1
ATOM 4203 C CA . LYS B 1 207 ? 20.109 27.938 13.102 1 96.94 207 LYS B CA 1
ATOM 4204 C C . LYS B 1 207 ? 19.812 27.391 14.492 1 96.94 207 LYS B C 1
ATOM 4206 O O . LYS B 1 207 ? 19.25 26.312 14.641 1 96.94 207 LYS B O 1
ATOM 4211 N N . ILE B 1 208 ? 20.188 28.156 15.508 1 96.44 208 ILE B N 1
ATOM 4212 C CA . ILE B 1 208 ? 19.953 27.703 16.875 1 96.44 208 ILE B CA 1
ATOM 4213 C C . ILE B 1 208 ? 18.922 28.594 17.547 1 96.44 208 ILE B C 1
ATOM 4215 O O . ILE B 1 208 ? 18.5 28.344 18.688 1 96.44 208 ILE B O 1
ATOM 4219 N N . TYR B 1 209 ? 18.516 29.656 16.844 1 97.62 209 TYR B N 1
ATOM 4220 C CA . TYR B 1 209 ? 17.422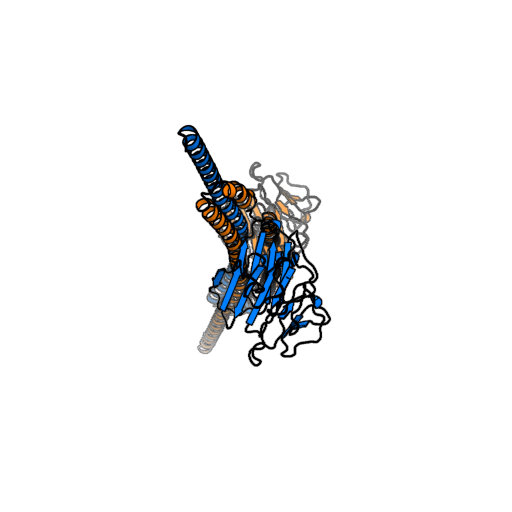 30.516 17.328 1 97.62 209 TYR B CA 1
ATOM 4221 C C . TYR B 1 209 ? 16.609 31.047 16.156 1 97.62 209 TYR B C 1
ATOM 4223 O O . TYR B 1 209 ? 17.156 31.547 15.18 1 97.62 209 TYR B O 1
ATOM 4231 N N . TRP B 1 210 ? 15.359 30.953 16.234 1 98.12 210 TRP B N 1
ATOM 4232 C CA . TRP B 1 210 ? 14.422 31.531 15.273 1 98.12 210 TRP B CA 1
ATOM 4233 C C . TRP B 1 210 ? 13 31.516 15.82 1 98.12 210 TRP B C 1
ATOM 4235 O O . TRP B 1 210 ? 12.695 30.766 16.75 1 98.12 210 TRP B O 1
ATOM 4245 N N . GLU B 1 211 ? 12.18 32.406 15.375 1 98.25 211 GLU B N 1
ATOM 4246 C CA . GLU B 1 211 ? 10.734 32.406 15.586 1 98.25 211 GLU B CA 1
ATOM 4247 C C . GLU B 1 211 ? 9.984 32.5 14.258 1 98.25 211 GLU B C 1
ATOM 4249 O O . GLU B 1 211 ? 10.438 33.188 13.336 1 98.25 211 GLU B O 1
ATOM 4254 N N . LEU B 1 212 ? 8.992 31.75 14.141 1 98.56 212 LEU B N 1
ATOM 4255 C CA . LEU B 1 212 ? 8.148 31.891 12.961 1 98.56 212 LEU B CA 1
ATOM 4256 C C . LEU B 1 212 ? 6.688 31.609 13.297 1 98.56 212 LEU B C 1
ATOM 4258 O O . LEU B 1 212 ? 6.391 30.953 14.305 1 98.56 212 LEU B O 1
ATOM 4262 N N . GLY B 1 213 ? 5.773 32.188 12.516 1 98.62 213 GLY B N 1
ATOM 4263 C CA . GLY B 1 213 ? 4.352 31.984 12.75 1 98.62 213 GLY B CA 1
ATOM 4264 C C . GLY B 1 213 ? 3.475 32.906 11.906 1 98.62 213 GLY B C 1
ATOM 4265 O O . GLY B 1 213 ? 3.805 33.188 10.758 1 98.62 213 GLY B O 1
ATOM 4266 N N . LEU B 1 214 ? 2.281 33.125 12.414 1 98.88 214 LEU B N 1
ATOM 4267 C CA . LEU B 1 214 ? 1.288 33.938 11.742 1 98.88 214 LEU B CA 1
ATOM 4268 C C . LEU B 1 214 ? 0.834 35.094 12.648 1 98.88 214 LEU B C 1
ATOM 4270 O O . LEU B 1 214 ? 0.822 34.938 13.867 1 98.88 214 LEU B O 1
ATOM 4274 N N . THR B 1 215 ? 0.473 36.219 12.023 1 98.56 215 THR B N 1
ATOM 4275 C CA . THR B 1 215 ? 0.055 37.344 12.828 1 98.56 215 THR B CA 1
ATOM 4276 C C . THR B 1 215 ? -0.957 38.188 12.062 1 98.56 215 THR B C 1
ATOM 4278 O O . THR B 1 215 ? -0.956 38.219 10.836 1 98.56 215 THR B O 1
ATOM 4281 N N . TYR B 1 216 ? -1.807 38.812 12.82 1 98.19 216 TYR B N 1
ATOM 4282 C CA . TYR B 1 216 ? -2.611 39.875 12.25 1 98.19 216 TYR B CA 1
ATOM 4283 C C . TYR B 1 216 ? -1.751 41.094 11.938 1 98.19 216 TYR B C 1
ATOM 4285 O O . TYR B 1 216 ? -0.681 41.281 12.523 1 98.19 216 TYR B O 1
ATOM 4293 N N . SER B 1 217 ? -2.293 41.938 11.031 1 96.06 217 SER B N 1
ATOM 4294 C CA . SER B 1 217 ? -1.593 43.156 10.664 1 96.06 217 SER B CA 1
ATOM 4295 C C . SER B 1 217 ? -1.495 44.125 11.852 1 96.06 217 SER B C 1
ATOM 4297 O O . SER B 1 217 ? -0.649 45.031 11.867 1 96.06 217 SER B O 1
ATOM 4299 N N . SER B 1 218 ? -2.293 43.906 12.867 1 94.94 218 SER B N 1
ATOM 4300 C CA . SER B 1 218 ? -2.406 44.812 13.992 1 94.94 218 SER B CA 1
ATOM 4301 C C . SER B 1 218 ? -1.304 44.594 15.023 1 94.94 218 SER B C 1
ATOM 4303 O O . SER B 1 218 ? -1.22 45.281 16.031 1 94.94 218 SER B O 1
ATOM 4305 N N . ILE B 1 219 ? -0.48 43.594 14.805 1 95.38 219 ILE B N 1
ATOM 4306 C CA . ILE B 1 219 ? 0.61 43.375 15.75 1 95.38 219 ILE B CA 1
ATOM 4307 C C . ILE B 1 219 ? 1.406 44.656 15.93 1 95.38 219 ILE B C 1
ATOM 4309 O O . ILE B 1 219 ? 1.727 45.344 14.961 1 95.38 219 ILE B O 1
ATOM 4313 N N . PRO B 1 220 ? 1.694 44.938 17.141 1 94.06 220 PRO B N 1
ATOM 4314 C CA . PRO B 1 220 ? 2.5 46.156 17.344 1 94.06 220 PRO B CA 1
ATOM 4315 C C . PRO B 1 220 ? 3.873 46.062 16.688 1 94.06 220 PRO B C 1
ATOM 4317 O O . PRO B 1 220 ? 4.527 45.031 16.734 1 94.06 220 PRO B O 1
ATOM 4320 N N . ARG B 1 221 ? 4.273 47.25 16.078 1 94.06 221 ARG B N 1
ATOM 4321 C CA . ARG B 1 221 ? 5.535 47.25 15.352 1 94.06 221 ARG B CA 1
ATOM 4322 C C . ARG B 1 221 ? 6.605 48.031 16.109 1 94.06 221 ARG B C 1
ATOM 4324 O O . ARG B 1 221 ? 7.801 47.812 15.891 1 94.06 221 ARG B O 1
ATOM 4331 N N . LYS B 1 222 ? 6.094 48.938 16.953 1 88.81 222 LYS B N 1
ATOM 4332 C CA . LYS B 1 222 ? 6.996 49.812 17.688 1 88.81 222 LYS B CA 1
ATOM 4333 C C . LYS B 1 222 ? 6.934 49.531 19.188 1 88.81 222 LYS B C 1
ATOM 4335 O O . LYS B 1 222 ? 5.969 48.938 19.672 1 88.81 222 LYS B O 1
ATOM 4340 N N . GLY B 1 223 ? 7.895 50.031 19.891 1 73.25 223 GLY B N 1
ATOM 4341 C CA . GLY B 1 223 ? 7.824 50.031 21.344 1 73.25 223 GLY B CA 1
ATOM 4342 C C . GLY B 1 223 ? 8.758 49.031 21.984 1 73.25 223 GLY B C 1
ATOM 4343 O O . GLY B 1 223 ? 9.234 48.094 21.312 1 73.25 223 GLY B O 1
ATOM 4344 N N . LYS B 1 224 ? 9.383 49.406 23.109 1 65.69 224 LYS B N 1
ATOM 4345 C CA . LYS B 1 224 ? 10.406 48.688 23.859 1 65.69 224 LYS B CA 1
ATOM 4346 C C . LYS B 1 224 ? 9.844 47.406 24.453 1 65.69 224 LYS B C 1
ATOM 4348 O O . LYS B 1 224 ? 10.602 46.531 24.906 1 65.69 224 LYS B O 1
ATOM 4353 N N . LYS B 1 225 ? 8.523 47.219 24.422 1 68.81 225 LYS B N 1
ATOM 4354 C CA . LYS B 1 225 ? 7.977 46.156 25.281 1 68.81 225 LYS B CA 1
ATOM 4355 C C . LYS B 1 225 ? 7.699 44.906 24.469 1 68.81 225 LYS B C 1
ATOM 4357 O O . LYS B 1 225 ? 7.867 44.875 23.25 1 68.81 225 LYS B O 1
ATOM 4362 N N . GLU B 1 226 ? 7.504 43.812 25.109 1 79.19 226 GLU B N 1
ATOM 4363 C CA . GLU B 1 226 ? 7.234 42.438 24.656 1 79.19 226 GLU B CA 1
ATOM 4364 C C . GLU B 1 226 ? 5.973 42.375 23.797 1 79.19 226 GLU B C 1
ATOM 4366 O O . GLU B 1 226 ? 5.656 41.344 23.234 1 79.19 226 GLU B O 1
ATOM 4371 N N . ALA B 1 227 ? 5.449 43.562 23.453 1 82.62 227 ALA B N 1
ATOM 4372 C CA . ALA B 1 227 ? 4.168 43.562 22.75 1 82.62 227 ALA B CA 1
ATOM 4373 C C . ALA B 1 227 ? 4.352 43.25 21.266 1 82.62 227 ALA B C 1
ATOM 4375 O O . ALA B 1 227 ? 3.461 42.656 20.641 1 82.62 227 ALA B O 1
ATOM 4376 N N . SER B 1 228 ? 5.555 43.562 20.781 1 89.62 228 SER B N 1
ATOM 4377 C CA . SER B 1 228 ? 5.797 43.344 19.359 1 89.62 228 SER B CA 1
ATOM 4378 C C . SER B 1 228 ? 6.363 41.969 19.094 1 89.62 228 SER B C 1
ATOM 4380 O O . SER B 1 228 ? 6.582 41.594 17.938 1 89.62 228 SER B O 1
ATOM 4382 N N . TRP B 1 229 ? 6.531 41.188 20.203 1 92.19 229 TRP B N 1
ATOM 4383 C CA . TRP B 1 229 ? 7.074 39.844 20.047 1 92.19 229 TRP B CA 1
ATOM 4384 C C . TRP B 1 229 ? 6.008 38.906 19.531 1 92.19 229 TRP B C 1
ATOM 4386 O O . TRP B 1 229 ? 4.867 38.906 20 1 92.19 229 TRP B O 1
ATOM 4396 N N . LEU B 1 230 ? 6.469 38.094 18.609 1 95.56 230 LEU B N 1
ATOM 4397 C CA . LEU B 1 230 ? 5.535 37.125 18.062 1 95.56 230 LEU B CA 1
ATOM 4398 C C . LEU B 1 230 ? 5.016 36.188 19.156 1 95.56 230 LEU B C 1
ATOM 4400 O O . LEU B 1 230 ? 5.801 35.656 19.938 1 95.56 230 LEU B O 1
ATOM 4404 N N . GLY B 1 231 ? 3.727 36.062 19.266 1 96.06 231 GLY B N 1
ATOM 4405 C CA . GLY B 1 231 ? 3.09 35.125 20.172 1 96.06 231 GLY B CA 1
ATOM 4406 C C . GLY B 1 231 ? 2.891 35.688 21.578 1 96.06 231 GLY B C 1
ATOM 4407 O O . GLY B 1 231 ? 2.301 35.031 22.438 1 96.06 231 GLY B O 1
ATOM 4408 N N . ARG B 1 232 ? 3.289 36.844 21.859 1 94.62 232 ARG B N 1
ATOM 4409 C CA . ARG B 1 232 ? 3.248 37.375 23.234 1 94.62 232 ARG B CA 1
ATOM 4410 C C . ARG B 1 232 ? 1.945 38.125 23.484 1 94.62 232 ARG B C 1
ATOM 4412 O O . ARG B 1 232 ? 1.641 38.469 24.625 1 94.62 232 ARG B O 1
ATOM 4419 N N . ARG B 1 233 ? 1.239 38.375 22.422 1 92.88 233 ARG B N 1
ATOM 4420 C CA . ARG B 1 233 ? -0.101 38.938 22.531 1 92.88 233 ARG B CA 1
ATOM 4421 C C . ARG B 1 233 ? -1.093 38.156 21.672 1 92.88 233 ARG B C 1
ATOM 4423 O O . ARG B 1 233 ? -0.743 37.125 21.094 1 92.88 233 ARG B O 1
ATOM 4430 N N . ALA B 1 234 ? -2.32 38.562 21.625 1 92.88 234 ALA B N 1
ATOM 4431 C CA . ALA B 1 234 ? -3.408 37.812 21 1 92.88 234 ALA B CA 1
ATOM 4432 C C . ALA B 1 234 ? -3.35 37.938 19.484 1 92.88 234 ALA B C 1
ATOM 4434 O O . ALA B 1 234 ? -4.023 37.188 18.781 1 92.88 234 ALA B O 1
ATOM 4435 N N . GLU B 1 235 ? -2.432 38.75 18.984 1 95.12 235 GLU B N 1
ATOM 4436 C CA . GLU B 1 235 ? -2.457 39.062 17.562 1 95.12 235 GLU B CA 1
ATOM 4437 C C . GLU B 1 235 ? -1.698 38 16.766 1 95.12 235 GLU B C 1
ATOM 4439 O O . GLU B 1 235 ? -1.823 37.938 15.539 1 95.12 235 GLU B O 1
ATOM 4444 N N . SER B 1 236 ? -0.878 37.219 17.5 1 97.56 236 SER B N 1
ATOM 4445 C CA . SER B 1 236 ? -0.004 36.344 16.703 1 97.56 236 SER B CA 1
ATOM 4446 C C . SER B 1 236 ? 0.158 35 17.344 1 97.56 236 SER B C 1
ATOM 4448 O O . SER B 1 236 ? -0.129 34.812 18.531 1 97.56 236 SER B O 1
ATOM 4450 N N . TRP B 1 237 ? 0.436 33.938 16.594 1 98.56 237 TRP B N 1
ATOM 4451 C CA . TRP B 1 237 ? 0.804 32.562 16.938 1 98.56 237 TRP B CA 1
ATOM 4452 C C . TRP B 1 237 ? 2.223 32.25 16.484 1 98.56 237 TRP B C 1
ATOM 4454 O O . TRP B 1 237 ? 2.564 32.469 15.312 1 98.56 237 TRP B O 1
ATOM 4464 N N . CYS B 1 238 ? 3.016 31.688 17.422 1 98.38 238 CYS B N 1
ATOM 4465 C CA . CYS B 1 238 ? 4.438 31.609 17.094 1 98.38 238 CYS B CA 1
ATOM 4466 C C . CYS B 1 238 ? 5.051 30.312 17.594 1 98.38 238 CYS B C 1
ATOM 4468 O O . CYS B 1 238 ? 4.691 29.828 18.672 1 98.38 238 CYS B O 1
ATOM 4470 N N . LEU B 1 239 ? 5.891 29.672 16.781 1 98.81 239 LEU B N 1
ATOM 4471 C CA . LEU B 1 239 ? 6.82 28.641 17.219 1 98.81 239 LEU B CA 1
ATOM 4472 C C . LEU B 1 239 ? 8.227 29.203 17.375 1 98.81 239 LEU B C 1
ATOM 4474 O O . LEU B 1 239 ? 8.742 29.859 16.453 1 98.81 239 LEU B O 1
ATOM 4478 N N . GLU B 1 240 ? 8.773 29 18.516 1 98.44 240 GLU B N 1
ATOM 4479 C CA . GLU B 1 240 ? 10.117 29.484 18.844 1 98.44 240 GLU B CA 1
ATOM 4480 C C . GLU B 1 240 ? 11.078 28.312 19.047 1 98.44 240 GLU B C 1
ATOM 4482 O O . GLU B 1 240 ? 10.719 27.312 19.672 1 98.44 240 GLU B O 1
ATOM 4487 N N . TYR B 1 241 ? 12.219 28.375 18.438 1 98.19 241 TYR B N 1
ATOM 4488 C CA . TYR B 1 241 ? 13.32 27.453 18.703 1 98.19 241 TYR B CA 1
ATOM 4489 C C . TYR B 1 241 ? 14.523 28.203 19.281 1 98.19 241 TYR B C 1
ATOM 4491 O O . TYR B 1 241 ? 14.953 29.203 18.734 1 98.19 241 TYR B O 1
ATOM 4499 N N . PHE B 1 242 ? 14.992 27.734 20.422 1 96.19 242 PHE B N 1
ATOM 4500 C CA . PHE B 1 242 ? 16.172 28.328 21.031 1 96.19 242 PHE B CA 1
ATOM 4501 C C . PHE B 1 242 ? 17.047 27.25 21.688 1 96.19 242 PHE B C 1
ATOM 4503 O O . PHE B 1 242 ? 16.641 26.656 22.688 1 96.19 242 PHE B O 1
ATOM 4510 N N . ASP B 1 243 ? 18.156 27.031 21.141 1 92.62 243 ASP B N 1
ATOM 4511 C CA . ASP B 1 243 ? 19.203 26.156 21.656 1 92.62 243 ASP B CA 1
ATOM 4512 C C . ASP B 1 243 ? 18.641 24.781 22.016 1 92.62 243 ASP B C 1
ATOM 4514 O O . ASP B 1 243 ? 18.828 24.297 23.125 1 92.62 243 ASP B O 1
ATOM 4518 N N . GLY B 1 244 ? 17.859 24.266 21.125 1 94.12 244 GLY B N 1
ATOM 4519 C CA . GLY B 1 244 ? 17.422 22.891 21.266 1 94.12 244 GLY B CA 1
ATOM 4520 C C . GLY B 1 244 ? 16 22.766 21.781 1 94.12 244 GLY B C 1
ATOM 4521 O O . GLY B 1 244 ? 15.406 21.688 21.703 1 94.12 244 GLY B O 1
ATOM 4522 N N . ASP B 1 245 ? 15.445 23.844 22.234 1 97 245 ASP B N 1
ATOM 4523 C CA . ASP B 1 245 ? 14.109 23.781 22.828 1 97 245 ASP B CA 1
ATOM 4524 C C . ASP B 1 245 ? 13.078 24.453 21.922 1 97 245 ASP B C 1
ATOM 4526 O O . ASP B 1 245 ? 13.352 25.516 21.344 1 97 245 ASP B O 1
ATOM 4530 N N . TYR B 1 246 ? 11.938 23.781 21.781 1 98.31 246 TYR B N 1
ATOM 4531 C CA . TYR B 1 246 ? 10.805 24.344 21.062 1 98.31 246 TYR B CA 1
ATOM 4532 C C . TYR B 1 246 ? 9.758 24.891 22.031 1 98.31 246 TYR B C 1
ATOM 4534 O O . TYR B 1 246 ? 9.453 24.25 23.047 1 98.31 246 TYR B O 1
ATOM 4542 N N . ASN B 1 247 ? 9.25 26.109 21.734 1 98.31 247 ASN B N 1
ATOM 4543 C CA . ASN B 1 247 ? 8.141 26.688 22.484 1 98.31 247 ASN B CA 1
ATOM 4544 C C . ASN B 1 247 ? 7.066 27.25 21.562 1 98.31 247 ASN B C 1
ATOM 4546 O O . ASN B 1 247 ? 7.379 27.984 20.609 1 98.31 247 ASN B O 1
ATOM 4550 N N . ALA B 1 248 ? 5.887 26.891 21.781 1 98.56 248 ALA B N 1
ATOM 4551 C CA . ALA B 1 248 ? 4.762 27.516 21.094 1 98.56 248 ALA B CA 1
ATOM 4552 C C . ALA B 1 248 ? 4.176 28.656 21.922 1 98.56 248 ALA B C 1
ATOM 4554 O O . ALA B 1 248 ? 3.902 28.484 23.109 1 98.56 248 ALA B O 1
ATOM 4555 N N . TRP B 1 249 ? 4.02 29.844 21.281 1 97.81 249 TRP B N 1
ATOM 4556 C CA . TRP B 1 249 ? 3.605 31.031 22.016 1 97.81 249 TRP B CA 1
ATOM 4557 C C . TRP B 1 249 ? 2.314 31.609 21.438 1 97.81 249 TRP B C 1
ATOM 4559 O O . TRP B 1 249 ? 2.174 31.734 20.219 1 97.81 249 TRP B O 1
ATOM 4569 N N . HIS B 1 250 ? 1.401 31.953 22.281 1 97.5 250 HIS B N 1
ATOM 4570 C CA . HIS B 1 250 ? 0.22 32.75 21.953 1 97.5 250 HIS B CA 1
ATOM 4571 C C . HIS B 1 250 ? -0.342 33.438 23.188 1 97.5 250 HIS B C 1
ATOM 4573 O O . HIS B 1 250 ? -0.449 32.844 24.25 1 97.5 250 HIS B O 1
ATOM 4579 N N . GLY B 1 251 ? -0.608 34.656 23.031 1 93.69 251 GLY B N 1
ATOM 4580 C CA . GLY B 1 251 ? -1.209 35.375 24.141 1 93.69 251 GLY B CA 1
ATOM 4581 C C . GLY B 1 251 ? -0.304 35.469 25.359 1 93.69 251 GLY B C 1
ATOM 4582 O O . GLY B 1 251 ? -0.78 35.469 26.484 1 93.69 251 GLY B O 1
ATOM 4583 N N . GLY B 1 252 ? 0.901 35.406 25.094 1 94.31 252 GLY B N 1
ATOM 4584 C CA . GLY B 1 252 ? 1.852 35.5 26.188 1 94.31 252 GLY B CA 1
ATOM 4585 C C . GLY B 1 252 ? 2.043 34.188 26.938 1 94.31 252 GLY B C 1
ATOM 4586 O O . GLY B 1 252 ? 2.779 34.156 27.922 1 94.31 252 GLY B O 1
ATOM 4587 N N . ILE B 1 253 ? 1.387 33.156 26.562 1 94.62 253 ILE B N 1
ATOM 4588 C CA . ILE B 1 253 ? 1.489 31.859 27.203 1 94.62 253 ILE B CA 1
ATOM 4589 C C . ILE B 1 253 ? 2.422 30.953 26.406 1 94.62 253 ILE B C 1
ATOM 4591 O O . ILE B 1 253 ? 2.221 30.766 25.203 1 94.62 253 ILE B O 1
ATOM 4595 N N . ALA B 1 254 ? 3.4 30.422 27.062 1 96.12 254 ALA B N 1
ATOM 4596 C CA . ALA B 1 254 ? 4.363 29.531 26.438 1 96.12 254 ALA B CA 1
ATOM 4597 C C . ALA B 1 254 ? 3.943 28.062 26.625 1 96.12 254 ALA B C 1
ATOM 4599 O O . ALA B 1 254 ? 3.469 27.688 27.688 1 96.12 254 ALA B O 1
ATOM 4600 N N . HIS B 1 255 ? 4.047 27.312 25.609 1 97.06 255 HIS B N 1
ATOM 4601 C CA . HIS B 1 255 ? 3.865 25.859 25.641 1 97.06 255 HIS B CA 1
ATOM 4602 C C . HIS B 1 255 ? 5.137 25.141 25.219 1 97.06 255 HIS B C 1
ATOM 4604 O O . HIS B 1 255 ? 5.379 24.938 24.031 1 97.06 255 HIS B O 1
ATOM 4610 N N . PRO B 1 256 ? 5.914 24.719 26.219 1 97.88 256 PRO B N 1
ATOM 4611 C CA . PRO B 1 256 ? 7.113 23.969 25.844 1 97.88 256 PRO B CA 1
ATOM 4612 C C . PRO B 1 256 ? 6.785 22.625 25.188 1 97.88 256 PRO B C 1
ATOM 4614 O O . PRO B 1 256 ? 5.859 21.938 25.625 1 97.88 256 PRO B O 1
ATOM 4617 N N . LEU B 1 257 ? 7.484 22.375 24.141 1 97.81 257 LEU B N 1
ATOM 4618 C CA . LEU B 1 257 ? 7.246 21.125 23.422 1 97.81 257 LEU B CA 1
ATOM 4619 C C . LEU B 1 257 ? 8.297 20.078 23.781 1 97.81 257 LEU B C 1
ATOM 4621 O O . LEU B 1 257 ? 9.492 20.375 23.781 1 97.81 257 LEU B O 1
ATOM 4625 N N . PRO B 1 258 ? 7.848 18.859 24.203 1 95.56 258 PRO B N 1
ATOM 4626 C CA . PRO B 1 258 ? 8.781 17.781 24.547 1 95.56 258 PRO B CA 1
ATOM 4627 C C . PRO B 1 258 ? 9.43 17.141 23.328 1 95.56 258 PRO B C 1
ATOM 4629 O O . PRO B 1 258 ? 9.289 15.93 23.109 1 95.56 258 PRO B O 1
ATOM 4632 N N . ILE B 1 259 ? 10.055 17.859 22.5 1 95.12 259 ILE B N 1
ATOM 4633 C CA . ILE B 1 259 ? 10.688 17.422 21.266 1 95.12 259 ILE B CA 1
ATOM 4634 C C . ILE B 1 259 ? 12.18 17.734 21.297 1 95.12 259 ILE B C 1
ATOM 4636 O O . ILE B 1 259 ? 12.57 18.859 21.594 1 95.12 259 ILE B O 1
ATOM 4640 N N . SER B 1 260 ? 12.977 16.766 21.016 1 92.56 260 SER B N 1
ATOM 4641 C CA . SER B 1 260 ? 14.422 16.969 21.047 1 92.56 260 SER B CA 1
ATOM 4642 C C . SER B 1 260 ? 15.008 16.953 19.641 1 92.56 260 SER B C 1
ATOM 4644 O O . SER B 1 260 ? 16.156 17.359 19.438 1 92.56 260 SER B O 1
ATOM 4646 N N . THR B 1 261 ? 14.25 16.578 18.719 1 94.12 261 THR B N 1
ATOM 4647 C CA . THR B 1 261 ? 14.719 16.516 17.344 1 94.12 261 THR B CA 1
ATOM 4648 C C . THR B 1 261 ? 14.914 17.906 16.766 1 94.12 261 THR B C 1
ATOM 4650 O O . THR B 1 261 ? 14.078 18.781 16.953 1 94.12 261 THR B O 1
ATOM 4653 N N . CYS B 1 262 ? 16.031 18.141 16.141 1 95.25 262 CYS B N 1
ATOM 4654 C CA . CYS B 1 262 ? 16.266 19.375 15.398 1 95.25 262 CYS B CA 1
ATOM 4655 C C . CYS B 1 262 ? 15.766 19.25 13.969 1 95.25 262 CYS B C 1
ATOM 4657 O O . CYS B 1 262 ? 16.312 18.484 13.18 1 95.25 262 CYS B O 1
ATOM 4659 N N . PHE B 1 263 ? 14.781 19.984 13.641 1 97.56 263 PHE B N 1
ATOM 4660 C CA . PHE B 1 263 ? 14.211 19.922 12.297 1 97.56 263 PHE B CA 1
ATOM 4661 C C . PHE B 1 263 ? 14.906 20.922 11.367 1 97.56 263 PHE B C 1
ATOM 4663 O O . PHE B 1 263 ? 15.258 22.016 11.781 1 97.56 263 PHE B O 1
ATOM 4670 N N . HIS B 1 264 ? 15.07 20.547 10.141 1 97.62 264 HIS B N 1
ATOM 4671 C CA . HIS B 1 264 ? 15.656 21.422 9.141 1 97.62 264 HIS B CA 1
ATOM 4672 C C . HIS B 1 264 ? 14.602 22.344 8.516 1 97.62 264 HIS B C 1
ATOM 4674 O O . HIS B 1 264 ? 14.922 23.438 8.047 1 97.62 264 HIS B O 1
ATOM 4680 N N . ARG B 1 265 ? 13.43 21.922 8.477 1 98.19 265 ARG B N 1
ATOM 4681 C CA . ARG B 1 265 ? 12.336 22.688 7.895 1 98.19 265 ARG B CA 1
ATOM 4682 C C . ARG B 1 265 ? 11.102 22.641 8.789 1 98.19 265 ARG B C 1
ATOM 4684 O O . ARG B 1 265 ? 10.766 21.594 9.336 1 98.19 265 ARG B O 1
ATOM 4691 N N . ILE B 1 266 ? 10.547 23.766 8.922 1 98.75 266 ILE B N 1
ATOM 4692 C CA . ILE B 1 266 ? 9.328 23.875 9.711 1 98.75 266 ILE B CA 1
ATOM 4693 C C . ILE B 1 266 ? 8.148 24.203 8.797 1 98.75 266 ILE B C 1
ATOM 4695 O O . ILE B 1 266 ? 8.25 25.109 7.957 1 98.75 266 ILE B O 1
ATOM 4699 N N . GLY B 1 267 ? 7.105 23.406 8.922 1 98.75 267 GLY B N 1
ATOM 4700 C CA . GLY B 1 267 ? 5.871 23.703 8.211 1 98.75 267 GLY B CA 1
ATOM 4701 C C . GLY B 1 267 ? 4.91 24.547 9.023 1 98.75 267 GLY B C 1
ATOM 4702 O O . GLY B 1 267 ? 4.777 24.359 10.234 1 98.75 267 GLY B O 1
ATOM 4703 N N . VAL B 1 268 ? 4.309 25.5 8.406 1 98.88 268 VAL B N 1
ATOM 4704 C CA . VAL B 1 268 ? 3.252 26.312 8.984 1 98.88 268 VAL B CA 1
ATOM 4705 C C . VAL B 1 268 ? 1.956 26.125 8.203 1 98.88 268 VAL B C 1
ATOM 4707 O O . VAL B 1 268 ? 1.877 26.484 7.023 1 98.88 268 VAL B O 1
ATOM 4710 N N . PHE B 1 269 ? 0.989 25.516 8.867 1 98.81 269 PHE B N 1
ATOM 4711 C CA . PHE B 1 269 ? -0.308 25.266 8.242 1 98.81 269 PHE B CA 1
ATOM 4712 C C . PHE B 1 269 ? -1.392 26.125 8.891 1 98.81 269 PHE B C 1
ATOM 4714 O O . PHE B 1 269 ? -1.469 26.203 10.117 1 98.81 269 PHE B O 1
ATOM 4721 N N . CYS B 1 270 ? -2.193 26.781 8.047 1 98.75 270 CYS B N 1
ATOM 4722 C CA . CYS B 1 270 ? -3.309 27.594 8.516 1 98.75 270 CYS B CA 1
ATOM 4723 C C . CYS B 1 270 ? -4.625 27.125 7.914 1 98.75 270 CYS B C 1
ATOM 4725 O O . CYS B 1 270 ? -4.758 27.031 6.691 1 98.75 270 CYS B O 1
ATOM 4727 N N . SER B 1 271 ? -5.531 26.75 8.742 1 98.38 271 SER B N 1
ATOM 4728 C CA . SER B 1 271 ? -6.895 26.422 8.344 1 98.38 271 SER B CA 1
ATOM 4729 C C . SER B 1 271 ? -7.871 27.5 8.773 1 98.38 271 SER B C 1
ATOM 4731 O O . SER B 1 271 ? -8.211 27.625 9.953 1 98.38 271 SER B O 1
ATOM 4733 N N . PHE B 1 272 ? -8.367 28.281 7.832 1 97.75 272 PHE B N 1
ATOM 4734 C CA . PHE B 1 272 ? -9.336 29.328 8.164 1 97.75 272 PHE B CA 1
ATOM 4735 C C . PHE B 1 272 ? -10.672 28.703 8.547 1 97.75 272 PHE B C 1
ATOM 4737 O O . PHE B 1 272 ? -11.305 29.125 9.516 1 97.75 272 PHE B O 1
ATOM 4744 N N . PRO B 1 273 ? -11.07 27.594 7.812 1 95.75 273 PRO B N 1
ATOM 4745 C CA . PRO B 1 273 ? -12.336 26.969 8.211 1 95.75 273 PRO B CA 1
ATOM 4746 C C . PRO B 1 273 ? -12.305 26.438 9.641 1 95.75 273 PRO B C 1
ATOM 4748 O O . PRO B 1 273 ? -13.32 26.484 10.344 1 95.75 273 PRO B O 1
ATOM 4751 N N . GLY B 1 274 ? -11.18 26.016 10.109 1 95.56 274 GLY B N 1
ATOM 4752 C CA . GLY B 1 274 ? -11.07 25.438 11.438 1 95.56 274 GLY B CA 1
ATOM 4753 C C . GLY B 1 274 ? -10.484 26.391 12.461 1 95.56 274 GLY B C 1
ATOM 4754 O O . GLY B 1 274 ? -10.492 26.094 13.656 1 95.56 274 GLY B O 1
ATOM 4755 N N . GLY B 1 275 ? -10.016 27.562 11.969 1 97.19 275 GLY B N 1
ATOM 4756 C CA . GLY B 1 275 ? -9.352 28.5 12.859 1 97.19 275 GLY B CA 1
ATOM 4757 C C . GLY B 1 275 ? -8.078 27.938 13.469 1 97.19 275 GLY B C 1
ATOM 4758 O O . GLY B 1 275 ? -7.82 28.125 14.656 1 97.19 275 GLY B O 1
ATOM 4759 N N . LEU B 1 276 ? -7.352 27.141 12.695 1 98.25 276 LEU B N 1
ATOM 4760 C CA . LEU B 1 276 ? -6.195 26.438 13.234 1 98.25 276 LEU B CA 1
ATOM 4761 C C . LEU B 1 276 ? -4.898 27.031 12.695 1 98.25 276 LEU B C 1
ATOM 4763 O O . LEU B 1 276 ? -4.82 27.406 11.523 1 98.25 276 LEU B O 1
ATOM 4767 N N . VAL B 1 277 ? -3.908 27.172 13.508 1 98.75 277 VAL B N 1
ATOM 4768 C CA . VAL B 1 277 ? -2.508 27.359 13.156 1 98.75 277 VAL B CA 1
ATOM 4769 C C . VAL B 1 277 ? -1.679 26.172 13.633 1 98.75 277 VAL B C 1
ATOM 4771 O O . VAL B 1 277 ? -1.537 25.953 14.836 1 98.75 277 VAL B O 1
ATOM 4774 N N . THR B 1 278 ? -1.146 25.438 12.695 1 98.81 278 THR B N 1
ATOM 4775 C CA . THR B 1 278 ? -0.442 24.203 13.031 1 98.81 278 THR B CA 1
ATOM 4776 C C . THR B 1 278 ? 1.005 24.266 12.555 1 98.81 278 THR B C 1
ATOM 4778 O O . THR B 1 278 ? 1.275 24.719 11.438 1 98.81 278 THR B O 1
ATOM 4781 N N . PHE B 1 279 ? 1.911 23.828 13.422 1 98.88 279 PHE B N 1
ATOM 4782 C CA . PHE B 1 279 ? 3.328 23.734 13.086 1 98.88 279 PHE B CA 1
ATOM 4783 C C . PHE B 1 279 ? 3.764 22.281 12.977 1 98.88 279 PHE B C 1
ATOM 4785 O O . PHE B 1 279 ? 3.338 21.438 13.773 1 98.88 279 PHE B O 1
ATOM 4792 N N . LEU B 1 280 ? 4.605 22.016 12.023 1 98.44 280 LEU B N 1
ATOM 4793 C CA . LEU B 1 280 ? 5.055 20.656 11.781 1 98.44 280 LEU B CA 1
ATOM 4794 C C . LEU B 1 280 ? 6.551 20.625 11.484 1 98.44 280 LEU B C 1
ATOM 4796 O O . LEU B 1 280 ? 7.098 21.562 10.922 1 98.44 280 LEU B O 1
ATOM 4800 N N . GLY B 1 281 ? 7.176 19.547 11.984 1 98.12 281 GLY B N 1
ATOM 4801 C CA . GLY B 1 281 ? 8.492 19.219 11.445 1 98.12 281 GLY B CA 1
ATOM 4802 C C . GLY B 1 281 ? 8.43 18.547 10.094 1 98.12 281 GLY B C 1
ATOM 4803 O O . GLY B 1 281 ? 8.016 17.391 9.992 1 98.12 281 GLY B O 1
ATOM 4804 N N . VAL B 1 282 ? 8.914 19.203 9.07 1 97.75 282 VAL B N 1
ATOM 4805 C CA . VAL B 1 282 ? 8.711 18.781 7.684 1 97.75 282 VAL B CA 1
ATOM 4806 C C . VAL B 1 282 ? 9.523 17.531 7.398 1 97.75 282 VAL B C 1
ATOM 4808 O O . VAL B 1 282 ? 9.148 16.719 6.547 1 97.75 282 VAL B O 1
ATOM 4811 N N . ASP B 1 283 ? 10.594 17.328 8.156 1 95.12 283 ASP B N 1
ATOM 4812 C CA . ASP B 1 283 ? 11.516 16.219 7.898 1 95.12 283 ASP B CA 1
ATOM 4813 C C . ASP B 1 283 ? 10.789 14.875 7.941 1 95.12 283 ASP B C 1
ATOM 4815 O O . ASP B 1 283 ? 11.094 13.969 7.164 1 95.12 283 ASP B O 1
ATOM 4819 N N . ASN B 1 284 ? 9.883 14.719 8.766 1 93.31 284 ASN B N 1
ATOM 4820 C CA . ASN B 1 284 ? 9.102 13.492 8.883 1 93.31 284 ASN B CA 1
ATOM 4821 C C . ASN B 1 284 ? 7.633 13.781 9.18 1 93.31 284 ASN B C 1
ATOM 4823 O O . ASN B 1 284 ? 6.91 12.922 9.68 1 93.31 284 ASN B O 1
ATOM 4827 N N . MET B 1 285 ? 7.234 15.023 8.938 1 96.25 285 MET B N 1
ATOM 4828 C CA . MET B 1 285 ? 5.863 15.492 9.078 1 96.25 285 MET B CA 1
ATOM 4829 C C . MET B 1 285 ? 5.371 15.312 10.508 1 96.25 285 MET B C 1
ATOM 4831 O O . MET B 1 285 ? 4.195 15.023 10.734 1 96.25 285 MET B O 1
ATOM 4835 N N . THR B 1 286 ? 6.223 15.477 11.461 1 96.62 286 THR B N 1
ATOM 4836 C CA . THR B 1 286 ? 5.863 15.406 12.875 1 96.62 286 THR B CA 1
ATOM 4837 C C . THR B 1 286 ? 5.047 16.625 13.281 1 96.62 286 THR B C 1
ATOM 4839 O O . THR B 1 286 ? 5.504 17.766 13.133 1 96.62 286 THR B O 1
ATOM 4842 N N . PRO B 1 287 ? 3.838 16.344 13.695 1 97.75 287 PRO B N 1
ATOM 4843 C CA . PRO B 1 287 ? 3.117 17.484 14.242 1 97.75 287 PRO B CA 1
ATOM 4844 C C . PRO B 1 287 ? 3.768 18.047 15.508 1 97.75 287 PRO B C 1
ATOM 4846 O O . PRO B 1 287 ? 4.086 17.281 16.422 1 97.75 287 PRO B O 1
ATOM 4849 N N . LEU B 1 288 ? 3.992 19.297 15.57 1 98.19 288 LEU B N 1
ATOM 4850 C CA . LEU B 1 288 ? 4.656 19.906 16.719 1 98.19 288 LEU B CA 1
ATOM 4851 C C . LEU B 1 288 ? 3.639 20.531 17.656 1 98.19 288 LEU B C 1
ATOM 4853 O O . LEU B 1 288 ? 3.604 20.203 18.844 1 98.19 288 LEU B O 1
ATOM 4857 N N . PHE B 1 289 ? 2.779 21.453 17.125 1 98.56 289 PHE B N 1
ATOM 4858 C CA . PHE B 1 289 ? 1.785 22.109 17.953 1 98.56 289 PHE B CA 1
ATOM 4859 C C . PHE B 1 289 ? 0.694 22.75 17.094 1 98.56 289 PHE B C 1
ATOM 4861 O O . PHE B 1 289 ? 0.962 23.219 15.992 1 98.56 289 PHE B O 1
ATOM 4868 N N . SER B 1 290 ? -0.484 22.75 17.578 1 98.69 290 SER B N 1
ATOM 4869 C CA . SER B 1 290 ? -1.604 23.406 16.922 1 98.69 290 SER B CA 1
ATOM 4870 C C . SER B 1 290 ? -2.342 24.344 17.859 1 98.69 290 SER B C 1
ATOM 4872 O O . SER B 1 290 ? -2.627 23.984 19.016 1 98.69 290 SER B O 1
ATOM 4874 N N . PHE B 1 291 ? -2.561 25.562 17.406 1 98.31 291 PHE B N 1
ATOM 4875 C CA . PHE B 1 291 ? -3.43 26.5 18.094 1 98.31 291 PHE B CA 1
ATOM 4876 C C . PHE B 1 291 ? -4.812 26.547 17.453 1 98.31 291 PHE B C 1
ATOM 4878 O O . PHE B 1 291 ? -4.941 26.344 16.234 1 98.31 291 PHE B O 1
ATOM 4885 N N . CYS B 1 292 ? -5.777 26.766 18.25 1 97.19 292 CYS B N 1
ATOM 4886 C CA . CYS B 1 292 ? -7.117 27.016 17.734 1 97.19 292 CYS B CA 1
ATOM 4887 C C . CYS B 1 292 ? -7.586 28.422 18.109 1 97.19 292 CYS B C 1
ATOM 4889 O O . CYS B 1 292 ? -7.727 28.75 19.281 1 97.19 292 CYS B O 1
ATOM 4891 N N . ALA B 1 293 ? -7.828 29.188 17.062 1 94.69 293 ALA B N 1
ATOM 4892 C CA . ALA B 1 293 ? -8.32 30.547 17.266 1 94.69 293 ALA B CA 1
ATOM 4893 C C . ALA B 1 293 ? -9.852 30.578 17.266 1 94.69 293 ALA B C 1
ATOM 4895 O O . ALA B 1 293 ? -10.453 31.562 17.672 1 94.69 293 ALA B O 1
ATOM 4896 N N . GLY B 1 294 ? -10.453 29.5 16.953 1 92.44 294 GLY B N 1
ATOM 4897 C CA . GLY B 1 294 ? -11.875 29.531 16.672 1 92.44 294 GLY B CA 1
ATOM 4898 C C . GLY B 1 294 ? -12.211 30.203 15.359 1 92.44 294 GLY B C 1
ATOM 4899 O O . GLY B 1 294 ? -12.328 29.531 14.328 1 92.44 294 GLY B O 1
ATOM 4900 N N . GLN B 1 295 ? -12.32 31.469 15.391 1 92.69 295 GLN B N 1
ATOM 4901 C CA . GLN B 1 295 ? -12.453 32.281 14.195 1 92.69 295 GLN B CA 1
ATOM 4902 C C . GLN B 1 295 ? -11.422 33.438 14.188 1 92.69 295 GLN B C 1
ATOM 4904 O O . GLN B 1 295 ? -11.344 34.188 15.141 1 92.69 295 GLN B O 1
ATOM 4909 N N . PHE B 1 296 ? -10.695 33.438 13.094 1 96.19 296 PHE B N 1
ATOM 4910 C CA . PHE B 1 296 ? -9.758 34.562 12.969 1 96.19 296 PHE B CA 1
ATOM 4911 C C . PHE B 1 296 ? -10.5 35.875 12.773 1 96.19 296 PHE B C 1
ATOM 4913 O O . PHE B 1 296 ? -11.508 35.906 12.07 1 96.19 296 PHE B O 1
ATOM 4920 N N . ILE B 1 297 ? -10.031 36.844 13.328 1 93.81 297 ILE B N 1
ATOM 4921 C CA . ILE B 1 297 ? -10.781 38.094 13.336 1 93.81 297 ILE B CA 1
ATOM 4922 C C . ILE B 1 297 ? -10.281 39 12.211 1 93.81 297 ILE B C 1
ATOM 4924 O O . ILE B 1 297 ? -10.883 40.031 11.922 1 93.81 297 ILE B O 1
ATOM 4928 N N . ASP B 1 298 ? -9.188 38.688 11.586 1 97.06 298 ASP B N 1
ATOM 4929 C CA . ASP B 1 298 ? -8.586 39.5 10.516 1 97.06 298 ASP B CA 1
ATOM 4930 C C . ASP B 1 298 ? -7.695 38.625 9.625 1 97.06 298 ASP B C 1
ATOM 4932 O O . ASP B 1 298 ? -7.512 37.438 9.891 1 97.06 298 ASP B O 1
ATOM 4936 N N . SER B 1 299 ? -7.246 39.219 8.5 1 98.25 299 SER B N 1
ATOM 4937 C CA . SER B 1 299 ? -6.305 38.531 7.625 1 98.25 299 SER B CA 1
ATOM 4938 C C . SER B 1 299 ? -4.988 38.25 8.344 1 98.25 299 SER B C 1
ATOM 4940 O O . SER B 1 299 ? -4.621 38.969 9.281 1 98.25 299 SER B O 1
ATOM 4942 N N . LEU B 1 300 ? -4.332 37.156 7.875 1 98.69 300 LEU B N 1
ATOM 4943 C CA . LEU B 1 300 ? -3.094 36.75 8.523 1 98.69 300 LEU B CA 1
ATOM 4944 C C . LEU B 1 300 ? -1.908 36.906 7.578 1 98.69 300 LEU B C 1
ATOM 4946 O O . LEU B 1 300 ? -2.025 36.656 6.379 1 98.69 300 LEU B O 1
ATOM 4950 N N . HIS B 1 301 ? -0.779 37.375 8.18 1 98.75 301 HIS B N 1
ATOM 4951 C CA . HIS B 1 301 ? 0.513 37.406 7.504 1 98.75 301 HIS B CA 1
ATOM 4952 C C . HIS B 1 301 ? 1.463 36.344 8.039 1 98.75 301 HIS B C 1
ATOM 4954 O O . HIS B 1 301 ? 1.402 36 9.219 1 98.75 301 HIS B O 1
ATOM 4960 N N . LEU B 1 302 ? 2.299 35.812 7.121 1 98.81 302 LEU B N 1
ATOM 4961 C CA . LEU B 1 302 ? 3.441 35.031 7.605 1 98.81 302 LEU B CA 1
ATOM 4962 C C . LEU B 1 302 ? 4.465 35.938 8.281 1 98.81 302 LEU B C 1
ATOM 4964 O O . LEU B 1 302 ? 4.754 37.031 7.777 1 98.81 302 LEU B O 1
ATOM 4968 N N . ALA B 1 303 ? 4.898 35.562 9.438 1 98.75 303 ALA B N 1
ATOM 4969 C CA . ALA B 1 303 ? 5.891 36.344 10.188 1 98.75 303 ALA B CA 1
ATOM 4970 C C . ALA B 1 303 ? 7.125 35.5 10.492 1 98.75 303 ALA B C 1
ATOM 4972 O O . ALA B 1 303 ? 7.008 34.375 10.961 1 98.75 303 ALA B O 1
ATOM 4973 N N . LEU B 1 304 ? 8.297 36 10.195 1 98.69 304 LEU B N 1
ATOM 4974 C CA . LEU B 1 304 ? 9.547 35.312 10.445 1 98.69 304 LEU B CA 1
ATOM 4975 C C . LEU B 1 304 ? 10.5 36.188 11.273 1 98.69 304 LEU B C 1
ATOM 4977 O O . LEU B 1 304 ? 10.555 37.406 11.094 1 98.69 304 LEU B O 1
ATOM 4981 N N . CYS B 1 305 ? 11.211 35.562 12.195 1 98.25 305 CYS B N 1
ATOM 4982 C CA . CYS B 1 305 ? 12.297 36.156 12.977 1 98.25 305 CYS B CA 1
ATOM 4983 C C . CYS B 1 305 ? 13.539 35.281 12.93 1 98.25 305 CYS B C 1
ATOM 4985 O O . CYS B 1 305 ? 13.594 34.219 13.586 1 98.25 305 CYS B O 1
ATOM 4987 N N . PRO B 1 306 ? 14.594 35.656 12.188 1 97.94 306 PRO B N 1
ATOM 4988 C CA . PRO B 1 306 ? 15.805 34.812 12.094 1 97.94 306 PRO B CA 1
ATOM 4989 C C . PRO B 1 306 ? 16.625 34.844 13.383 1 97.94 306 PRO B C 1
ATOM 4991 O O . PRO B 1 306 ? 17.531 34.031 13.547 1 97.94 306 PRO B O 1
ATOM 4994 N N . GLY B 1 307 ? 16.312 35.75 14.289 1 95.56 307 GLY B N 1
ATOM 4995 C CA . GLY B 1 307 ? 17.094 35.844 15.516 1 95.56 307 GLY B CA 1
ATOM 4996 C C . GLY B 1 307 ? 18.438 36.531 15.32 1 95.56 307 GLY B C 1
ATOM 4997 O O . GLY B 1 307 ? 18.859 36.75 14.188 1 95.56 307 GLY B O 1
ATOM 4998 N N . HIS B 1 308 ? 19.016 36.875 16.422 1 94.06 308 HIS B N 1
ATOM 4999 C CA . HIS B 1 308 ? 20.344 37.469 16.406 1 94.06 308 HIS B CA 1
ATOM 5000 C C . HIS B 1 308 ? 21.406 36.469 16 1 94.06 308 HIS B C 1
ATOM 5002 O O . HIS B 1 308 ? 21.156 35.25 16 1 94.06 308 HIS B O 1
ATOM 5008 N N . ASP B 1 309 ? 22.547 36.969 15.648 1 92.06 309 ASP B N 1
ATOM 5009 C CA . ASP B 1 309 ? 23.625 36.125 15.148 1 92.06 309 ASP B CA 1
ATOM 5010 C C . ASP B 1 309 ? 24.219 35.281 16.266 1 92.06 309 ASP B C 1
ATOM 5012 O O . ASP B 1 309 ? 24.75 34.188 16.016 1 92.06 309 ASP B O 1
ATOM 5016 N N . LEU B 1 310 ? 24.125 35.625 17.484 1 91.69 310 LEU B N 1
ATOM 5017 C CA . LEU B 1 310 ? 24.672 34.938 18.641 1 91.69 310 LEU B CA 1
ATOM 5018 C C . LEU B 1 310 ? 26.141 34.562 18.422 1 91.69 310 LEU B C 1
ATOM 5020 O O . LEU B 1 310 ? 26.516 33.406 18.516 1 91.69 310 LEU B O 1
ATOM 5024 N N . GLN B 1 311 ? 26.938 35.562 18.109 1 90.44 311 GLN B N 1
ATOM 5025 C CA . GLN B 1 311 ? 28.391 35.5 17.906 1 90.44 311 GLN B CA 1
ATOM 5026 C C . GLN B 1 311 ? 28.734 34.531 16.766 1 90.44 311 GLN B C 1
ATOM 5028 O O . GLN B 1 311 ? 29.641 33.719 16.906 1 90.44 311 GLN B O 1
ATOM 5033 N N . GLY B 1 312 ? 27.875 34.406 15.789 1 89.81 312 GLY B N 1
ATOM 5034 C CA . GLY B 1 312 ? 28.188 33.656 14.586 1 89.81 312 GLY B CA 1
ATOM 5035 C C . GLY B 1 312 ? 27.516 32.312 14.555 1 89.81 312 GLY B C 1
ATOM 5036 O O . GLY B 1 312 ? 27.5 31.641 13.516 1 89.81 312 GLY B O 1
ATOM 5037 N N . THR B 1 313 ? 26.984 31.812 15.617 1 92.19 313 THR B N 1
ATOM 5038 C CA . THR B 1 313 ? 26.422 30.469 15.695 1 92.19 313 THR B CA 1
ATOM 5039 C C . THR B 1 313 ? 25.016 30.438 15.086 1 92.19 313 THR B C 1
ATOM 5041 O O . THR B 1 313 ? 24.469 29.359 14.836 1 92.19 313 THR B O 1
ATOM 5044 N N . ASN B 1 314 ? 24.422 31.578 14.805 1 96.75 314 ASN B N 1
ATOM 5045 C CA . ASN B 1 314 ? 23.094 31.688 14.227 1 96.75 314 ASN B CA 1
ATOM 5046 C C . ASN B 1 314 ? 23.062 32.625 13.031 1 96.75 314 ASN B C 1
ATOM 5048 O O . ASN B 1 314 ? 22.125 33.406 12.859 1 96.75 314 ASN B O 1
ATOM 5052 N N . SER B 1 315 ? 24.109 32.594 12.195 1 93.94 315 SER B N 1
ATOM 5053 C CA . SER B 1 315 ? 24.312 33.562 11.133 1 93.94 315 SER B CA 1
ATOM 5054 C C . SER B 1 315 ? 23.531 33.188 9.875 1 93.94 315 SER B C 1
ATOM 5056 O O . SER B 1 315 ? 23.328 34 8.992 1 93.94 315 SER B O 1
ATOM 5058 N N . LYS B 1 316 ? 23.156 31.938 9.75 1 96.31 316 LYS B N 1
ATOM 5059 C CA . LYS B 1 316 ? 22.453 31.484 8.555 1 96.31 316 LYS B CA 1
ATOM 5060 C C . LYS B 1 316 ? 21.078 32.156 8.438 1 96.31 316 LYS B C 1
ATOM 5062 O O . LYS B 1 316 ? 20.453 32.5 9.453 1 96.31 316 LYS B O 1
ATOM 5067 N N . PRO B 1 317 ? 20.594 32.312 7.262 1 97.5 317 PRO B N 1
ATOM 5068 C CA . PRO B 1 317 ? 19.281 32.938 7.074 1 97.5 317 PRO B CA 1
ATOM 5069 C C . PRO B 1 317 ? 18.125 31.969 7.344 1 97.5 317 PRO B C 1
ATOM 5071 O O . PRO B 1 317 ? 18.344 30.75 7.406 1 97.5 317 PRO B O 1
ATOM 5074 N N . ILE B 1 318 ? 17.016 32.5 7.695 1 98.38 318 ILE B N 1
ATOM 5075 C CA . ILE B 1 318 ? 15.758 31.781 7.621 1 98.38 318 ILE B CA 1
ATOM 5076 C C . ILE B 1 318 ? 15.148 31.938 6.23 1 98.38 318 ILE B C 1
ATOM 5078 O O . ILE B 1 318 ? 15.148 33.031 5.672 1 98.38 318 ILE B O 1
ATOM 5082 N N . ALA B 1 319 ? 14.727 30.828 5.578 1 98.5 319 ALA B N 1
ATOM 5083 C CA . ALA B 1 319 ? 14.336 30.922 4.172 1 98.5 319 ALA B CA 1
ATOM 5084 C C . ALA B 1 319 ? 13.031 30.188 3.91 1 98.5 319 ALA B C 1
ATOM 5086 O O . ALA B 1 319 ? 12.805 29.094 4.445 1 98.5 319 ALA B O 1
ATOM 5087 N N . ILE B 1 320 ? 12.148 30.812 3.119 1 98.38 320 ILE B N 1
ATOM 5088 C CA . ILE B 1 320 ? 10.93 30.156 2.662 1 98.38 320 ILE B CA 1
ATOM 5089 C C . ILE B 1 320 ? 11.25 29.156 1.555 1 98.38 320 ILE B C 1
ATOM 5091 O O . ILE B 1 320 ? 11.984 29.484 0.618 1 98.38 320 ILE B O 1
ATOM 5095 N N . CYS B 1 321 ? 10.68 27.953 1.754 1 95.75 321 CYS B N 1
ATOM 5096 C CA . CYS B 1 321 ? 10.922 26.906 0.763 1 95.75 321 CYS B CA 1
ATOM 5097 C C . CYS B 1 321 ? 9.898 26.984 -0.365 1 95.75 321 CYS B C 1
ATOM 5099 O O . CYS B 1 321 ? 8.711 27.188 -0.118 1 95.75 321 CYS B O 1
ATOM 5101 N N . HIS B 1 322 ? 10.391 27 -1.619 1 86.12 322 HIS B N 1
ATOM 5102 C CA . HIS B 1 322 ? 9.492 27.016 -2.771 1 86.12 322 HIS B CA 1
ATOM 5103 C C . HIS B 1 322 ? 9.445 25.656 -3.461 1 86.12 322 HIS B C 1
ATOM 5105 O O . HIS B 1 322 ? 10.406 24.891 -3.396 1 86.12 322 HIS B O 1
#

Nearest PDB structures (foldseek):
  2iwg-assembly1_E  TM=9.381E-01  e=3.159E-21  Homo sapiens
  3zo0-assembly1_B-2  TM=9.452E-01  e=4.118E-20  Mus musculus
  7hla-assembly1_B  TM=9.453E-01  e=5.444E-20  Mus musculus
  6jbm-assembly4_D  TM=9.541E-01  e=1.189E-19  Homo sapiens
  4b8e-assembly2_B  TM=9.513E-01  e=5.078E-19  Mus musculus

Sequence (644 aa):
MTGSEMEKVQNRLIRQREMIRSRLKKLNIKQSEIKANSSAMRGSIMKKYEEMRRVLDEDCRTTMALLEMEEMAALHKLEKLMEESCVTMNEERVKELLTATDPGLIKLDTAKSDQLLGLSNNLLLFIRSQIPITKRLLKSYSTEVVLDPSSAHPKLIISPQGDSASFTDVWQDVPDHDGRFDTTLNVLSIQSWDTGHRYWEVDVTGKIYWELGLTYSSIPRKGKKEASWLGRRAESWCLEYFDGDYNAWHGGIAHPLPISTCFHRIGVFCSFPGGLVTFLGVDNMTPLFSFCAGQFIDSLHLALCPGHDLQGTNSKPIAICHMTGSEMEKVQNRLIRQREMIRSRLKKLNIKQSEIKANSSAMRGSIMKKYEEMRRVLDEDCRTTMALLEMEEMAALHKLEKLMEESCVTMNEERVKELLTATDPGLIKLDTAKSDQLLGLSNNLLLFIRSQIPITKRLLKSYSTEVVLDPSSAHPKLIISPQGDSASFTDVWQDVPDHDGRFDTTLNVLSIQSWDTGHRYWEVDVTGKIYWELGLTYSSIPRKGKKEASWLGRRAESWCLEYFDGDYNAWHGGIAHPLPISTCFHRIGVFCSFPGGLVTFLGVDNMTPLFSFCAGQFIDSLHLALCPGHDLQGTNSKPIAICH

Foldseek 3Di:
DDPVVVVVVVVVVVVVVVVVVVVVVVVVVVVVVVVVVVVVVVVVVVVVVVVVVVVVVVVVVVVVVVQVVQVVVLVVVLVVLVVQQVPDPDDVVNVVSCVVSPNVVRDDPVVVVVVVVVVVVVVVVVVVVCPPVVLVVQVVQEDDWAWDPLAFAQQWDADPRRFWIFGHPDRHPDDDDQNHAHAAGKIWIPDWAQADKHKWKKFQPQAQWKKKWKFFSPQGRDDNDCSNPAQLQQGHWMWIGHRQWIWTHHHRDTDTWPDRDDARMKMWMQHQVQQKTWIARSVRGHTTDMDHPRHDPHIMIIMIGQDDCVVPSSGDIMGIDD/DDPVVVVVVVVVVVVVVVVVVVVVVVVVVVVVVVVVVVVVVVVVVVVVVVVVVVVVVVVVVVVVVVQVVQVVVLVVVLVVLVVQQVPPPDDVVNVVSCVVSPNVVRDDPVVVVVVVVVVVVVVVVVVVVCPPVVLVVQVVQEDDWAWDPLAFAQQWDADPRRFWIFGHPDRHPDDDDQNHAHAAGKIWIPDWAQADKHKWKKFQPQAQWKKKWKFFSPQGRDDNDCSNPAQLQQGHWMWIGHRQWIWTHHHRDTDTWPDRDDARMKMWMQHQVQQKTWIARPVRGHTTDMDHPRHDPHIMIIMIGQDDCVVPSSGDIMGIDD

InterPro domains:
  IPR001870 B30.2/SPRY domain [PS50188] (125-322)
  IPR003877 SPRY domain [PF00622] (198-286)
  IPR003879 Butyrophylin-like, SPRY domain [PR01407] (141-158)
  IPR003879 Butyrophylin-like, SPRY domain [PR01407] (180-204)
  IPR003879 Butyrophylin-like, SPRY domain [PR01407] (210-223)
  IPR003879 Butyrophylin-like, SPRY domain [PR01407] (257-281)
  IPR006574 SPRY-associated [PF13765] (145-192)
  IPR006574 SPRY-associated [SM00589] (142-194)
  IPR013320 Concanavalin A-like lectin/glucanase domain superfamily [SSF49899] (136-322)
  IPR043136 B30.2/SPRY domain superfamily [G3DSA:2.60.120.920] (136-322)
  IPR051051 E3 ubiquitin-protein ligase TRIM/RNF [PTHR25465] (5-305)

Secondary structure (DSSP, 8-state):
--HHHHHHHHHHHHHHHHHHHHHHHHHHHHHHHHHHHHHHHHHHHHHHHHHHHHHHHHHHHHHHHHHHHHHHHHHHHHHHHHHHHHH--SHHHHHHHHHHT-GGG----HHHHHHHHHHHHHHHHHHHHH--HHHHHHHHTB----B-GGGS-TTEEE-TTSSEEEE-SS-------TTS-SSS--EEBS--B-SSEEEEEEE-TT-SEEEEEEEETTS--S-SSGGGSTTSSTTEEEEEEETTEEEEEETTEEEEE------SEEEEEEETTTTEEEEEETTTTEEEEEEE-SS-SS-EEEEEE----TTTTT-SPEEEE-/--HHHHHHHHHHHHHHHHHHHHHHHHHHHHHHHHHHHHHHHHHHHHHHHHHHHHHHHHHHHHHHHHHHHHHHHHHHHHHHHHHHHHH--SHHHHHHHHHHT-GGG----HHHHHHHHHHHHHHHHHHHHH--HHHHHHHHTB----B-GGGS-TTEEE-TTS-EEEE-SS-------TTS-SSS--EEBS--B-SSEEEEEEE-TT-SEEEEEEEETTS--SSSSGGGSTTSSTTEEEEEEETTEEEEEETTEEEEE------SEEEEEEETTTTEEEEEETTTTEEEEEEE-SS-SS-EEEEEE----TTTTT-SPEEE--

Organism: NCBI:txid2873325

Solvent-accessible surface area (backbone atoms only — not comparable to full-atom values): 33064 Å² total; per-residue (Å²): 128,55,74,68,53,52,50,52,51,52,53,51,51,50,52,50,51,49,51,44,52,53,48,49,50,50,42,50,52,47,50,53,48,52,53,51,53,50,51,52,50,50,49,54,44,48,50,39,54,51,49,44,47,49,54,51,52,51,39,49,50,43,51,50,50,42,54,50,41,50,50,49,18,48,49,52,42,50,50,51,40,50,56,55,56,71,65,57,81,52,69,80,49,39,60,56,43,51,66,72,46,43,55,83,44,55,45,76,45,57,70,61,53,49,49,51,40,50,53,47,46,50,51,37,54,49,53,56,71,60,49,48,57,62,56,56,54,47,57,73,27,54,52,91,75,35,47,25,68,73,27,26,11,46,35,48,48,60,42,94,83,17,40,34,37,25,54,48,94,52,75,50,96,63,89,88,54,82,69,24,20,72,62,45,63,37,31,34,32,66,58,66,46,76,69,56,62,40,21,44,40,33,36,38,51,78,44,42,38,34,37,37,40,41,26,33,84,78,48,45,30,64,61,96,55,67,61,42,38,77,4,40,28,83,45,21,42,22,45,34,38,50,76,70,41,38,34,39,26,40,55,56,43,77,42,77,45,101,52,76,79,86,57,45,27,40,28,44,36,37,32,47,78,22,12,32,45,33,35,27,30,54,80,77,51,42,65,68,49,43,45,38,62,26,56,70,89,60,46,37,21,50,32,43,21,35,40,66,34,72,94,62,61,15,53,50,49,31,29,59,60,129,129,56,73,67,55,53,50,53,52,51,53,50,51,52,52,50,52,50,52,45,52,53,48,50,50,51,42,51,50,49,51,52,48,51,53,50,54,50,51,52,52,51,49,55,44,49,48,40,53,50,49,44,47,49,55,50,52,52,40,50,51,44,50,49,49,41,53,51,40,50,50,52,19,48,50,51,40,51,52,50,39,51,56,56,55,71,65,57,80,52,71,80,50,39,61,58,43,51,65,73,47,44,56,85,44,57,45,77,46,57,69,61,52,50,50,52,42,48,53,47,46,50,52,37,54,50,54,56,70,59,49,49,56,61,57,55,55,46,57,73,26,54,51,92,74,35,47,26,68,74,26,26,10,46,35,48,47,60,42,95,82,17,39,34,34,26,55,49,94,52,77,50,96,63,90,88,55,82,68,23,20,72,64,43,64,37,32,33,32,66,58,65,46,76,67,56,60,39,21,46,39,33,35,40,52,77,46,43,37,35,36,38,40,40,26,33,84,79,48,46,30,64,59,94,55,66,60,43,39,78,4,41,30,82,46,20,41,22,44,34,39,50,76,70,42,38,32,38,25,39,54,56,43,75,43,76,45,98,51,75,77,83,58,46,27,41,28,45,37,35,32,48,77,21,13,31,44,34,35,26,31,53,81,78,53,41,67,69,52,44,46,40,62,26,57,70,90,60,45,38,22,51,34,43,21,34,40,67,35,71,92,63,61,17,54,51,48,31,29,57,60,130